Protein AF-A0A2P9CJU8-F1 (afdb_monomer)

pLDDT: mean 72.65, std 23.44, range [22.41, 98.75]

Secondary structure (DSSP, 8-state):
--SGGGTSSTTTS-GGGS-TTHHHHHHHIIIIIS-STT--EEEEEESBEEEESBSS-SSEEEE----HHHHHHHHHHHHTT-EEEEEEETTS--TTTHHHHHH--GGGEEEETTEEEE--SSHHHHHHHHHHHHHHHHHGGGEEEEEE-BHHHHHHHHHHHHHHHHHHHHHHHHHHHTHHHHHHHHHHHT-SHHHHHHHHHHHHHHHHHHHHHHHHHHTT--HHHHGGGHHHHHHHHHHHHHHHHS-GGGGTT-HHHHHHHHHHHHHHHHHHHHHH-SS-----HHHHHHHHHHHHHHHHHHHHHHHHHHHHHHHHHHHHHHHHHHHHHHHHHHHHHHHHHHHHHHHHHHHHHHHHHHHHHHHHHHHHHHHHHHHHHHHHHHHHHHHHHHHHHHTTT--S----------------------------------------------------THHHHHHHTTT-TTS-SSTTS----S--EEEE-SB--SEE--GGGSBSSPPPTTS-S-----EEPP-HHHHHHHH-TT-EEEEEEEESSHHHHHHHHHHHGGG-SEEEEEETTTTTTEEEEEEETTEEEEEE--SSS-HHHHHHHHHHHHTT--

Mean predicted aligned error: 17.76 Å

Solvent-accessible surface area (backbone atoms only — not comparable to full-atom values): 35263 Å² total; per-residue (Å²): 117,96,47,73,86,39,59,80,46,50,61,70,60,33,79,90,57,55,58,89,58,48,68,59,50,55,48,43,41,59,76,72,69,55,78,51,86,84,61,52,43,32,41,36,26,18,5,30,16,30,35,54,60,20,74,47,71,81,50,63,52,71,34,84,40,61,13,60,66,36,23,52,42,49,44,50,44,40,74,73,72,33,38,34,40,40,43,27,24,67,90,33,46,45,64,58,48,48,60,50,73,76,56,73,42,74,92,26,53,42,80,55,94,96,37,83,44,79,58,66,91,46,70,69,61,47,50,54,51,50,52,24,58,49,51,46,66,74,38,44,96,32,54,47,83,42,75,31,56,36,44,50,37,44,50,52,52,55,52,53,53,45,46,54,54,28,50,50,55,49,60,66,42,28,81,78,66,60,40,68,65,52,59,64,49,43,69,75,66,78,50,67,80,56,45,63,55,49,50,50,54,54,44,50,53,54,49,44,50,54,48,41,55,50,42,59,70,45,52,89,56,53,63,80,59,48,58,78,43,46,73,57,47,51,56,49,37,52,52,45,46,52,56,74,53,47,70,57,70,86,41,72,85,38,70,64,57,53,48,48,53,55,49,47,53,52,52,38,53,53,38,49,51,63,71,72,43,85,84,75,70,82,82,52,62,66,55,42,50,51,50,43,51,50,38,53,50,50,51,54,49,47,53,54,50,50,49,53,50,48,50,48,45,53,50,46,50,51,49,46,53,47,47,48,51,52,46,50,49,48,51,48,50,47,53,49,47,47,49,51,47,51,50,50,50,50,49,49,52,49,49,49,52,50,50,51,50,50,49,49,50,48,50,48,47,46,53,50,48,50,49,50,50,48,48,48,48,50,49,46,50,52,49,47,49,50,49,48,51,55,43,54,64,48,60,66,75,65,76,69,85,87,84,88,87,90,88,88,92,92,85,89,89,91,90,91,88,91,90,83,90,82,90,83,90,82,90,87,80,90,87,90,82,89,84,87,90,85,84,88,83,86,85,82,88,80,87,86,82,75,83,65,59,68,59,62,60,54,56,54,65,74,75,54,94,83,80,83,88,70,87,86,70,81,75,62,63,98,44,40,37,39,37,43,52,41,39,67,44,67,50,36,57,41,70,91,76,35,40,74,51,79,83,63,82,88,59,74,83,81,81,83,82,70,46,77,40,80,63,58,59,51,55,44,47,72,74,28,45,65,46,45,39,34,41,59,45,77,31,79,50,68,67,62,41,51,53,55,45,44,64,48,30,80,52,37,66,31,31,42,34,28,39,66,90,44,54,73,48,39,38,38,40,32,70,47,69,90,45,67,46,78,49,66,46,57,98,88,60,60,39,58,56,63,50,48,49,54,50,30,61,70,58,59,70,118

Sequence (606 aa):
MKEEYFEEDPKFFNKKLRPKNLDEILKFLKEKFILNDEDKIVLITSGGTKVPLEKIEIRNIDNFSTGKRGTLICEYFLKINKKVIFLHRKGSYIPFEYHLKDLAKMENLKVEENNIRFNLKKENETNILIDNLQNYKMYYNNLFLISYDTIFEYGFYLIEISNLLNQHMINKYQNAFLLKNIFHKLKQEQNINNLLLYEIFYSTNNILNDMLLFFSSIQNKKCSEIITHQNQSYKLYYKLLLFLNLRFDVYSNNQFFINLQLFFKYIFSLLNNIIQMKEKYNIQQEDIQNIVYYIQLFIKKFNSEVLHDNIKEEEMIQNNMNSNKINEEMVQNNMNSNKINEEMVQNNMNSNKINEQMNQNNMNSHNINEQMVQNNMNSNNINEEMVQNNMNSNKINEQMNQNNIKNIHNINHCDDNKINNTDNHLSNTETYMLHNNNLTRNDYHLNNFSFNINKYINEEKGKNKKTNQHISEQFLFPTHLVIMCAAASDFYIPYDEMHENKIDSNYSPLCIQLCLTPKFYKIINSHFPLLKYCIFKLEDEEKILIDKSNERIKYTDLLIANLLTQRYDYVYIFKKQFEYILLKKSNTEQIENDICYEICKHFSIL

Structure (mmCIF, N/CA/C/O backbone):
data_AF-A0A2P9CJU8-F1
#
_entry.id   AF-A0A2P9CJU8-F1
#
loop_
_atom_site.group_PDB
_atom_site.id
_atom_site.type_symbol
_atom_site.label_atom_id
_atom_site.label_alt_id
_atom_site.label_comp_id
_atom_site.label_asym_id
_atom_site.label_entity_id
_atom_site.label_seq_id
_atom_site.pdbx_PDB_ins_code
_atom_site.Cartn_x
_atom_site.Cartn_y
_atom_site.Cartn_z
_atom_site.occupancy
_atom_site.B_iso_or_equiv
_atom_site.auth_seq_id
_atom_site.auth_comp_id
_atom_site.auth_asym_id
_atom_site.auth_atom_id
_atom_site.pdbx_PDB_model_num
ATOM 1 N N . MET A 1 1 ? -5.895 18.572 -10.839 1.00 50.97 1 MET A N 1
ATOM 2 C CA . MET A 1 1 ? -6.798 17.849 -11.769 1.00 50.97 1 MET A CA 1
ATOM 3 C C . MET A 1 1 ? -8.213 18.342 -11.488 1.00 50.97 1 MET A C 1
ATOM 5 O O . MET A 1 1 ? -8.536 19.384 -12.034 1.00 50.97 1 MET A O 1
ATOM 9 N N . LYS A 1 2 ? -8.999 17.710 -10.606 1.00 52.84 2 LYS A N 1
ATOM 10 C CA . LYS A 1 2 ? -10.006 18.393 -9.758 1.00 52.84 2 LYS A CA 1
ATOM 11 C C . LYS A 1 2 ? -10.028 17.806 -8.333 1.00 52.84 2 LYS A C 1
ATOM 13 O O . LYS A 1 2 ? -11.025 17.907 -7.629 1.00 52.84 2 LYS A O 1
ATOM 18 N N . GLU A 1 3 ? -8.938 17.149 -7.944 1.00 65.50 3 GLU A N 1
ATOM 19 C CA . GLU A 1 3 ? -8.789 16.488 -6.648 1.00 65.50 3 GLU A CA 1
ATOM 20 C C . GLU A 1 3 ? -7.492 16.991 -6.012 1.00 65.50 3 GLU A C 1
ATOM 22 O O . GLU A 1 3 ? -6.438 16.980 -6.655 1.00 65.50 3 GLU A O 1
ATOM 27 N N . GLU A 1 4 ? -7.631 17.492 -4.785 1.00 67.50 4 GLU A N 1
ATOM 28 C CA . GLU A 1 4 ? -6.690 18.341 -4.036 1.00 67.50 4 GLU A CA 1
ATOM 29 C C . GLU A 1 4 ? -5.289 17.705 -3.938 1.00 67.50 4 GLU A C 1
ATOM 31 O O . GLU A 1 4 ? -4.275 18.338 -4.221 1.00 67.50 4 GLU A O 1
ATOM 36 N N . TYR A 1 5 ? -5.241 16.393 -3.694 1.00 77.50 5 TYR A N 1
ATOM 37 C CA . TYR A 1 5 ? -4.014 15.599 -3.570 1.00 77.50 5 TYR A CA 1
ATOM 38 C C . TYR A 1 5 ? -3.185 15.451 -4.863 1.00 77.50 5 TYR A C 1
ATOM 40 O O . TYR A 1 5 ? -2.040 15.006 -4.811 1.00 77.50 5 TYR A O 1
ATOM 48 N N . PHE A 1 6 ? -3.729 15.797 -6.037 1.00 85.62 6 PHE A N 1
ATOM 49 C CA . PHE A 1 6 ? -2.955 15.889 -7.287 1.00 85.62 6 PHE A CA 1
ATOM 50 C C . PHE A 1 6 ? -2.425 17.306 -7.556 1.00 85.62 6 PHE A C 1
ATOM 52 O O . PHE A 1 6 ? -1.700 17.512 -8.530 1.00 85.62 6 PHE A O 1
ATOM 59 N N . GLU A 1 7 ? -2.807 18.285 -6.737 1.00 79.25 7 GLU A N 1
ATOM 60 C CA . GLU A 1 7 ? -2.431 19.696 -6.885 1.00 79.25 7 GLU A CA 1
ATOM 61 C C . GLU A 1 7 ? -1.265 20.078 -5.956 1.00 79.25 7 GLU A C 1
ATOM 63 O O . GLU A 1 7 ? -0.622 21.098 -6.186 1.00 79.25 7 GLU A O 1
ATOM 68 N N . GLU A 1 8 ? -0.897 19.191 -5.019 1.00 80.19 8 GLU A N 1
ATOM 69 C CA . GLU A 1 8 ? 0.384 19.206 -4.291 1.00 80.19 8 GLU A CA 1
ATOM 70 C C . GLU A 1 8 ? 1.594 19.012 -5.230 1.00 80.19 8 GLU A C 1
ATOM 72 O O . GLU A 1 8 ? 2.598 19.710 -5.111 1.00 80.19 8 GLU A O 1
ATOM 77 N N . ASP A 1 9 ? 1.487 18.093 -6.200 1.00 89.81 9 ASP A N 1
ATOM 78 C CA . ASP A 1 9 ? 2.576 17.690 -7.108 1.00 89.81 9 ASP A CA 1
ATOM 79 C C . ASP A 1 9 ? 2.150 17.738 -8.602 1.00 89.81 9 ASP A C 1
ATOM 81 O O . ASP A 1 9 ? 2.193 16.732 -9.326 1.00 89.81 9 ASP A O 1
ATOM 85 N N . PRO A 1 10 ? 1.740 18.912 -9.129 1.00 90.88 10 PRO A N 1
ATOM 86 C CA . PRO A 1 10 ? 1.082 19.023 -10.436 1.00 90.88 10 PRO A CA 1
ATOM 87 C C . PRO A 1 10 ? 2.015 18.731 -11.624 1.00 90.88 10 PRO A C 1
ATOM 89 O O . PRO A 1 10 ? 1.547 18.343 -12.697 1.00 90.88 10 PRO A O 1
ATOM 92 N N . LYS A 1 11 ? 3.338 18.873 -11.441 1.00 94.19 11 LYS A N 1
ATOM 93 C CA . LYS A 1 11 ? 4.355 18.457 -12.426 1.00 94.19 11 LYS A CA 1
ATOM 94 C C . LYS A 1 11 ? 4.442 16.935 -12.581 1.00 94.19 11 LYS A C 1
ATOM 96 O O . LYS A 1 11 ? 4.724 16.458 -13.681 1.00 94.19 11 LYS A O 1
ATOM 101 N N . PHE A 1 12 ? 4.206 16.187 -11.501 1.00 96.62 12 PHE A N 1
ATOM 102 C CA . PHE A 1 12 ? 4.232 14.727 -11.510 1.00 96.62 12 PHE A CA 1
ATOM 103 C C . PHE A 1 12 ? 2.905 14.162 -12.018 1.00 96.62 12 PHE A C 1
ATOM 105 O O . PHE A 1 12 ? 2.883 13.377 -12.966 1.00 96.62 12 PHE A O 1
ATOM 112 N N . PHE A 1 13 ? 1.785 14.618 -11.450 1.00 95.88 13 PHE A N 1
ATOM 113 C CA . PHE A 1 13 ? 0.435 14.185 -11.827 1.00 95.88 13 PHE A CA 1
ATOM 114 C C . PHE A 1 13 ? -0.082 14.893 -13.092 1.00 95.88 13 PHE A C 1
ATOM 116 O O . PHE A 1 13 ? -1.239 15.315 -13.184 1.00 95.88 13 PHE A O 1
ATOM 123 N N . ASN A 1 14 ? 0.776 15.002 -14.110 1.00 95.06 14 ASN A N 1
ATOM 124 C CA . ASN A 1 14 ? 0.423 15.586 -15.396 1.00 95.06 14 ASN A CA 1
ATOM 125 C C . ASN A 1 14 ? -0.666 14.744 -16.081 1.00 95.06 14 ASN A C 1
ATOM 127 O O . ASN A 1 14 ? -0.533 13.529 -16.232 1.00 95.06 14 ASN A O 1
ATOM 131 N N . LYS A 1 15 ? -1.738 15.389 -16.556 1.00 93.06 15 LYS A N 1
ATOM 132 C CA . LYS A 1 15 ? -2.895 14.698 -17.155 1.00 93.06 15 LYS A CA 1
ATOM 133 C C . LYS A 1 15 ? -2.535 13.865 -18.399 1.00 93.06 15 LYS A C 1
ATOM 135 O O . LYS A 1 15 ? -3.253 12.920 -18.711 1.00 93.06 15 LYS A O 1
ATOM 140 N N . LYS A 1 16 ? -1.428 14.177 -19.087 1.00 94.56 16 LYS A N 1
ATOM 141 C CA . LYS A 1 16 ? -0.910 13.406 -20.236 1.00 94.56 16 LYS A CA 1
ATOM 142 C C . LYS A 1 16 ? -0.326 12.039 -19.831 1.00 94.56 16 LYS A C 1
ATOM 144 O O . LYS A 1 16 ? -0.249 11.155 -20.675 1.00 94.56 16 LYS A O 1
ATOM 149 N N . LEU A 1 17 ? 0.046 11.867 -18.557 1.00 95.38 17 LEU A N 1
ATOM 150 C CA . LEU A 1 17 ? 0.649 10.653 -17.983 1.00 95.38 17 LEU A CA 1
ATOM 151 C C . LEU A 1 17 ? -0.344 9.776 -17.190 1.00 95.38 17 LEU A C 1
ATOM 153 O O . LEU A 1 17 ? 0.053 8.747 -16.647 1.00 95.38 17 LEU A O 1
ATOM 157 N N . ARG A 1 18 ? -1.631 10.151 -17.109 1.00 95.81 18 ARG A N 1
ATOM 158 C CA . ARG A 1 18 ? -2.653 9.342 -16.416 1.00 95.81 18 ARG A CA 1
ATOM 159 C C . ARG A 1 18 ? -2.969 8.065 -17.222 1.00 95.81 18 ARG A C 1
ATOM 161 O O . ARG A 1 18 ? -3.230 8.182 -18.423 1.00 95.81 18 ARG A O 1
ATOM 168 N N . PRO A 1 19 ? -3.003 6.862 -16.608 1.00 97.19 19 PRO A N 1
ATOM 169 C CA . PRO A 1 19 ? -3.327 5.626 -17.320 1.00 97.19 19 PRO A CA 1
ATOM 170 C C . PRO A 1 19 ? -4.728 5.684 -17.941 1.00 97.19 19 PRO A C 1
ATOM 172 O O . PRO A 1 19 ? -5.702 6.035 -17.275 1.00 97.19 19 PRO A O 1
ATOM 175 N N . LYS A 1 20 ? -4.845 5.317 -19.222 1.00 96.38 20 LYS A N 1
ATOM 176 C CA . LYS A 1 20 ? -6.102 5.430 -19.994 1.00 96.38 20 LYS A CA 1
ATOM 177 C C . LYS A 1 20 ? -7.200 4.467 -19.521 1.00 96.38 20 LYS A C 1
ATOM 179 O O . LYS A 1 20 ? -8.377 4.736 -19.709 1.00 96.38 20 LYS A O 1
ATOM 184 N N . ASN A 1 21 ? -6.794 3.359 -18.914 1.00 97.44 21 ASN A N 1
ATOM 185 C CA . ASN A 1 21 ? -7.621 2.284 -18.366 1.00 97.44 21 ASN A CA 1
ATOM 186 C C . ASN A 1 21 ? -7.903 2.445 -16.857 1.00 97.44 21 ASN A C 1
ATOM 188 O O . ASN A 1 21 ? -8.526 1.570 -16.258 1.00 97.44 21 ASN A O 1
ATOM 192 N N . LEU A 1 22 ? -7.450 3.535 -16.221 1.00 97.69 22 LEU A N 1
ATOM 193 C CA . LEU A 1 22 ? -7.640 3.753 -14.783 1.00 97.69 22 LEU A CA 1
ATOM 194 C C . LEU A 1 22 ? -9.127 3.824 -14.404 1.00 97.69 22 LEU A C 1
ATOM 196 O O . LEU A 1 22 ? -9.553 3.136 -13.482 1.00 97.69 22 LEU A O 1
ATOM 200 N N . ASP A 1 23 ? -9.934 4.578 -15.153 1.00 97.38 23 ASP A N 1
ATOM 201 C CA . ASP A 1 23 ? -11.369 4.731 -14.866 1.00 97.38 23 ASP A CA 1
ATOM 202 C C . ASP A 1 23 ? -12.143 3.410 -15.030 1.00 97.38 23 ASP A C 1
ATOM 204 O O . ASP A 1 23 ? -13.070 3.124 -14.271 1.00 97.38 23 ASP A O 1
ATOM 208 N N . GLU A 1 24 ? -11.729 2.568 -15.982 1.00 98.12 24 GLU A N 1
ATOM 209 C CA . GLU A 1 24 ? -12.275 1.222 -16.191 1.00 98.12 24 GLU A CA 1
ATOM 210 C C . GLU A 1 24 ? -11.930 0.287 -15.021 1.00 98.12 24 GLU A C 1
ATOM 212 O O . GLU A 1 24 ? -12.808 -0.407 -14.506 1.00 98.12 24 GLU A O 1
ATOM 217 N N . ILE A 1 25 ? -10.682 0.326 -14.543 1.00 98.38 25 ILE A N 1
ATOM 218 C CA . ILE A 1 25 ? -10.221 -0.427 -13.368 1.00 98.38 25 ILE A CA 1
ATOM 219 C C . ILE A 1 25 ? -10.970 0.000 -12.102 1.00 98.38 25 ILE A C 1
ATOM 221 O O . ILE A 1 25 ? -11.477 -0.856 -11.379 1.00 98.38 25 ILE A O 1
ATOM 225 N N . LEU A 1 26 ? -11.084 1.305 -11.837 1.00 98.00 26 LEU A N 1
ATOM 226 C CA . LEU A 1 26 ? -11.794 1.825 -10.663 1.00 98.00 26 LEU A CA 1
ATOM 227 C C . LEU A 1 26 ? -13.281 1.446 -10.701 1.00 98.00 26 LEU A C 1
ATOM 229 O O . LEU A 1 26 ? -13.845 1.041 -9.682 1.00 98.00 26 LEU A O 1
ATOM 233 N N . LYS A 1 27 ? -13.903 1.503 -11.887 1.00 97.56 27 LYS A N 1
ATOM 234 C CA . LYS A 1 27 ? -15.274 1.033 -12.101 1.00 97.56 27 LYS A CA 1
ATOM 235 C C . LYS A 1 27 ? -15.405 -0.470 -11.842 1.00 97.56 27 LYS A C 1
ATOM 237 O O . LYS A 1 27 ? -16.288 -0.866 -11.085 1.00 97.56 27 LYS A O 1
ATOM 242 N N . PHE A 1 28 ? -14.534 -1.304 -12.414 1.00 97.94 28 PHE A N 1
ATOM 243 C CA . PHE A 1 28 ? -14.576 -2.755 -12.205 1.00 97.94 28 PHE A CA 1
ATOM 244 C C . PHE A 1 28 ? -14.404 -3.115 -10.726 1.00 97.94 28 PHE A C 1
ATOM 246 O O . PHE A 1 28 ? -15.200 -3.880 -10.183 1.00 97.94 28 PHE A O 1
ATOM 253 N N . LEU A 1 29 ? -13.410 -2.527 -10.052 1.00 97.75 29 LEU A N 1
ATOM 254 C CA . LEU A 1 29 ? -13.176 -2.740 -8.625 1.00 97.75 29 LEU A CA 1
ATOM 255 C C . LEU A 1 29 ? -14.445 -2.446 -7.813 1.00 97.75 29 LEU A C 1
ATOM 257 O O . LEU A 1 29 ? -14.866 -3.290 -7.024 1.00 97.75 29 LEU A O 1
ATOM 261 N N . LYS A 1 30 ? -15.097 -1.308 -8.074 1.00 94.69 30 LYS A N 1
ATOM 262 C CA . LYS A 1 30 ? -16.327 -0.877 -7.395 1.00 94.69 30 LYS A CA 1
ATOM 263 C C . LYS A 1 30 ? -17.577 -1.702 -7.740 1.00 94.69 30 LYS A C 1
ATOM 265 O O . LYS A 1 30 ? -18.465 -1.826 -6.907 1.00 94.69 30 LYS A O 1
ATOM 270 N N . GLU A 1 31 ? -17.692 -2.227 -8.960 1.00 94.88 31 GLU A N 1
ATOM 271 C CA . GLU A 1 31 ? -18.904 -2.921 -9.436 1.00 94.88 31 GLU A CA 1
ATOM 272 C C . GLU A 1 31 ? -18.817 -4.457 -9.397 1.00 94.88 31 GLU A C 1
ATOM 274 O O . GLU A 1 31 ? -19.832 -5.128 -9.633 1.00 94.88 31 GLU A O 1
ATOM 279 N N . LYS A 1 32 ? -17.617 -5.024 -9.193 1.00 94.69 32 LYS A N 1
ATOM 280 C CA . LYS A 1 32 ? -17.343 -6.470 -9.328 1.00 94.69 32 LYS A CA 1
ATOM 281 C C . LYS A 1 32 ? -16.429 -7.074 -8.259 1.00 94.69 32 LYS A C 1
ATOM 283 O O . LYS A 1 32 ? -16.544 -8.273 -8.028 1.00 94.69 32 LYS A O 1
ATOM 288 N N . PHE A 1 33 ? -15.548 -6.304 -7.613 1.00 95.38 33 PHE A N 1
ATOM 289 C CA . PHE A 1 33 ? -14.566 -6.853 -6.660 1.00 95.38 33 PHE A CA 1
ATOM 290 C C . PHE A 1 33 ? -14.869 -6.484 -5.201 1.00 95.38 33 PHE A C 1
ATOM 292 O O . PHE A 1 33 ? -14.857 -7.350 -4.323 1.00 95.38 33 PHE A O 1
ATOM 299 N N . ILE A 1 34 ? -15.183 -5.211 -4.961 1.00 93.06 34 ILE A N 1
ATOM 300 C CA . ILE A 1 34 ? -15.582 -4.636 -3.675 1.00 93.06 34 ILE A CA 1
ATOM 301 C C . ILE A 1 34 ? -17.115 -4.578 -3.680 1.00 93.06 34 ILE A C 1
ATOM 303 O O . ILE A 1 34 ? -17.706 -3.629 -4.185 1.00 93.06 34 ILE A O 1
ATOM 307 N N . LEU A 1 35 ? -17.751 -5.661 -3.234 1.00 85.94 35 LEU A N 1
ATOM 308 C CA . LEU A 1 35 ? -19.192 -5.903 -3.384 1.00 85.94 35 LEU A CA 1
ATOM 309 C C . LEU A 1 35 ? -19.964 -5.784 -2.069 1.00 85.94 35 LEU A C 1
ATOM 311 O O . LEU A 1 35 ? -21.151 -5.469 -2.089 1.00 85.94 35 LEU A O 1
ATOM 315 N N . ASN A 1 36 ? -19.305 -6.066 -0.946 1.00 82.38 36 ASN A N 1
ATOM 316 C CA . ASN A 1 36 ? -19.913 -6.076 0.378 1.00 82.38 36 ASN A CA 1
ATOM 317 C C . ASN A 1 36 ? -19.210 -5.062 1.276 1.00 82.38 36 ASN A C 1
ATOM 319 O O . ASN A 1 36 ? -17.982 -5.027 1.297 1.00 82.38 36 ASN A O 1
ATOM 323 N N . ASP A 1 37 ? -19.964 -4.378 2.136 1.00 72.12 37 ASP A N 1
ATOM 324 C CA . ASP A 1 37 ? -19.399 -3.543 3.204 1.00 72.12 37 ASP A CA 1
ATOM 325 C C . ASP A 1 37 ? -18.357 -4.315 4.050 1.00 72.12 37 ASP A C 1
ATOM 327 O O . ASP A 1 37 ? -17.351 -3.760 4.487 1.00 72.12 37 ASP A O 1
ATOM 331 N N . GLU A 1 38 ? -18.546 -5.619 4.279 1.00 74.38 38 GLU A N 1
ATOM 332 C CA . GLU A 1 38 ? -17.604 -6.463 5.037 1.00 74.38 38 GLU A CA 1
ATOM 333 C C . GLU A 1 38 ? -16.401 -7.005 4.235 1.00 74.38 38 GLU A C 1
ATOM 335 O O . GLU A 1 38 ? -15.578 -7.737 4.792 1.00 74.38 38 GLU A O 1
ATOM 340 N N . ASP A 1 39 ? -16.236 -6.630 2.961 1.00 80.12 39 ASP A N 1
ATOM 341 C CA . ASP A 1 39 ? -15.051 -6.993 2.176 1.00 80.12 39 ASP A CA 1
ATOM 342 C C . ASP A 1 39 ? -13.788 -6.312 2.735 1.00 80.12 39 ASP A C 1
ATOM 344 O O . ASP A 1 39 ? -13.621 -5.097 2.656 1.00 80.12 39 ASP A O 1
ATOM 348 N N . LYS A 1 40 ? -12.834 -7.099 3.248 1.00 85.94 40 LYS A N 1
ATOM 349 C CA . LYS A 1 40 ? -11.532 -6.601 3.729 1.00 85.94 40 LYS A CA 1
ATOM 350 C C . LYS A 1 40 ? -10.465 -6.744 2.642 1.00 85.94 40 LYS A C 1
ATOM 352 O O . LYS A 1 40 ? -9.745 -7.741 2.596 1.00 85.94 40 LYS A O 1
ATOM 357 N N . ILE A 1 41 ? -10.402 -5.761 1.745 1.00 95.69 41 ILE A N 1
ATOM 358 C CA . ILE A 1 41 ? -9.394 -5.700 0.674 1.00 95.69 41 ILE A CA 1
ATOM 359 C C . ILE A 1 41 ? -7.998 -5.372 1.226 1.00 95.69 41 ILE A C 1
ATOM 361 O O . ILE A 1 41 ? -7.849 -4.462 2.044 1.00 95.69 41 ILE A O 1
ATOM 365 N N . VAL A 1 42 ? -6.976 -6.056 0.709 1.00 97.81 42 VAL A N 1
ATOM 366 C CA . VAL A 1 42 ? -5.560 -5.684 0.836 1.00 97.81 42 VAL A CA 1
ATOM 367 C C . VAL A 1 42 ? -5.053 -5.200 -0.528 1.00 97.81 42 VAL A C 1
ATOM 369 O O . VAL A 1 42 ? -5.141 -5.931 -1.509 1.00 97.81 42 VAL A O 1
ATOM 372 N N . LEU A 1 43 ? -4.523 -3.982 -0.621 1.00 98.69 43 LEU A N 1
ATOM 373 C CA . LEU A 1 43 ? -3.803 -3.493 -1.802 1.00 98.69 43 LEU A CA 1
ATOM 374 C C . LEU A 1 43 ? -2.312 -3.765 -1.598 1.00 98.69 43 LEU A C 1
ATOM 376 O O . LEU A 1 43 ? -1.739 -3.283 -0.630 1.00 98.69 43 LEU A O 1
ATOM 380 N N . ILE A 1 44 ? -1.669 -4.511 -2.492 1.00 98.69 44 ILE A N 1
ATOM 381 C CA . ILE A 1 44 ? -0.236 -4.825 -2.412 1.00 98.69 44 ILE A CA 1
ATOM 382 C C . ILE A 1 44 ? 0.454 -4.294 -3.662 1.00 98.69 44 ILE A C 1
ATOM 384 O O . ILE A 1 44 ? 0.026 -4.606 -4.773 1.00 98.69 44 ILE A O 1
ATOM 388 N N . THR A 1 45 ? 1.531 -3.523 -3.490 1.00 98.69 45 THR A N 1
ATOM 389 C CA . THR A 1 45 ? 2.356 -3.051 -4.611 1.00 98.69 45 THR A CA 1
ATOM 390 C C . THR A 1 45 ? 3.633 -3.873 -4.774 1.00 98.69 45 THR A C 1
ATOM 392 O O . THR A 1 45 ? 4.245 -4.243 -3.775 1.00 98.69 45 THR A O 1
ATOM 395 N N . SER A 1 46 ? 4.052 -4.195 -6.006 1.00 98.19 46 SER A N 1
ATOM 396 C CA . SER A 1 46 ? 5.170 -5.128 -6.231 1.00 98.19 46 SER A CA 1
ATOM 397 C C . SER A 1 46 ? 5.982 -4.900 -7.514 1.00 98.19 46 SER A C 1
ATOM 399 O O . SER A 1 46 ? 5.435 -4.698 -8.593 1.00 98.19 46 SER A O 1
ATOM 401 N N . GLY A 1 47 ? 7.306 -5.050 -7.424 1.00 97.75 47 GLY A N 1
ATOM 402 C CA . GLY A 1 47 ? 8.234 -4.874 -8.549 1.00 97.75 47 GLY A CA 1
ATOM 403 C C . GLY A 1 47 ? 8.884 -3.490 -8.584 1.00 97.75 47 GLY A C 1
ATOM 404 O O . GLY A 1 47 ? 8.747 -2.711 -7.644 1.00 97.75 47 GLY A O 1
ATOM 405 N N . GLY A 1 48 ? 9.668 -3.216 -9.627 1.00 97.25 48 GLY A N 1
ATOM 406 C CA . GLY A 1 48 ? 10.315 -1.911 -9.829 1.00 97.25 48 GLY A CA 1
ATOM 407 C C . GLY A 1 48 ? 9.376 -0.836 -10.374 1.00 97.25 48 GLY A C 1
ATOM 408 O O . GLY A 1 48 ? 8.190 -1.095 -10.541 1.00 97.25 48 GLY A O 1
ATOM 409 N N . THR A 1 49 ? 9.921 0.319 -10.753 1.00 98.06 49 THR A N 1
ATOM 410 C CA . THR A 1 49 ? 9.308 1.301 -11.677 1.00 98.06 49 THR A CA 1
ATOM 411 C C . THR A 1 49 ? 10.362 1.803 -12.658 1.00 98.06 49 THR A C 1
ATOM 413 O O . THR A 1 49 ? 11.538 1.878 -12.297 1.00 98.06 49 THR A O 1
ATOM 416 N N . LYS A 1 50 ? 9.951 2.200 -13.867 1.00 97.25 50 LYS A N 1
ATOM 417 C CA . LYS A 1 50 ? 10.811 2.951 -14.793 1.00 97.25 50 LYS A CA 1
ATOM 418 C C . LYS A 1 50 ? 10.455 4.441 -14.852 1.00 97.25 50 LYS A C 1
ATOM 420 O O . LYS A 1 50 ? 9.317 4.835 -14.591 1.00 97.25 50 LYS A O 1
ATOM 425 N N . VAL A 1 51 ? 11.421 5.251 -15.261 1.00 97.38 51 VAL A N 1
ATOM 426 C CA . VAL A 1 51 ? 11.279 6.677 -15.574 1.00 97.38 51 VAL A CA 1
ATOM 427 C C . VAL A 1 51 ? 11.689 6.872 -17.034 1.00 97.38 51 VAL A C 1
ATOM 429 O O . VAL A 1 51 ? 12.880 6.731 -17.320 1.00 97.38 51 VAL A O 1
ATOM 432 N N . PRO A 1 52 ? 10.769 7.179 -17.964 1.00 96.12 52 PRO A N 1
ATOM 433 C CA . PRO A 1 52 ? 11.149 7.533 -19.327 1.00 96.12 52 PRO A CA 1
ATOM 434 C C . PRO A 1 52 ? 11.931 8.852 -19.359 1.00 96.12 52 PRO A C 1
ATOM 436 O O . PRO A 1 52 ? 11.613 9.798 -18.638 1.00 96.12 52 PRO A O 1
ATOM 439 N N . LEU A 1 53 ? 12.966 8.902 -20.201 1.00 94.25 53 LEU A N 1
ATOM 440 C CA . LEU A 1 53 ? 13.775 10.106 -20.450 1.00 94.25 53 LEU A CA 1
ATOM 441 C C . LEU A 1 53 ? 13.206 10.980 -21.584 1.00 94.25 53 LEU A C 1
ATOM 443 O O . LEU A 1 53 ? 13.569 12.144 -21.750 1.00 94.25 53 LEU A O 1
ATOM 447 N N . GLU A 1 54 ? 12.346 10.376 -22.396 1.00 93.62 54 GLU A N 1
ATOM 448 C CA . GLU A 1 54 ? 11.903 10.815 -23.714 1.00 93.62 54 GLU A CA 1
ATOM 449 C C . GLU A 1 54 ? 10.390 10.537 -23.804 1.00 93.62 54 GLU A C 1
ATOM 451 O O . GLU A 1 54 ? 9.928 9.498 -23.326 1.00 93.62 54 GLU A O 1
ATOM 456 N N . LYS A 1 55 ? 9.605 11.418 -24.440 1.00 93.06 55 LYS A N 1
ATOM 457 C CA . LYS A 1 55 ? 8.146 11.230 -24.626 1.00 93.06 55 LYS A CA 1
ATOM 458 C C . LYS A 1 55 ? 7.815 10.021 -25.508 1.00 93.06 55 LYS A C 1
ATOM 460 O O . LYS A 1 55 ? 6.742 9.433 -25.388 1.00 93.06 55 LYS A O 1
ATOM 465 N N . ILE A 1 56 ? 8.758 9.618 -26.359 1.00 89.06 56 ILE A N 1
ATOM 466 C CA . ILE A 1 56 ? 8.806 8.294 -26.982 1.00 89.06 56 ILE A CA 1
ATOM 467 C C . ILE A 1 56 ? 9.716 7.431 -26.094 1.00 89.06 56 ILE A C 1
ATOM 469 O O . ILE A 1 56 ? 10.925 7.630 -26.130 1.00 89.06 56 ILE A O 1
ATOM 473 N N . GLU A 1 57 ? 9.158 6.501 -25.305 1.00 84.06 57 GLU A N 1
ATOM 474 C CA . GLU A 1 57 ? 9.831 5.788 -24.189 1.00 84.06 57 GLU A CA 1
ATOM 475 C C . GLU A 1 57 ? 10.972 4.807 -24.581 1.00 84.06 57 GLU A C 1
ATOM 477 O O . GLU A 1 57 ? 10.978 3.637 -24.186 1.00 84.06 57 GLU A O 1
ATOM 482 N N . ILE A 1 58 ? 11.960 5.251 -25.358 1.00 88.94 58 ILE A N 1
ATOM 483 C CA . ILE A 1 58 ? 13.063 4.425 -25.872 1.00 88.94 58 ILE A CA 1
ATOM 484 C C . ILE A 1 58 ? 14.098 4.164 -24.772 1.00 88.94 58 ILE A C 1
ATOM 486 O O . ILE A 1 58 ? 14.531 3.024 -24.589 1.00 88.94 58 ILE A O 1
ATOM 490 N N . ARG A 1 59 ? 14.490 5.197 -24.021 1.00 92.19 59 ARG A N 1
ATOM 491 C CA . ARG A 1 59 ? 15.405 5.102 -22.880 1.00 92.19 59 ARG A CA 1
ATOM 492 C C . ARG A 1 59 ? 14.695 5.435 -21.577 1.00 92.19 59 ARG A C 1
ATOM 494 O O . ARG A 1 59 ? 13.885 6.356 -21.491 1.00 92.19 59 ARG A O 1
ATOM 501 N N . ASN A 1 60 ? 15.037 4.673 -20.544 1.00 94.62 60 ASN A N 1
ATOM 502 C CA . ASN A 1 60 ? 14.420 4.765 -19.232 1.00 94.62 60 ASN A CA 1
ATOM 503 C C . ASN A 1 60 ? 15.482 4.574 -18.136 1.00 94.62 60 ASN A C 1
ATOM 505 O O . ASN A 1 60 ? 16.411 3.786 -18.318 1.00 94.62 60 ASN A O 1
ATOM 509 N N . ILE A 1 61 ? 15.320 5.239 -16.991 1.00 95.25 61 ILE A N 1
ATOM 510 C CA . ILE A 1 61 ? 15.989 4.867 -15.732 1.00 95.25 61 ILE A CA 1
ATOM 511 C C . ILE A 1 61 ? 15.116 3.804 -15.056 1.00 95.25 61 ILE A C 1
ATOM 513 O O . ILE A 1 61 ? 13.899 3.969 -15.009 1.00 95.25 61 ILE A O 1
ATOM 517 N N . ASP A 1 62 ? 15.700 2.720 -14.542 1.00 95.50 62 ASP A N 1
ATOM 518 C CA . ASP A 1 62 ? 14.948 1.589 -13.981 1.00 95.50 62 ASP A CA 1
ATOM 519 C C . ASP A 1 62 ? 15.320 1.323 -12.514 1.00 95.50 62 ASP A C 1
ATOM 521 O O . ASP A 1 62 ? 16.458 0.969 -12.197 1.00 95.50 62 ASP A O 1
ATOM 525 N N . ASN A 1 63 ? 14.351 1.465 -11.606 1.00 94.62 63 ASN A N 1
ATOM 526 C CA . ASN A 1 63 ? 14.496 1.056 -10.211 1.00 94.62 63 ASN A CA 1
ATOM 527 C C . ASN A 1 63 ? 14.199 -0.443 -10.092 1.00 94.62 63 ASN A C 1
ATOM 529 O O . ASN A 1 63 ? 13.099 -0.853 -9.720 1.00 94.62 63 ASN A O 1
ATOM 533 N N . PHE A 1 64 ? 15.192 -1.262 -10.435 1.00 91.69 64 PHE A N 1
ATOM 534 C CA . PHE A 1 64 ? 15.036 -2.707 -10.572 1.00 91.69 64 PHE A CA 1
ATOM 535 C C . PHE A 1 64 ? 14.501 -3.403 -9.306 1.00 91.69 64 PHE A C 1
ATOM 537 O O . PHE A 1 64 ? 15.092 -3.346 -8.227 1.00 91.69 64 PHE A O 1
ATOM 544 N N . SER A 1 65 ? 13.422 -4.172 -9.468 1.00 93.31 65 SER A N 1
ATOM 545 C CA . SER A 1 65 ? 12.971 -5.173 -8.496 1.00 93.31 65 SER A CA 1
ATOM 546 C C . SER A 1 65 ? 12.173 -6.271 -9.197 1.00 93.31 65 SER A C 1
ATOM 548 O O . SER A 1 65 ? 11.275 -5.996 -9.993 1.00 93.31 65 SER A O 1
ATOM 550 N N . THR A 1 66 ? 12.469 -7.531 -8.867 1.00 93.38 66 THR A N 1
ATOM 551 C CA . THR A 1 66 ? 11.791 -8.713 -9.430 1.00 93.38 66 THR A CA 1
ATOM 552 C C . THR A 1 66 ? 10.357 -8.899 -8.927 1.00 93.38 66 THR A C 1
ATOM 554 O O . THR A 1 66 ? 9.622 -9.725 -9.463 1.00 93.38 66 THR A O 1
ATOM 557 N N . GLY A 1 67 ? 9.956 -8.177 -7.875 1.00 95.44 67 GLY A N 1
ATOM 558 C CA . GLY A 1 67 ? 8.645 -8.316 -7.237 1.00 95.44 67 GLY A CA 1
ATOM 559 C C . GLY A 1 67 ? 8.479 -9.549 -6.338 1.00 95.44 67 GLY A C 1
ATOM 560 O O . GLY A 1 67 ? 7.429 -9.691 -5.721 1.00 95.44 67 GLY A O 1
ATOM 561 N N . LYS A 1 68 ? 9.502 -10.411 -6.180 1.00 93.69 68 LYS A N 1
ATOM 562 C CA . LYS A 1 68 ? 9.356 -11.698 -5.460 1.00 93.69 68 LYS A CA 1
ATOM 563 C C . LYS A 1 68 ? 8.746 -11.549 -4.058 1.00 93.69 68 LYS A C 1
ATOM 565 O O . LYS A 1 68 ? 7.862 -12.317 -3.703 1.00 93.69 68 LYS A O 1
ATOM 570 N N . ARG A 1 69 ? 9.166 -10.543 -3.282 1.00 94.25 69 ARG A N 1
ATOM 571 C CA . ARG A 1 69 ? 8.624 -10.288 -1.934 1.00 94.25 69 ARG A CA 1
ATOM 572 C C . ARG A 1 69 ? 7.134 -9.944 -1.955 1.00 94.25 69 ARG A C 1
ATOM 574 O O . ARG A 1 69 ? 6.364 -10.598 -1.265 1.00 94.25 69 ARG A O 1
ATOM 581 N N . GLY A 1 70 ? 6.723 -8.961 -2.760 1.00 96.88 70 GLY A N 1
ATOM 582 C CA . GLY A 1 70 ? 5.311 -8.580 -2.866 1.00 96.88 70 GLY A CA 1
ATOM 583 C C . GLY A 1 70 ? 4.444 -9.743 -3.355 1.00 96.88 70 GLY A C 1
ATOM 584 O O . GLY A 1 70 ? 3.355 -9.953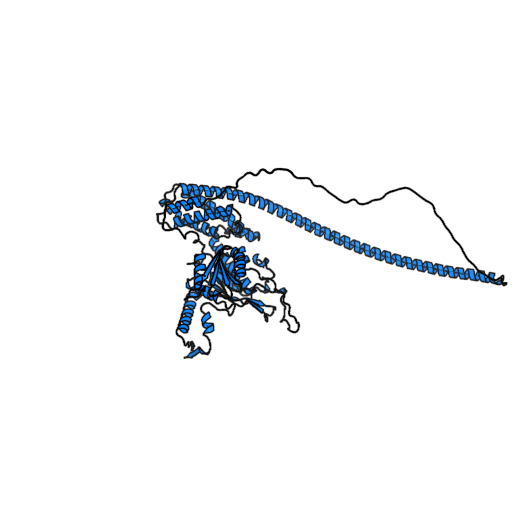 -2.832 1.00 96.88 70 GLY A O 1
ATOM 585 N N . THR A 1 71 ? 4.960 -10.549 -4.291 1.00 97.00 71 THR A N 1
ATOM 586 C CA . THR A 1 71 ? 4.318 -11.785 -4.766 1.00 97.00 71 THR A CA 1
ATOM 587 C C . THR A 1 71 ? 4.047 -12.767 -3.623 1.00 97.00 71 THR A C 1
ATOM 589 O O . THR A 1 71 ? 2.907 -13.175 -3.432 1.00 97.00 71 THR A O 1
ATOM 592 N N . LEU A 1 72 ? 5.064 -13.100 -2.824 1.00 96.06 72 LEU A N 1
ATOM 593 C CA . LEU A 1 72 ? 4.946 -14.041 -1.704 1.00 96.06 72 LEU A CA 1
ATOM 594 C C . LEU A 1 72 ? 4.018 -13.530 -0.592 1.00 96.06 72 LEU A C 1
ATOM 596 O O . LEU A 1 72 ? 3.219 -14.295 -0.056 1.00 96.06 72 LEU A O 1
ATOM 600 N N . ILE A 1 73 ? 4.076 -12.228 -0.290 1.00 97.50 73 ILE A N 1
ATOM 601 C CA . ILE A 1 73 ? 3.155 -11.581 0.654 1.00 97.50 73 ILE A CA 1
ATOM 602 C C . ILE A 1 73 ? 1.712 -11.694 0.133 1.00 97.50 73 ILE A C 1
ATOM 604 O O . ILE A 1 73 ? 0.815 -12.084 0.877 1.00 97.50 73 ILE A O 1
ATOM 608 N N . CYS A 1 74 ? 1.478 -11.442 -1.159 1.00 98.19 74 CYS A N 1
ATOM 609 C CA . CYS A 1 74 ? 0.165 -11.627 -1.779 1.00 98.19 74 CYS A CA 1
ATOM 610 C C . CYS A 1 74 ? -0.337 -13.072 -1.668 1.00 98.19 74 CYS A C 1
ATOM 612 O O . CYS A 1 74 ? -1.478 -13.280 -1.258 1.00 98.19 74 CYS A O 1
ATOM 614 N N . GLU A 1 75 ? 0.509 -14.068 -1.937 1.00 97.31 75 GLU A N 1
ATOM 615 C CA . GLU A 1 75 ? 0.132 -15.473 -1.761 1.00 97.31 75 GLU A CA 1
ATOM 616 C C . GLU A 1 75 ? -0.247 -15.818 -0.319 1.00 97.31 75 GLU A C 1
ATOM 618 O O . GLU A 1 75 ? -1.197 -16.571 -0.122 1.00 97.31 75 GLU A O 1
ATOM 623 N N . TYR A 1 76 ? 0.453 -15.276 0.683 1.00 96.69 76 TYR A N 1
ATOM 624 C CA . TYR A 1 76 ? 0.088 -15.459 2.091 1.00 96.69 76 TYR A CA 1
ATOM 625 C C . TYR A 1 76 ? -1.313 -14.898 2.368 1.00 96.69 76 TYR A C 1
ATOM 627 O O . TYR A 1 76 ? -2.164 -15.602 2.911 1.00 96.69 76 TYR A O 1
ATOM 635 N N . PHE A 1 77 ? -1.590 -13.658 1.946 1.00 96.81 77 PHE A N 1
ATOM 636 C CA . PHE A 1 77 ? -2.897 -13.018 2.145 1.00 96.81 77 PHE A CA 1
ATOM 637 C C . PHE A 1 77 ? -4.044 -13.739 1.420 1.00 96.81 77 PHE A C 1
ATOM 639 O O . PHE A 1 77 ? -5.145 -13.830 1.968 1.00 96.81 77 PHE A O 1
ATOM 646 N N . LEU A 1 78 ? -3.789 -14.311 0.240 1.00 96.94 78 LEU A N 1
ATOM 647 C CA . LEU A 1 78 ? -4.747 -15.177 -0.453 1.00 96.94 78 LEU A CA 1
ATOM 648 C C . LEU A 1 78 ? -4.959 -16.500 0.306 1.00 96.94 78 LEU A C 1
ATOM 650 O O . LEU A 1 78 ? -6.105 -16.892 0.518 1.00 96.94 78 LEU A O 1
ATOM 654 N N . LYS A 1 79 ? -3.887 -17.139 0.802 1.00 95.38 79 LYS A N 1
ATOM 655 C CA . LYS A 1 79 ? -3.943 -18.387 1.593 1.00 95.38 79 LYS A CA 1
ATOM 656 C C . LYS A 1 79 ? -4.729 -18.235 2.903 1.00 95.38 79 LYS A C 1
ATOM 658 O O . LYS A 1 79 ? -5.464 -19.149 3.268 1.00 95.38 79 LYS A O 1
ATOM 663 N N . ILE A 1 80 ? -4.685 -17.067 3.556 1.00 94.12 80 ILE A N 1
ATOM 664 C CA . ILE A 1 80 ? -5.572 -16.725 4.693 1.00 94.12 80 ILE A CA 1
ATOM 665 C C . ILE A 1 80 ? -6.926 -16.107 4.266 1.00 94.12 80 ILE A C 1
ATOM 667 O O . ILE A 1 80 ? -7.578 -15.404 5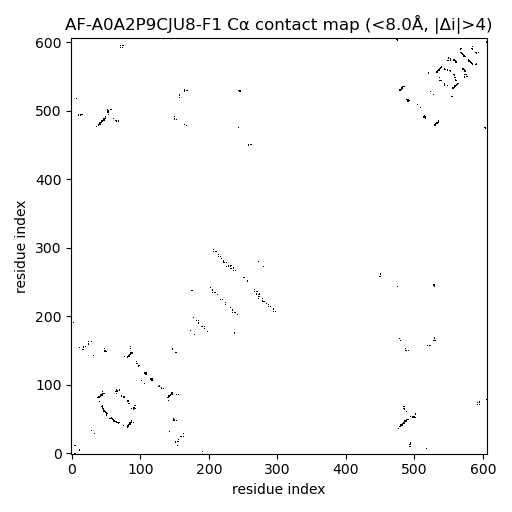.044 1.00 94.12 80 ILE A O 1
ATOM 671 N N . ASN A 1 81 ? -7.361 -16.388 3.032 1.00 93.19 81 ASN A N 1
ATOM 672 C CA . ASN A 1 81 ? -8.660 -16.057 2.438 1.00 93.19 81 ASN A CA 1
ATOM 673 C C . ASN A 1 81 ? -9.052 -14.566 2.516 1.00 93.19 81 ASN A C 1
ATOM 675 O O . ASN A 1 81 ? -10.177 -14.227 2.890 1.00 93.19 81 ASN A O 1
ATOM 679 N N . LYS A 1 82 ? -8.127 -13.655 2.182 1.00 94.19 82 LYS A N 1
ATOM 680 C CA . LYS A 1 82 ? -8.435 -12.226 1.980 1.00 94.19 82 LYS A CA 1
ATOM 681 C C . LYS A 1 82 ? -8.533 -11.903 0.490 1.00 94.19 82 LYS A C 1
ATOM 683 O O . LYS A 1 82 ? -7.887 -12.548 -0.333 1.00 94.19 82 LYS A O 1
ATOM 688 N N . LYS A 1 83 ? -9.305 -10.867 0.152 1.00 96.19 83 LYS A N 1
ATOM 689 C CA . LYS A 1 83 ? -9.313 -10.266 -1.189 1.00 96.19 83 LYS A CA 1
ATOM 690 C C . LYS A 1 83 ? -8.086 -9.368 -1.351 1.00 96.19 83 LYS A C 1
ATOM 692 O O . LYS A 1 83 ? -7.830 -8.528 -0.489 1.00 96.19 83 LYS A O 1
ATOM 697 N N . VAL A 1 84 ? -7.356 -9.512 -2.452 1.00 98.25 84 VAL A N 1
ATOM 698 C CA . VAL A 1 84 ? -6.118 -8.782 -2.732 1.00 98.25 84 VAL A CA 1
ATOM 699 C C . VAL A 1 84 ? -6.182 -8.091 -4.094 1.00 98.25 84 VAL A C 1
ATOM 701 O O . VAL A 1 84 ? -6.402 -8.734 -5.119 1.00 98.25 84 VAL A O 1
ATOM 704 N N . ILE A 1 85 ? -5.932 -6.781 -4.110 1.00 98.75 85 ILE A N 1
ATOM 705 C CA . ILE A 1 85 ? -5.578 -6.037 -5.323 1.00 98.75 85 ILE A CA 1
ATOM 706 C C . ILE A 1 85 ? -4.052 -6.051 -5.418 1.00 98.75 85 ILE A C 1
ATOM 708 O O . ILE A 1 85 ? -3.372 -5.555 -4.521 1.00 98.75 85 ILE A O 1
ATOM 712 N N . PHE A 1 86 ? -3.505 -6.618 -6.488 1.00 98.75 86 PHE A N 1
ATOM 713 C CA . PHE A 1 86 ? -2.066 -6.754 -6.693 1.00 98.75 86 PHE A CA 1
ATOM 714 C C . PHE A 1 86 ? -1.607 -5.816 -7.813 1.00 98.75 86 PHE A C 1
ATOM 716 O O . PHE A 1 86 ? -1.724 -6.128 -9.000 1.00 98.75 86 PHE A O 1
ATOM 723 N N . LEU A 1 87 ? -1.107 -4.644 -7.418 1.00 98.75 87 LEU A N 1
ATOM 724 C CA . LEU A 1 87 ? -0.577 -3.618 -8.311 1.00 98.75 87 LEU A CA 1
ATOM 725 C C . LEU A 1 87 ? 0.905 -3.909 -8.575 1.00 98.75 87 LEU A C 1
ATOM 727 O O . LEU A 1 87 ? 1.749 -3.681 -7.709 1.00 98.75 87 LEU A O 1
ATOM 731 N N . HIS A 1 88 ? 1.242 -4.432 -9.750 1.00 98.44 88 HIS A N 1
ATOM 732 C CA . HIS A 1 88 ? 2.572 -4.981 -10.010 1.00 98.44 88 HIS A CA 1
ATOM 733 C C . HIS A 1 88 ? 3.211 -4.478 -11.301 1.00 98.44 88 HIS A C 1
ATOM 735 O O . HIS A 1 88 ? 2.529 -4.115 -12.260 1.00 98.44 88 HIS A O 1
ATOM 741 N N . ARG A 1 89 ? 4.544 -4.500 -11.360 1.00 97.81 89 ARG A N 1
ATOM 742 C CA . ARG A 1 89 ? 5.239 -4.167 -12.602 1.00 97.81 89 ARG A CA 1
ATOM 743 C C . ARG A 1 89 ? 5.049 -5.257 -13.659 1.00 97.81 89 ARG A C 1
ATOM 745 O O . ARG A 1 89 ? 5.210 -6.449 -13.395 1.00 97.81 89 ARG A O 1
ATOM 752 N N . LYS A 1 90 ? 4.760 -4.855 -14.894 1.00 96.00 90 LYS A N 1
ATOM 753 C CA . LYS A 1 90 ? 4.702 -5.740 -16.061 1.00 96.00 90 LYS A CA 1
ATOM 754 C C . LYS A 1 90 ? 6.004 -6.544 -16.186 1.00 96.00 90 LYS A C 1
ATOM 756 O O . LYS A 1 90 ? 7.093 -5.982 -16.220 1.00 96.00 90 LYS A O 1
ATOM 761 N N . GLY A 1 91 ? 5.895 -7.872 -16.231 1.00 93.38 91 GLY A N 1
ATOM 762 C CA . GLY A 1 91 ? 7.049 -8.777 -16.299 1.00 93.38 91 GLY A CA 1
ATOM 763 C C . GLY A 1 91 ? 7.746 -9.083 -14.962 1.00 93.38 91 GLY A C 1
ATOM 764 O O . GLY A 1 91 ? 8.681 -9.893 -14.962 1.00 93.38 91 GLY A O 1
ATOM 765 N N . SER A 1 92 ? 7.292 -8.521 -13.831 1.00 95.62 92 SER A N 1
ATOM 766 C CA . SER A 1 92 ? 7.670 -8.999 -12.491 1.00 95.62 92 SER A CA 1
ATOM 767 C C . SER A 1 92 ? 7.194 -10.438 -12.256 1.00 95.62 92 SER A C 1
ATOM 769 O O . SER A 1 92 ? 6.546 -11.052 -13.104 1.00 95.62 92 SER A O 1
ATOM 771 N N . TYR A 1 93 ? 7.489 -10.987 -11.081 1.00 95.62 93 TYR A N 1
ATOM 772 C CA . TYR A 1 93 ? 6.754 -12.150 -10.594 1.00 95.62 93 TYR A CA 1
ATOM 773 C C . TYR A 1 93 ? 5.289 -11.799 -10.277 1.00 95.62 93 TYR A C 1
ATOM 775 O O . TYR A 1 93 ? 4.974 -10.663 -9.910 1.00 95.62 93 TYR A O 1
ATOM 783 N N . ILE A 1 94 ? 4.415 -12.796 -10.426 1.00 95.12 94 ILE A N 1
ATOM 784 C CA . ILE A 1 94 ? 2.955 -12.765 -10.240 1.00 95.12 94 ILE A CA 1
ATOM 785 C C . ILE A 1 94 ? 2.591 -13.933 -9.292 1.00 95.12 94 ILE A C 1
ATOM 787 O O . ILE A 1 94 ? 3.293 -14.951 -9.334 1.00 95.12 94 ILE A O 1
ATOM 791 N N . PRO A 1 95 ? 1.583 -13.803 -8.400 1.00 96.25 95 PRO A N 1
ATOM 792 C CA . PRO A 1 95 ? 1.225 -14.837 -7.422 1.00 96.25 95 PRO A CA 1
ATOM 793 C C . PRO A 1 95 ? 0.981 -16.196 -8.074 1.00 96.25 95 PRO A C 1
ATOM 795 O O . PRO A 1 95 ? 0.274 -16.285 -9.075 1.00 96.25 95 PRO A O 1
ATOM 798 N N . PHE A 1 96 ? 1.589 -17.243 -7.512 1.00 94.94 96 PHE A N 1
ATOM 799 C CA . PHE A 1 96 ? 1.586 -18.634 -7.984 1.00 94.94 96 PHE A CA 1
ATOM 800 C C . PHE A 1 96 ? 2.264 -18.880 -9.352 1.00 94.94 96 PHE A C 1
ATOM 802 O O . PHE A 1 96 ? 2.877 -19.926 -9.563 1.00 94.94 96 PHE A O 1
ATOM 809 N N . GLU A 1 97 ? 2.262 -17.912 -10.268 1.00 92.56 97 GLU A N 1
ATOM 810 C CA . GLU A 1 97 ? 2.926 -18.004 -11.577 1.00 92.56 97 GLU A CA 1
ATOM 811 C C . GLU A 1 97 ? 4.462 -17.884 -11.503 1.00 92.56 97 GLU A C 1
ATOM 813 O O . GLU A 1 97 ? 5.159 -18.187 -12.474 1.00 92.56 97 GLU A O 1
ATOM 818 N N . TYR A 1 98 ? 5.036 -17.458 -10.371 1.00 85.81 98 TYR A N 1
ATOM 819 C CA . TYR A 1 98 ? 6.465 -17.126 -10.315 1.00 85.81 98 TYR A CA 1
ATOM 820 C C . TYR A 1 98 ? 7.404 -18.309 -10.606 1.00 85.81 98 TYR A C 1
ATOM 822 O O . TYR A 1 98 ? 8.419 -18.114 -11.270 1.00 85.81 98 TYR A O 1
ATOM 830 N N . HIS A 1 99 ? 7.047 -19.532 -10.195 1.00 87.38 99 HIS A N 1
ATOM 831 C CA . HIS A 1 99 ? 7.797 -20.745 -10.554 1.00 87.38 99 HIS A CA 1
ATOM 832 C C . HIS A 1 99 ? 7.592 -21.159 -12.017 1.00 87.38 99 HIS A C 1
ATOM 834 O O . HIS A 1 99 ? 8.507 -21.699 -12.636 1.00 87.38 99 HIS A O 1
ATOM 840 N N . LEU A 1 100 ? 6.411 -20.902 -12.595 1.00 86.31 100 LEU A N 1
ATOM 841 C CA . LEU A 1 100 ? 6.112 -21.244 -13.988 1.00 86.31 100 LEU A CA 1
ATOM 842 C C . LEU A 1 100 ? 7.082 -20.530 -14.940 1.00 86.31 100 LEU A C 1
ATOM 844 O O . LEU A 1 100 ? 7.555 -21.141 -15.893 1.00 86.31 100 LEU A O 1
ATOM 848 N N . LYS A 1 101 ? 7.452 -19.281 -14.632 1.00 80.69 101 LYS A N 1
ATOM 849 C CA . LYS A 1 101 ? 8.437 -18.491 -15.390 1.00 80.69 101 LYS A CA 1
ATOM 850 C C . LYS A 1 101 ? 9.823 -19.152 -15.473 1.00 80.69 101 LYS A C 1
ATOM 852 O O . LYS A 1 101 ? 10.463 -19.070 -16.518 1.00 80.69 101 LYS A O 1
ATOM 857 N N . ASP A 1 102 ? 10.260 -19.827 -14.410 1.00 83.50 102 ASP A N 1
ATOM 858 C CA . ASP A 1 102 ? 11.559 -20.517 -14.353 1.00 83.50 102 ASP A CA 1
ATOM 859 C C . ASP A 1 102 ? 11.496 -21.946 -14.932 1.00 83.50 102 ASP A C 1
ATOM 861 O O . ASP A 1 102 ? 12.494 -22.462 -15.447 1.00 83.50 102 ASP A O 1
ATOM 865 N N . LEU A 1 103 ? 10.324 -22.592 -14.859 1.00 87.38 103 LEU A N 1
ATOM 866 C CA . LEU A 1 103 ? 10.106 -23.984 -15.268 1.00 87.38 103 LEU A CA 1
ATOM 867 C C . LEU A 1 103 ? 9.640 -24.146 -16.728 1.00 87.38 103 LEU A C 1
ATOM 869 O O . LEU A 1 103 ? 9.928 -25.182 -17.328 1.00 87.38 103 LEU A O 1
ATOM 873 N N . ALA A 1 104 ? 8.976 -23.151 -17.329 1.00 87.25 104 ALA A N 1
ATOM 874 C CA . ALA A 1 104 ? 8.417 -23.182 -18.693 1.00 87.25 104 ALA A CA 1
ATOM 875 C C . ALA A 1 104 ? 9.459 -23.004 -19.818 1.00 87.25 104 ALA A C 1
ATOM 877 O O . ALA A 1 104 ? 9.244 -22.300 -20.804 1.00 87.25 104 ALA A O 1
ATOM 878 N N . LYS A 1 105 ? 10.610 -23.661 -19.677 1.00 88.88 105 LYS A N 1
ATOM 879 C CA . LYS A 1 105 ? 11.650 -23.738 -20.706 1.00 88.88 105 LYS A CA 1
ATOM 880 C C . LYS A 1 105 ? 11.303 -24.815 -21.730 1.00 88.88 105 LYS A C 1
ATOM 882 O O . LYS A 1 105 ? 10.757 -25.852 -21.365 1.00 88.88 105 LYS A O 1
ATOM 887 N N . MET A 1 106 ? 11.719 -24.634 -22.984 1.00 90.62 106 MET A N 1
ATOM 888 C CA . MET A 1 106 ? 11.458 -25.601 -24.065 1.00 90.62 106 MET A CA 1
ATOM 889 C C . MET A 1 106 ? 11.984 -27.019 -23.764 1.00 90.62 106 MET A C 1
ATOM 891 O O . MET A 1 106 ? 11.363 -27.992 -24.170 1.00 90.62 106 MET A O 1
ATOM 895 N N . GLU A 1 107 ? 13.069 -27.155 -22.991 1.00 89.94 107 GLU A N 1
ATOM 896 C CA . GLU A 1 107 ? 13.606 -28.450 -22.523 1.00 89.94 107 GLU A CA 1
ATOM 897 C C . GLU A 1 107 ? 12.653 -29.247 -21.606 1.00 89.94 107 GLU A C 1
ATOM 899 O O . GLU A 1 107 ? 12.786 -30.465 -21.485 1.00 89.94 107 GLU A O 1
ATOM 904 N N . ASN A 1 108 ? 11.689 -28.566 -20.977 1.00 89.88 108 ASN A N 1
ATOM 905 C CA . ASN A 1 108 ? 10.690 -29.140 -20.076 1.00 89.88 108 ASN A CA 1
ATOM 906 C C . ASN A 1 108 ? 9.318 -29.320 -20.750 1.00 89.88 108 ASN A C 1
ATOM 908 O O . ASN A 1 108 ? 8.379 -29.757 -20.086 1.00 89.88 108 ASN A O 1
ATOM 912 N N . LEU A 1 109 ? 9.168 -28.983 -22.035 1.00 91.31 109 LEU A N 1
ATOM 913 C CA . LEU A 1 109 ? 7.900 -29.063 -22.761 1.00 91.31 109 LEU A CA 1
ATOM 914 C C . LEU A 1 109 ? 7.928 -30.203 -23.784 1.00 91.31 109 LEU A C 1
ATOM 916 O O . LEU A 1 109 ? 8.895 -30.377 -24.522 1.00 91.31 109 LEU A O 1
ATOM 920 N N . LYS A 1 110 ? 6.836 -30.966 -23.852 1.00 91.19 110 LYS A N 1
ATOM 921 C CA . LYS A 1 110 ? 6.602 -32.001 -24.868 1.00 91.19 110 LYS A CA 1
ATOM 922 C C . LYS A 1 110 ? 5.245 -31.809 -25.529 1.00 91.19 110 LYS A C 1
ATOM 924 O O . LYS A 1 110 ? 4.315 -31.320 -24.892 1.00 91.19 110 LYS A O 1
ATOM 929 N N . VAL A 1 111 ? 5.126 -32.260 -26.775 1.00 92.19 111 VAL A N 1
ATOM 930 C CA . VAL A 1 111 ? 3.833 -32.445 -27.443 1.00 92.19 111 VAL A CA 1
ATOM 931 C C . VAL A 1 111 ? 3.436 -33.912 -27.315 1.00 92.19 111 VAL A C 1
ATOM 933 O O . VAL A 1 111 ? 4.158 -34.788 -27.783 1.00 92.19 111 VAL A O 1
ATOM 936 N N . GLU A 1 112 ? 2.293 -34.176 -26.691 1.00 92.06 112 GLU A N 1
ATOM 937 C CA . GLU A 1 112 ? 1.701 -35.508 -26.551 1.00 92.06 112 GLU A CA 1
ATOM 938 C C . GLU A 1 112 ? 0.209 -35.397 -26.889 1.00 92.06 112 GLU A C 1
ATOM 940 O O . GLU A 1 112 ? -0.504 -34.594 -26.291 1.00 92.06 112 GLU A O 1
ATOM 945 N N . GLU A 1 113 ? -0.267 -36.168 -27.875 1.00 87.88 113 GLU A N 1
ATOM 946 C CA . GLU A 1 113 ? -1.692 -36.229 -28.261 1.00 87.88 113 GLU A CA 1
ATOM 947 C C . GLU A 1 113 ? -2.293 -34.838 -28.578 1.00 87.88 113 GLU A C 1
ATOM 949 O O . GLU A 1 113 ? -3.351 -34.467 -28.075 1.00 87.88 113 GLU A O 1
ATOM 954 N N . ASN A 1 114 ? -1.578 -34.034 -29.379 1.00 92.00 114 ASN A N 1
ATOM 955 C CA . ASN A 1 114 ? -1.869 -32.623 -29.706 1.00 92.00 114 ASN A CA 1
ATOM 956 C C . ASN A 1 114 ? -1.930 -31.647 -28.508 1.00 92.00 114 ASN A C 1
ATOM 958 O O . ASN A 1 114 ? -2.229 -30.469 -28.696 1.00 92.00 114 ASN A O 1
ATOM 962 N N . ASN A 1 115 ? -1.601 -32.094 -27.295 1.00 90.62 115 ASN A N 1
ATOM 963 C CA . ASN A 1 115 ? -1.514 -31.264 -26.097 1.00 90.62 115 ASN A CA 1
ATOM 964 C C . ASN A 1 115 ? -0.049 -30.953 -25.758 1.00 90.62 115 ASN A C 1
ATOM 966 O O . ASN A 1 115 ? 0.846 -31.755 -26.023 1.00 90.62 115 ASN A O 1
ATOM 970 N N . ILE A 1 116 ? 0.200 -29.808 -25.118 1.00 89.12 116 ILE A N 1
ATOM 971 C CA . ILE A 1 116 ? 1.512 -29.490 -24.537 1.00 89.12 116 ILE A CA 1
ATOM 972 C C . ILE A 1 116 ? 1.528 -29.997 -23.091 1.00 89.12 116 ILE A C 1
ATOM 974 O O . ILE A 1 116 ? 0.697 -29.583 -22.282 1.00 89.12 116 ILE A O 1
ATOM 978 N N . ARG A 1 117 ? 2.478 -30.875 -22.751 1.00 88.12 117 ARG A N 1
ATOM 979 C CA . ARG A 1 117 ? 2.688 -31.390 -21.388 1.00 88.12 117 ARG A CA 1
ATOM 980 C C . ARG A 1 117 ? 4.020 -30.900 -20.817 1.00 88.12 117 ARG A C 1
ATOM 982 O O . ARG A 1 117 ? 5.035 -30.863 -21.513 1.00 88.12 117 ARG A O 1
ATOM 989 N N . PHE A 1 118 ? 4.010 -30.558 -19.529 1.00 88.62 118 PHE A N 1
ATOM 990 C CA . PHE A 1 118 ? 5.215 -30.261 -18.752 1.00 88.62 118 PHE A CA 1
ATOM 991 C C . PHE A 1 118 ? 5.873 -31.571 -18.301 1.00 88.62 118 PHE A C 1
ATOM 993 O O . PHE A 1 118 ? 5.324 -32.306 -17.485 1.00 88.62 118 PHE A O 1
ATOM 1000 N N . ASN A 1 119 ? 7.065 -31.851 -18.818 1.00 86.81 119 ASN A N 1
ATOM 1001 C CA . ASN A 1 119 ? 7.892 -33.006 -18.484 1.00 86.81 119 ASN A CA 1
ATOM 1002 C C . ASN A 1 119 ? 8.987 -32.583 -17.485 1.00 86.81 119 ASN A C 1
ATOM 1004 O O . ASN A 1 119 ? 10.173 -32.511 -17.820 1.00 86.81 119 ASN A O 1
ATOM 1008 N N . LEU A 1 120 ? 8.583 -32.268 -16.255 1.00 86.25 120 LEU A N 1
ATOM 1009 C CA . LEU A 1 120 ? 9.505 -31.914 -15.174 1.00 86.25 120 LEU A CA 1
ATOM 1010 C C . LEU A 1 120 ? 10.189 -33.173 -14.620 1.00 86.25 120 LEU A C 1
ATOM 1012 O O . LEU A 1 120 ? 9.552 -34.206 -14.425 1.00 86.25 120 LEU A O 1
ATOM 1016 N N . LYS A 1 121 ? 11.508 -33.102 -14.398 1.00 78.00 121 LYS A N 1
ATOM 1017 C CA . LYS A 1 121 ? 12.331 -34.269 -14.014 1.00 78.00 121 LYS A CA 1
ATOM 1018 C C . LYS A 1 121 ? 12.435 -34.496 -12.504 1.00 78.00 121 LYS A C 1
ATOM 1020 O O . LYS A 1 121 ? 12.882 -35.566 -12.102 1.00 78.00 121 LYS A O 1
ATOM 1025 N N . LYS A 1 122 ? 12.085 -33.507 -11.675 1.00 82.62 122 LYS A N 1
ATOM 1026 C CA . LYS A 1 122 ? 12.126 -33.614 -10.210 1.00 82.62 122 LYS A CA 1
ATOM 1027 C C . LYS A 1 122 ? 10.714 -33.560 -9.645 1.00 82.62 122 LYS A C 1
ATOM 1029 O O . LYS A 1 122 ? 9.974 -32.625 -9.933 1.00 82.62 122 LYS A O 1
ATOM 1034 N N . GLU A 1 123 ? 10.388 -34.510 -8.778 1.00 83.75 123 GLU A N 1
ATOM 1035 C CA . GLU A 1 123 ? 9.093 -34.594 -8.094 1.00 83.75 123 GLU A CA 1
ATOM 1036 C C . GLU A 1 123 ? 8.726 -33.282 -7.378 1.00 83.75 123 GLU A C 1
ATOM 1038 O O . GLU A 1 123 ? 7.631 -32.761 -7.566 1.00 83.75 123 GLU A O 1
ATOM 1043 N N . ASN A 1 124 ? 9.683 -32.661 -6.680 1.00 86.19 124 ASN A N 1
ATOM 1044 C CA . ASN A 1 124 ? 9.483 -31.369 -6.016 1.00 86.19 124 ASN A CA 1
ATOM 1045 C C . ASN A 1 124 ? 9.094 -30.235 -6.986 1.00 86.19 124 ASN A C 1
ATOM 1047 O O . ASN A 1 124 ? 8.309 -29.371 -6.614 1.00 86.19 124 ASN A O 1
ATOM 1051 N N . GLU A 1 125 ? 9.618 -30.217 -8.217 1.00 86.81 125 GLU A N 1
ATOM 1052 C CA . GLU A 1 125 ? 9.281 -29.188 -9.219 1.00 86.81 125 GLU A CA 1
ATOM 1053 C C . GLU A 1 125 ? 7.851 -29.387 -9.738 1.00 86.81 125 GLU A C 1
ATOM 1055 O O . GLU A 1 125 ? 7.104 -28.419 -9.892 1.00 86.81 125 GLU A O 1
ATOM 1060 N N . THR A 1 126 ? 7.451 -30.646 -9.936 1.00 88.12 126 THR A N 1
ATOM 1061 C CA . THR A 1 126 ? 6.081 -31.037 -10.289 1.00 88.12 126 THR A CA 1
ATOM 1062 C C . THR A 1 126 ? 5.092 -30.675 -9.183 1.00 88.12 126 THR A C 1
ATOM 1064 O O . THR A 1 126 ? 4.093 -30.014 -9.462 1.00 88.12 126 THR A O 1
ATOM 1067 N N . ASN A 1 127 ? 5.383 -31.042 -7.933 1.00 90.94 127 ASN A N 1
ATOM 1068 C CA . ASN A 1 127 ? 4.505 -30.792 -6.788 1.00 90.94 127 ASN A CA 1
ATOM 1069 C C . ASN A 1 127 ? 4.315 -29.287 -6.561 1.00 90.94 127 ASN A C 1
ATOM 1071 O O . ASN A 1 127 ? 3.181 -28.822 -6.509 1.00 90.94 127 ASN A O 1
ATOM 1075 N N . ILE A 1 128 ? 5.401 -28.502 -6.579 1.00 90.31 128 ILE A N 1
ATOM 1076 C CA . ILE A 1 128 ? 5.331 -27.036 -6.492 1.00 90.31 128 ILE A CA 1
ATOM 1077 C C . ILE A 1 128 ? 4.455 -26.453 -7.612 1.00 90.31 128 ILE A C 1
ATOM 1079 O O . ILE A 1 128 ? 3.650 -25.558 -7.356 1.00 90.31 128 ILE A O 1
ATOM 1083 N N . LEU A 1 129 ? 4.570 -26.925 -8.859 1.00 90.69 129 LEU A N 1
ATOM 1084 C CA . LEU A 1 129 ? 3.736 -26.410 -9.950 1.00 90.69 129 LEU A CA 1
ATOM 1085 C C . LEU A 1 129 ? 2.255 -26.809 -9.797 1.00 90.69 129 LEU A C 1
ATOM 1087 O O . LEU A 1 129 ? 1.378 -25.990 -10.073 1.00 90.69 129 LEU A O 1
ATOM 1091 N N . ILE A 1 130 ? 1.971 -28.023 -9.316 1.00 91.62 130 ILE A N 1
ATOM 1092 C CA . ILE A 1 130 ? 0.610 -28.481 -8.996 1.00 91.62 130 ILE A CA 1
ATOM 1093 C C . ILE A 1 130 ? 0.002 -27.619 -7.885 1.00 91.62 130 ILE A C 1
ATOM 1095 O O . ILE A 1 130 ? -1.095 -27.090 -8.075 1.00 91.62 130 ILE A O 1
ATOM 1099 N N . ASP 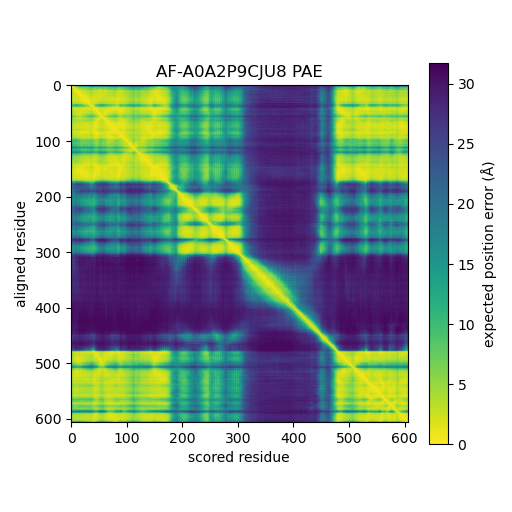A 1 131 ? 0.718 -27.412 -6.779 1.00 93.25 131 ASP A N 1
ATOM 1100 C CA . ASP A 1 131 ? 0.271 -26.588 -5.653 1.00 93.25 131 ASP A CA 1
ATOM 1101 C C . ASP A 1 131 ? -0.055 -25.164 -6.116 1.00 93.25 131 ASP A C 1
ATOM 1103 O O . ASP A 1 131 ? -1.118 -24.631 -5.801 1.00 93.25 131 ASP A O 1
ATOM 1107 N N . ASN A 1 132 ? 0.815 -24.553 -6.924 1.00 93.75 132 ASN A N 1
ATOM 1108 C CA . ASN A 1 132 ? 0.581 -23.220 -7.481 1.00 93.75 132 ASN A CA 1
ATOM 1109 C C . ASN A 1 132 ? -0.674 -23.170 -8.369 1.00 93.75 132 ASN A C 1
ATOM 1111 O O . ASN A 1 132 ? -1.502 -22.273 -8.211 1.00 93.75 132 ASN A O 1
ATOM 1115 N N . LEU A 1 133 ? -0.869 -24.152 -9.256 1.00 93.25 133 LEU A N 1
ATOM 1116 C CA . LEU A 1 133 ? -2.058 -24.233 -10.114 1.00 93.25 133 LEU A CA 1
ATOM 1117 C C . LEU A 1 133 ? -3.354 -24.478 -9.323 1.00 93.25 133 LEU A C 1
ATOM 1119 O O . LEU A 1 133 ? -4.414 -24.001 -9.734 1.00 93.25 133 LEU A O 1
ATOM 1123 N N . GLN A 1 134 ? -3.290 -25.201 -8.201 1.00 95.56 134 GLN A N 1
ATOM 1124 C CA . GLN A 1 134 ? -4.425 -25.378 -7.290 1.00 95.56 134 GLN A CA 1
ATOM 1125 C C . GLN A 1 134 ? -4.739 -24.079 -6.536 1.00 95.56 134 GLN A C 1
ATOM 1127 O O . GLN A 1 134 ? -5.878 -23.615 -6.583 1.00 95.56 134 GLN A O 1
ATOM 1132 N N . ASN A 1 135 ? -3.736 -23.452 -5.912 1.00 96.25 135 ASN A N 1
ATOM 1133 C CA . ASN A 1 135 ? -3.893 -22.197 -5.172 1.00 96.25 135 ASN A CA 1
ATOM 1134 C C . ASN A 1 135 ? -4.413 -21.063 -6.078 1.00 96.25 135 ASN A C 1
ATOM 1136 O O . ASN A 1 135 ? -5.355 -20.368 -5.703 1.00 96.25 135 ASN A O 1
ATOM 1140 N N . TYR A 1 136 ? -3.875 -20.912 -7.295 1.00 95.19 136 TYR A N 1
ATOM 1141 C CA . TYR A 1 136 ? -4.347 -19.908 -8.257 1.00 95.19 136 TYR A CA 1
ATOM 1142 C C . TYR A 1 136 ? -5.837 -20.081 -8.576 1.00 95.19 136 TYR A C 1
ATOM 1144 O O . TYR A 1 136 ? -6.599 -19.120 -8.521 1.00 95.19 136 TYR A O 1
ATOM 1152 N N . LYS A 1 137 ? -6.282 -21.314 -8.859 1.00 95.75 137 LYS A N 1
ATOM 1153 C CA . LYS A 1 137 ? -7.698 -21.608 -9.138 1.00 95.75 137 LYS A CA 1
ATOM 1154 C C . LYS A 1 137 ? -8.587 -21.404 -7.911 1.00 95.75 137 LYS A C 1
ATOM 1156 O O . LYS A 1 137 ? -9.692 -20.890 -8.051 1.00 95.75 137 LYS A O 1
ATOM 1161 N N . MET A 1 138 ? -8.108 -21.780 -6.725 1.00 96.88 138 MET A N 1
ATOM 1162 C CA . MET A 1 138 ? -8.830 -21.628 -5.459 1.00 96.88 138 MET A CA 1
ATOM 1163 C C . MET A 1 138 ? -9.057 -20.156 -5.092 1.00 96.88 138 MET A C 1
ATOM 1165 O O . MET A 1 138 ? -10.138 -19.802 -4.626 1.00 96.88 138 MET A O 1
ATOM 1169 N N . TYR A 1 139 ? -8.064 -19.295 -5.332 1.00 96.50 139 TYR A N 1
ATOM 1170 C CA . TYR A 1 139 ? -8.092 -17.887 -4.929 1.00 96.50 139 TYR A CA 1
ATOM 1171 C C . TYR A 1 139 ? -8.319 -16.899 -6.084 1.00 96.50 139 TYR A C 1
ATOM 1173 O O . TYR A 1 139 ? -8.234 -15.694 -5.865 1.00 96.50 139 TYR A O 1
ATOM 1181 N N . TYR A 1 140 ? -8.662 -17.374 -7.287 1.00 94.12 140 TYR A N 1
ATOM 1182 C CA . TYR A 1 140 ? -8.874 -16.540 -8.479 1.00 94.12 140 TYR A CA 1
ATOM 1183 C C . TYR A 1 140 ? -9.846 -15.373 -8.229 1.00 94.12 140 TYR A C 1
ATOM 1185 O O . TYR A 1 140 ? -9.514 -14.218 -8.471 1.00 94.12 140 TYR A O 1
ATOM 1193 N N . ASN A 1 141 ? -11.013 -15.649 -7.636 1.00 95.00 141 ASN A N 1
ATOM 1194 C CA . ASN A 1 141 ? -12.020 -14.625 -7.317 1.00 95.00 141 ASN A CA 1
ATOM 1195 C C . ASN A 1 141 ? -11.590 -13.654 -6.195 1.00 95.00 141 ASN A C 1
ATOM 1197 O O . ASN A 1 141 ? -12.233 -12.624 -5.997 1.00 95.00 141 ASN A O 1
ATOM 1201 N N . ASN A 1 142 ? -10.521 -13.976 -5.460 1.00 96.38 142 ASN A N 1
ATOM 1202 C CA . ASN A 1 142 ? -9.938 -13.130 -4.423 1.00 96.38 142 ASN A CA 1
ATOM 1203 C C . ASN A 1 142 ? -8.752 -12.294 -4.935 1.00 96.38 142 ASN A C 1
ATOM 1205 O O . ASN A 1 142 ? -8.249 -11.481 -4.167 1.00 96.38 142 ASN A O 1
ATOM 1209 N N . LEU A 1 143 ? -8.291 -12.462 -6.179 1.00 97.81 143 LEU A N 1
ATOM 1210 C CA . LEU A 1 143 ? -7.109 -11.781 -6.715 1.00 97.81 143 LEU A CA 1
ATOM 1211 C C . LEU A 1 143 ? -7.473 -10.890 -7.909 1.00 97.81 143 LEU A C 1
ATOM 1213 O O . LEU A 1 143 ? -7.941 -11.376 -8.934 1.00 97.81 143 LEU A O 1
ATOM 1217 N N . PHE A 1 144 ? -7.190 -9.590 -7.809 1.00 98.31 144 PHE A N 1
ATOM 1218 C CA . PHE A 1 144 ? -7.291 -8.662 -8.937 1.00 98.31 144 PHE A CA 1
ATOM 1219 C C . PHE A 1 144 ? -5.910 -8.118 -9.319 1.00 98.31 144 PHE A C 1
ATOM 1221 O O . PHE A 1 144 ? -5.286 -7.391 -8.545 1.00 98.31 144 PHE A O 1
ATOM 1228 N N . LEU A 1 145 ? -5.422 -8.484 -10.507 1.00 98.31 145 LEU A N 1
ATOM 1229 C CA . LEU A 1 145 ? -4.115 -8.071 -11.029 1.00 98.31 145 LEU A CA 1
ATOM 1230 C C . LEU A 1 145 ? -4.217 -6.722 -11.755 1.00 98.31 145 LEU A C 1
ATOM 1232 O O . LEU A 1 145 ? -5.046 -6.558 -12.648 1.00 98.31 145 LEU A O 1
ATOM 1236 N N . ILE A 1 146 ? -3.332 -5.777 -11.427 1.00 98.56 146 ILE A N 1
ATOM 1237 C CA . ILE A 1 146 ? -3.183 -4.506 -12.150 1.00 98.56 146 ILE A CA 1
ATOM 1238 C C . ILE A 1 146 ? -1.714 -4.336 -12.522 1.00 98.56 146 ILE A C 1
ATOM 1240 O O . ILE A 1 146 ? -0.859 -4.290 -11.639 1.00 98.56 146 ILE A O 1
ATOM 1244 N N . SER A 1 147 ? -1.421 -4.214 -13.818 1.00 98.25 147 SER A N 1
ATOM 1245 C CA . SER A 1 147 ? -0.049 -4.011 -14.295 1.00 98.25 147 SER A CA 1
ATOM 1246 C C . SER A 1 147 ? 0.275 -2.535 -14.544 1.00 98.25 147 SER A C 1
ATOM 1248 O O . SER A 1 147 ? -0.531 -1.805 -15.120 1.00 98.25 147 SER A O 1
ATOM 1250 N N . TYR A 1 148 ? 1.473 -2.118 -14.139 1.00 98.38 148 TYR A N 1
ATOM 1251 C CA . TYR A 1 148 ? 2.083 -0.824 -14.463 1.00 98.38 148 TYR A CA 1
ATOM 1252 C C . TYR A 1 148 ? 3.513 -1.032 -15.001 1.00 98.38 148 TYR A C 1
ATOM 1254 O O . TYR A 1 148 ? 4.058 -2.134 -14.902 1.00 98.38 148 TYR A O 1
ATOM 1262 N N . ASP A 1 149 ? 4.154 -0.003 -15.553 1.00 96.19 149 ASP A N 1
ATOM 1263 C CA . ASP A 1 149 ? 5.584 -0.035 -15.905 1.00 96.19 149 ASP A CA 1
ATOM 1264 C C . ASP A 1 149 ? 6.315 1.230 -15.412 1.00 96.19 149 ASP A C 1
ATOM 1266 O O . ASP A 1 149 ? 7.375 1.141 -14.783 1.00 96.19 149 ASP A O 1
ATOM 1270 N N . THR A 1 150 ? 5.718 2.409 -15.608 1.00 97.81 150 THR A N 1
ATOM 1271 C CA . THR A 1 150 ? 6.290 3.702 -15.194 1.00 97.81 150 THR A CA 1
ATOM 1272 C C . THR A 1 150 ? 5.997 4.079 -13.740 1.00 97.81 150 THR A C 1
ATOM 1274 O O . THR A 1 150 ? 5.030 3.624 -13.125 1.00 97.81 150 THR A O 1
ATOM 1277 N N . ILE A 1 151 ? 6.814 4.991 -13.200 1.00 98.00 151 ILE A N 1
ATOM 1278 C CA . ILE A 1 151 ? 6.574 5.650 -11.908 1.00 98.00 151 ILE A CA 1
ATOM 1279 C C . ILE A 1 151 ? 5.247 6.430 -11.884 1.00 98.00 151 ILE A C 1
ATOM 1281 O O . ILE A 1 151 ? 4.589 6.490 -10.846 1.00 98.00 151 ILE A O 1
ATOM 1285 N N . PHE A 1 152 ? 4.825 6.987 -13.023 1.00 97.88 152 PHE A N 1
ATOM 1286 C CA . PHE A 1 152 ? 3.594 7.771 -13.146 1.00 97.88 152 PHE A CA 1
ATOM 1287 C C . PHE A 1 152 ? 2.355 6.888 -13.081 1.00 97.88 152 PHE A C 1
ATOM 1289 O O . PHE A 1 152 ? 1.462 7.155 -12.282 1.00 97.88 152 PHE A O 1
ATOM 1296 N N . GLU A 1 153 ? 2.329 5.802 -13.859 1.00 98.25 153 GLU A N 1
ATOM 1297 C CA . GLU A 1 153 ? 1.264 4.801 -13.785 1.00 98.25 153 GLU A CA 1
ATOM 1298 C C . GLU A 1 153 ? 1.141 4.253 -12.363 1.00 98.25 153 GLU A C 1
ATOM 1300 O O . GLU A 1 153 ? 0.047 4.251 -11.802 1.00 98.25 153 GLU A O 1
ATOM 1305 N N . TYR A 1 154 ? 2.269 3.863 -11.755 1.00 98.62 154 TYR A N 1
ATOM 1306 C CA . TYR A 1 154 ? 2.330 3.431 -10.360 1.00 98.62 154 TYR A CA 1
ATOM 1307 C C . TYR A 1 154 ? 1.686 4.449 -9.410 1.00 98.62 154 TYR A C 1
ATOM 1309 O O . TYR A 1 154 ? 0.822 4.078 -8.617 1.00 98.62 154 TYR A O 1
ATOM 1317 N N . GLY A 1 155 ? 2.070 5.727 -9.512 1.00 98.06 155 GLY A N 1
ATOM 1318 C CA . GLY A 1 155 ? 1.532 6.804 -8.682 1.00 98.06 155 GLY A CA 1
ATOM 1319 C C . GLY A 1 155 ? 0.027 7.003 -8.871 1.00 98.06 155 GLY A C 1
ATOM 1320 O O . GLY A 1 155 ? -0.711 7.030 -7.889 1.00 98.06 155 GLY A O 1
ATOM 1321 N N . PHE A 1 156 ? -0.448 7.085 -10.116 1.00 98.06 156 PHE A N 1
ATOM 1322 C CA . PHE A 1 156 ? -1.873 7.241 -10.420 1.00 98.06 156 PHE A CA 1
ATOM 1323 C C . PHE A 1 156 ? -2.712 6.052 -9.927 1.00 98.06 156 PHE A C 1
ATOM 1325 O O . PHE A 1 156 ? -3.715 6.267 -9.246 1.00 98.06 156 PHE A O 1
ATOM 1332 N N . TYR A 1 157 ? -2.297 4.809 -10.205 1.00 98.69 157 TYR A N 1
ATOM 1333 C CA . TYR A 1 157 ? -3.000 3.618 -9.715 1.00 98.69 157 TYR A CA 1
ATOM 1334 C C . TYR A 1 157 ? -3.017 3.567 -8.183 1.00 98.69 157 TYR A C 1
ATOM 1336 O O . TYR A 1 157 ? -4.076 3.390 -7.589 1.00 98.69 157 TYR A O 1
ATOM 1344 N N . LEU A 1 158 ? -1.863 3.738 -7.530 1.00 98.44 158 LEU A N 1
ATOM 1345 C CA . LEU A 1 158 ? -1.753 3.656 -6.073 1.00 98.44 158 LEU A CA 1
ATOM 1346 C C . LEU A 1 158 ? -2.654 4.682 -5.375 1.00 98.44 158 LEU A C 1
ATOM 1348 O O . LEU A 1 158 ? -3.367 4.324 -4.434 1.00 98.44 158 LEU A O 1
ATOM 1352 N N . ILE A 1 159 ? -2.629 5.938 -5.827 1.00 96.94 159 ILE A N 1
ATOM 1353 C CA . ILE A 1 159 ? -3.388 7.023 -5.203 1.00 96.94 159 ILE A CA 1
ATOM 1354 C C . ILE A 1 159 ? -4.891 6.855 -5.455 1.00 96.94 159 ILE A C 1
ATOM 1356 O O . ILE A 1 159 ? -5.662 6.905 -4.501 1.00 96.94 159 ILE A O 1
ATOM 1360 N N . GLU A 1 160 ? -5.335 6.586 -6.688 1.00 97.31 160 GLU A N 1
ATOM 1361 C CA . GLU A 1 160 ? -6.777 6.489 -6.963 1.00 97.31 160 GLU A CA 1
ATOM 1362 C C . GLU A 1 160 ? -7.418 5.188 -6.451 1.00 97.31 160 GLU A C 1
ATOM 1364 O O . GLU A 1 160 ? -8.566 5.213 -6.006 1.00 97.31 160 GLU A O 1
ATOM 1369 N N . ILE A 1 161 ? -6.691 4.063 -6.408 1.00 98.31 161 ILE A N 1
ATOM 1370 C CA . ILE A 1 161 ? -7.188 2.850 -5.733 1.00 98.31 161 ILE A CA 1
ATOM 1371 C C . ILE A 1 161 ? -7.254 3.082 -4.215 1.00 98.31 161 ILE A C 1
ATOM 1373 O O . ILE A 1 161 ? -8.219 2.659 -3.581 1.00 98.31 161 ILE A O 1
ATOM 1377 N N . SER A 1 162 ? -6.290 3.800 -3.626 1.00 96.00 162 SER A N 1
ATOM 1378 C CA . SER A 1 162 ? -6.364 4.200 -2.211 1.00 96.00 162 SER A CA 1
ATOM 1379 C C . SER A 1 162 ? -7.558 5.126 -1.944 1.00 96.00 162 SER A C 1
ATOM 1381 O O . SER A 1 162 ? -8.291 4.889 -0.985 1.00 96.00 162 SER A O 1
ATOM 1383 N N . ASN A 1 163 ? -7.835 6.102 -2.820 1.00 92.62 163 ASN A N 1
ATOM 1384 C CA . ASN A 1 163 ? -9.047 6.925 -2.747 1.00 92.62 163 ASN A CA 1
ATOM 1385 C C . ASN A 1 163 ? -10.303 6.039 -2.789 1.00 92.62 163 ASN A C 1
ATOM 1387 O O . ASN A 1 163 ? -11.104 6.084 -1.862 1.00 92.62 163 ASN A O 1
ATOM 1391 N N . LEU A 1 164 ? -10.442 5.151 -3.783 1.00 94.69 164 LEU A N 1
ATOM 1392 C CA . LEU A 1 164 ? -11.588 4.237 -3.901 1.00 94.69 164 LEU A CA 1
ATOM 1393 C C . LEU A 1 164 ? -11.810 3.386 -2.637 1.00 94.69 164 LEU A C 1
ATOM 1395 O O . LEU A 1 164 ? -12.945 3.261 -2.172 1.00 94.69 164 LEU A O 1
ATOM 1399 N N . LEU A 1 165 ? -10.738 2.835 -2.061 1.00 93.25 165 LEU A N 1
ATOM 1400 C CA . LEU A 1 165 ? -10.785 2.078 -0.809 1.00 93.25 165 LEU A CA 1
ATOM 1401 C C . LEU A 1 165 ? -11.205 2.976 0.372 1.00 93.25 165 LEU A C 1
ATOM 1403 O O . LEU A 1 165 ? -12.081 2.604 1.150 1.00 93.25 165 LEU A O 1
ATOM 1407 N N . ASN A 1 166 ? -10.664 4.190 0.483 1.00 86.12 166 ASN A N 1
ATOM 1408 C CA . ASN A 1 166 ? -11.052 5.153 1.517 1.00 86.12 166 ASN A CA 1
ATOM 1409 C C . ASN A 1 166 ? -12.535 5.558 1.384 1.00 86.12 166 ASN A C 1
ATOM 1411 O O . ASN A 1 166 ? -13.265 5.550 2.374 1.00 86.12 166 ASN A O 1
ATOM 1415 N N . GLN A 1 167 ? -13.023 5.802 0.160 1.00 83.50 167 GLN A N 1
ATOM 1416 C CA . GLN A 1 167 ? -14.441 6.065 -0.112 1.00 83.50 167 GLN A CA 1
ATOM 1417 C C . GLN A 1 167 ? -15.335 4.868 0.245 1.00 83.50 167 GLN A C 1
ATOM 1419 O O . GLN A 1 167 ? -16.452 5.077 0.718 1.00 83.50 167 GLN A O 1
ATOM 1424 N N . HIS A 1 168 ? -14.890 3.621 0.056 1.00 85.94 168 HIS A N 1
ATOM 1425 C CA . HIS A 1 168 ? -15.647 2.448 0.511 1.00 85.94 168 HIS A CA 1
ATOM 1426 C C . HIS A 1 168 ? -15.838 2.474 2.039 1.00 85.94 168 HIS A C 1
ATOM 1428 O O . HIS A 1 168 ? -16.971 2.358 2.510 1.00 85.94 168 HIS A O 1
ATOM 1434 N N . MET A 1 169 ? -14.778 2.773 2.805 1.00 78.81 169 MET A N 1
ATOM 1435 C CA . MET A 1 169 ? -14.888 2.947 4.260 1.00 78.81 169 MET A CA 1
ATOM 1436 C C . MET A 1 169 ? -15.835 4.102 4.644 1.00 78.81 169 MET A C 1
ATOM 1438 O O . MET A 1 169 ? -16.686 3.927 5.516 1.00 78.81 169 MET A O 1
ATOM 1442 N N . ILE A 1 170 ? -15.747 5.262 3.974 1.00 73.81 170 ILE A N 1
ATOM 1443 C CA . ILE A 1 170 ? -16.649 6.411 4.214 1.00 73.81 170 ILE A CA 1
ATOM 1444 C C . ILE A 1 170 ? -18.114 6.009 4.003 1.00 73.81 170 ILE A C 1
ATOM 1446 O O . ILE A 1 170 ? -18.961 6.305 4.846 1.00 73.81 170 ILE A O 1
ATOM 1450 N N . ASN A 1 171 ? -18.429 5.323 2.898 1.00 75.88 171 ASN A N 1
ATOM 1451 C CA . ASN A 1 171 ? -19.801 4.919 2.579 1.00 75.88 171 ASN A CA 1
ATOM 1452 C C . ASN A 1 171 ? -20.358 3.934 3.616 1.00 75.88 171 ASN A C 1
ATOM 1454 O O . ASN A 1 171 ? -21.452 4.166 4.138 1.00 75.88 171 ASN A O 1
ATOM 1458 N N . LYS A 1 172 ? -19.580 2.910 3.991 1.00 74.12 172 LYS A N 1
ATOM 1459 C CA . LYS A 1 172 ? -19.952 1.935 5.027 1.00 74.12 172 LYS A CA 1
ATOM 1460 C C . LYS A 1 172 ? -20.301 2.599 6.363 1.00 74.12 172 LYS A C 1
ATOM 1462 O O . LYS A 1 172 ? -21.275 2.229 7.020 1.00 74.12 172 LYS A O 1
ATOM 1467 N N . TYR A 1 173 ? -19.529 3.607 6.773 1.00 64.69 173 TYR A N 1
ATOM 1468 C CA . TYR A 1 173 ? -19.706 4.272 8.071 1.00 64.69 173 TYR A CA 1
ATOM 1469 C C . TYR A 1 173 ? -20.565 5.541 8.021 1.00 64.69 173 TYR A C 1
ATOM 1471 O O . TYR A 1 173 ? -20.837 6.139 9.068 1.00 64.69 173 TYR A O 1
ATOM 1479 N N . GLN A 1 174 ? -21.089 5.912 6.847 1.00 61.81 174 GLN A N 1
ATOM 1480 C CA . GLN A 1 174 ? -21.877 7.133 6.652 1.00 61.81 174 GLN A CA 1
ATOM 1481 C C . GLN A 1 174 ? -23.095 7.211 7.592 1.00 61.81 174 GLN A C 1
ATOM 1483 O O . GLN A 1 174 ? -23.411 8.277 8.128 1.00 61.81 174 GLN A O 1
ATOM 1488 N N . ASN A 1 175 ? -23.732 6.063 7.848 1.00 52.50 175 ASN A N 1
ATOM 1489 C CA . ASN A 1 175 ? -24.882 5.930 8.748 1.00 52.50 175 ASN A CA 1
ATOM 1490 C C . ASN A 1 175 ? -24.500 5.877 10.240 1.00 52.50 175 ASN A C 1
ATOM 1492 O O . ASN A 1 175 ? -25.321 6.212 11.092 1.00 52.50 175 ASN A O 1
ATOM 1496 N N . ALA A 1 176 ? -23.269 5.477 10.578 1.00 52.22 176 ALA A N 1
ATOM 1497 C CA . ALA A 1 176 ? -22.791 5.459 11.961 1.00 52.22 176 ALA A CA 1
ATOM 1498 C C . ALA A 1 176 ? -22.471 6.878 12.464 1.00 52.22 176 ALA A C 1
ATOM 1500 O O . ALA A 1 176 ? -22.754 7.205 13.617 1.00 52.22 176 ALA A O 1
ATOM 1501 N N . PHE A 1 177 ? -21.928 7.730 11.593 1.00 50.72 177 PHE A N 1
ATOM 1502 C CA . PHE A 1 177 ? -21.391 9.044 11.957 1.00 50.72 177 PHE A CA 1
ATOM 1503 C C . PHE A 1 177 ? -22.262 10.257 11.580 1.00 50.72 177 PHE A C 1
ATOM 1505 O O . PHE A 1 177 ? -21.872 11.380 11.883 1.00 50.72 177 PHE A O 1
ATOM 1512 N N . LEU A 1 178 ? -23.428 10.074 10.939 1.00 51.69 178 LEU A N 1
ATOM 1513 C CA . LEU A 1 178 ? -24.252 11.176 10.389 1.00 51.69 178 LEU A CA 1
ATOM 1514 C C . LEU A 1 178 ? -23.546 12.013 9.291 1.00 51.69 178 LEU A C 1
ATOM 1516 O O . LEU A 1 178 ? -24.014 13.087 8.911 1.00 51.69 178 LEU A O 1
ATOM 1520 N N . LEU A 1 179 ? -22.476 11.464 8.700 1.00 48.53 179 LEU A N 1
ATOM 1521 C CA . LEU A 1 179 ? -21.632 12.073 7.658 1.00 48.53 179 LEU A CA 1
ATOM 1522 C C . LEU A 1 179 ? -22.407 12.633 6.460 1.00 48.53 179 LEU A C 1
ATOM 1524 O O . LEU A 1 179 ? -21.952 13.567 5.806 1.00 48.53 179 LEU A O 1
ATOM 1528 N N . LYS A 1 180 ? -23.585 12.074 6.163 1.00 42.19 180 LYS A N 1
ATOM 1529 C CA . LYS A 1 180 ? -24.358 12.357 4.948 1.00 42.19 180 LYS A CA 1
ATOM 1530 C C . LYS A 1 180 ? -24.727 13.834 4.766 1.00 42.19 180 LYS A C 1
ATOM 1532 O O . LYS A 1 180 ? -24.739 14.301 3.634 1.00 42.19 180 LYS A O 1
ATOM 1537 N N . ASN A 1 181 ? -24.970 14.569 5.854 1.00 43.22 181 ASN A N 1
ATOM 1538 C CA . ASN A 1 181 ? -25.258 16.010 5.800 1.00 43.22 181 ASN A CA 1
ATOM 1539 C C . ASN A 1 181 ? -23.976 16.858 5.707 1.00 43.22 181 ASN A C 1
ATOM 1541 O O . ASN A 1 181 ? -23.978 17.925 5.102 1.00 43.22 181 ASN A O 1
ATOM 1545 N N . ILE A 1 182 ? -22.881 16.367 6.290 1.00 45.28 182 ILE A N 1
ATOM 1546 C CA . ILE A 1 182 ? -21.588 17.057 6.407 1.00 45.28 182 ILE A CA 1
ATOM 1547 C C . ILE A 1 182 ? -20.862 17.040 5.062 1.00 45.28 182 ILE A C 1
ATOM 1549 O O . ILE A 1 182 ? -20.524 18.092 4.522 1.00 45.28 182 ILE A O 1
ATOM 1553 N N . PHE A 1 183 ? -20.749 15.854 4.460 1.00 41.59 183 PHE A N 1
ATOM 1554 C CA . PHE A 1 183 ? -20.186 15.654 3.123 1.00 41.59 183 PHE A CA 1
ATOM 1555 C C . PHE A 1 183 ? -20.911 16.490 2.059 1.00 41.59 183 PHE A C 1
ATOM 1557 O O . PHE A 1 183 ? -20.296 16.983 1.118 1.00 41.59 183 PHE A O 1
ATOM 1564 N N . HIS A 1 184 ? -22.229 16.664 2.206 1.00 44.31 184 HIS A N 1
ATOM 1565 C CA . HIS A 1 184 ? -23.040 17.424 1.257 1.00 44.31 184 HIS A CA 1
ATOM 1566 C C . HIS A 1 184 ? -22.843 18.941 1.360 1.00 44.31 184 HIS A C 1
ATOM 1568 O O . HIS A 1 184 ? -23.074 19.638 0.370 1.00 44.31 184 HIS A O 1
ATOM 1574 N N . LYS A 1 185 ? -22.417 19.432 2.533 1.00 42.12 185 LYS A N 1
ATOM 1575 C CA . LYS A 1 185 ? -22.125 20.843 2.797 1.00 42.12 185 LYS A CA 1
ATOM 1576 C C . LYS A 1 185 ? -20.682 21.189 2.415 1.00 42.12 185 LYS A C 1
ATOM 1578 O O . LYS A 1 185 ? -20.469 22.038 1.559 1.00 42.12 185 LYS A O 1
ATOM 1583 N N . LEU A 1 186 ? -19.699 20.440 2.920 1.00 39.84 186 LEU A N 1
ATOM 1584 C CA . LEU A 1 186 ? -18.275 20.690 2.644 1.00 39.84 186 LEU A CA 1
ATOM 1585 C C . LEU A 1 186 ? -17.899 20.501 1.163 1.00 39.84 186 LEU A C 1
ATOM 1587 O O . LEU A 1 186 ? -17.013 21.183 0.654 1.00 39.84 186 LEU A O 1
ATOM 1591 N N . LYS A 1 187 ? -18.638 19.671 0.411 1.00 42.47 187 LYS A N 1
ATOM 1592 C CA . LYS A 1 187 ? -18.488 19.564 -1.053 1.00 42.47 187 LYS A CA 1
ATOM 1593 C C . LYS A 1 187 ? -18.913 20.833 -1.820 1.00 42.47 187 LYS A C 1
ATOM 1595 O O . LYS A 1 187 ? -18.607 20.946 -3.004 1.00 42.47 187 LYS A O 1
ATOM 1600 N N . GLN A 1 188 ? -19.588 21.786 -1.172 1.00 46.94 188 GLN A N 1
ATOM 1601 C CA . GLN A 1 188 ? -19.837 23.132 -1.709 1.00 46.94 188 GLN A CA 1
ATOM 1602 C C . GLN A 1 188 ? -18.701 24.114 -1.360 1.00 46.94 188 GLN A C 1
ATOM 1604 O O . GLN A 1 188 ? -18.474 25.064 -2.103 1.00 46.94 188 GLN A O 1
ATOM 1609 N N . GLU A 1 189 ? -17.963 23.856 -0.276 1.00 43.88 189 GLU A N 1
ATOM 1610 C CA . GLU A 1 189 ? -16.944 24.742 0.317 1.00 43.88 189 GLU A CA 1
ATOM 1611 C C . GLU A 1 189 ? -15.494 24.383 -0.110 1.00 43.88 189 GLU A C 1
ATOM 1613 O O . GLU A 1 189 ? -14.548 25.067 0.268 1.00 43.88 189 GLU A O 1
ATOM 1618 N N . GLN A 1 190 ? -15.319 23.342 -0.940 1.00 42.88 190 GLN A N 1
ATOM 1619 C CA . GLN A 1 190 ? -14.077 22.931 -1.637 1.00 42.88 190 GLN A CA 1
ATOM 1620 C C . GLN A 1 190 ? -12.839 22.611 -0.768 1.00 42.88 190 GLN A C 1
ATOM 1622 O O . GLN A 1 190 ? -11.763 22.413 -1.320 1.00 42.88 190 GLN A O 1
ATOM 1627 N N . ASN A 1 191 ? -12.973 22.499 0.555 1.00 45.56 191 ASN A N 1
ATOM 1628 C CA . ASN A 1 191 ? -11.858 22.249 1.477 1.00 45.56 191 ASN A CA 1
ATOM 1629 C C . ASN A 1 191 ? -11.925 20.827 2.069 1.00 45.56 191 ASN A C 1
ATOM 1631 O O . ASN A 1 191 ? -12.685 20.588 3.011 1.00 45.56 191 ASN A O 1
ATOM 1635 N N . ILE A 1 192 ? -11.147 19.871 1.540 1.00 43.66 192 ILE A N 1
ATOM 1636 C CA . ILE A 1 192 ? -11.173 18.480 2.036 1.00 43.66 192 ILE A CA 1
ATOM 1637 C C . ILE A 1 192 ? -10.340 18.337 3.317 1.00 43.66 192 ILE A C 1
ATOM 1639 O O . ILE A 1 192 ? -10.719 17.579 4.207 1.00 43.66 192 ILE A O 1
ATOM 1643 N N . ASN A 1 193 ? -9.270 19.117 3.490 1.00 44.50 193 ASN A N 1
ATOM 1644 C CA . ASN A 1 193 ? -8.470 19.091 4.721 1.00 44.50 193 ASN A CA 1
ATOM 1645 C C . ASN A 1 193 ? -9.286 19.429 5.994 1.00 44.50 193 ASN A C 1
ATOM 1647 O O . ASN A 1 193 ? -9.084 18.812 7.042 1.00 44.50 193 ASN A O 1
ATOM 1651 N N . ASN A 1 194 ? -10.287 20.315 5.900 1.00 50.28 194 ASN A N 1
ATOM 1652 C CA . ASN A 1 194 ? -11.188 20.618 7.023 1.00 50.28 194 ASN A CA 1
ATOM 1653 C C . ASN A 1 194 ? -12.240 19.522 7.283 1.00 50.28 194 ASN A C 1
ATOM 1655 O O . ASN A 1 194 ? -12.814 19.484 8.372 1.00 50.28 194 ASN A O 1
ATOM 1659 N N . LEU A 1 195 ? -12.488 18.611 6.332 1.00 50.50 195 LEU A N 1
ATOM 1660 C CA . LEU A 1 195 ? -13.464 17.529 6.491 1.00 50.50 195 LEU A CA 1
ATOM 1661 C C . LEU A 1 195 ? -13.060 16.581 7.620 1.00 50.50 195 LEU A C 1
ATOM 1663 O O . LEU A 1 195 ? -13.852 16.387 8.534 1.00 50.50 195 LEU A O 1
ATOM 1667 N N . LEU A 1 196 ? -11.828 16.057 7.622 1.00 53.16 196 LEU A N 1
ATOM 1668 C CA . LEU A 1 196 ? -11.357 15.153 8.682 1.00 53.16 196 LEU A CA 1
ATOM 1669 C C . LEU A 1 196 ? -11.385 15.830 10.065 1.00 53.16 196 LEU A C 1
ATOM 1671 O O . LEU A 1 196 ? -11.741 15.203 11.064 1.00 53.16 196 LEU A O 1
ATOM 1675 N N . LEU A 1 197 ? -11.041 17.119 10.115 1.00 55.59 197 LEU A N 1
ATOM 1676 C CA . LEU A 1 197 ? -11.053 17.932 11.330 1.00 55.59 197 LEU A CA 1
ATOM 1677 C C . LEU A 1 197 ? -12.481 18.051 11.895 1.00 55.59 197 LEU A C 1
ATOM 1679 O O . LEU A 1 197 ? -12.739 17.722 13.056 1.00 55.59 197 LEU A O 1
ATOM 1683 N N . TYR A 1 198 ? -13.432 18.439 11.040 1.00 57.31 198 TYR A N 1
ATOM 1684 C CA . TYR A 1 198 ? -14.847 18.559 11.380 1.00 57.31 198 TYR A CA 1
ATOM 1685 C C . TYR A 1 198 ? -15.477 17.201 11.723 1.00 57.31 198 TYR A C 1
ATOM 1687 O O . TYR A 1 198 ? -16.253 17.100 12.674 1.00 57.31 198 TYR A O 1
ATOM 1695 N N . GLU A 1 199 ? -15.122 16.138 10.999 1.00 58.00 199 GLU A N 1
ATOM 1696 C CA . GLU A 1 199 ? -15.539 14.764 11.285 1.00 58.00 199 GLU A CA 1
ATOM 1697 C C . GLU A 1 199 ? -15.067 14.313 12.670 1.00 58.00 199 GLU A C 1
ATOM 1699 O O . GLU A 1 199 ? -15.868 13.750 13.418 1.00 58.00 199 GLU A O 1
ATOM 1704 N N . ILE A 1 200 ? -13.820 14.605 13.059 1.00 64.50 200 ILE A N 1
ATOM 1705 C CA . ILE A 1 200 ? -13.292 14.317 14.401 1.00 64.50 200 ILE A CA 1
ATOM 1706 C C . ILE A 1 200 ? -14.060 15.098 15.476 1.00 64.50 200 ILE A C 1
ATOM 1708 O O . ILE A 1 200 ? -14.509 14.493 16.457 1.00 64.50 200 ILE A O 1
ATOM 1712 N N . PHE A 1 201 ? -14.267 16.408 15.308 1.00 67.75 201 PHE A N 1
ATOM 1713 C CA . PHE A 1 201 ? -15.024 17.220 16.270 1.00 67.75 201 PHE A CA 1
ATOM 1714 C C . PHE A 1 201 ? -16.486 16.745 16.393 1.00 67.75 201 PHE A C 1
ATOM 1716 O O . PHE A 1 201 ? -16.955 16.416 17.487 1.00 67.75 201 PHE A O 1
ATOM 1723 N N . TYR A 1 202 ? -17.211 16.634 15.281 1.00 66.88 202 TYR A N 1
ATOM 1724 C CA . TYR A 1 202 ? -18.617 16.228 15.274 1.00 66.88 202 TYR A CA 1
ATOM 1725 C C . TYR A 1 202 ? -18.811 14.799 15.808 1.00 66.88 202 TYR A C 1
ATOM 1727 O O . TYR A 1 202 ? -19.728 14.541 16.596 1.00 66.88 202 TYR A O 1
ATOM 1735 N N . SER A 1 203 ? -17.906 13.876 15.464 1.00 67.50 203 SER A N 1
ATOM 1736 C CA . SER A 1 203 ? -17.908 12.513 16.004 1.00 67.50 203 SER A CA 1
ATOM 1737 C C . SER A 1 203 ? -17.596 12.480 17.496 1.00 67.50 203 SER A C 1
ATOM 1739 O O . SER A 1 203 ? -18.268 11.745 18.215 1.00 67.50 203 SER A O 1
ATOM 1741 N N . THR A 1 204 ? -16.652 13.296 17.984 1.00 76.31 204 THR A N 1
ATOM 1742 C CA . THR A 1 204 ? -16.367 13.433 19.426 1.00 76.31 204 THR A CA 1
ATOM 1743 C C . THR A 1 204 ? -17.638 13.790 20.187 1.00 76.31 204 THR A C 1
ATOM 1745 O O . THR A 1 204 ? -18.012 13.086 21.125 1.00 76.31 204 THR A O 1
ATOM 1748 N N . ASN A 1 205 ? -18.338 14.843 19.755 1.00 76.62 205 ASN A N 1
ATOM 1749 C CA . ASN A 1 205 ? -19.548 15.311 20.422 1.00 76.62 205 ASN A CA 1
ATOM 1750 C C . ASN A 1 205 ? -20.668 14.255 20.369 1.00 76.62 205 ASN A C 1
ATOM 1752 O O . ASN A 1 205 ? -21.264 13.917 21.391 1.00 76.62 205 ASN A O 1
ATOM 1756 N N . ASN A 1 206 ? -20.923 13.664 19.199 1.00 76.94 206 ASN A N 1
ATOM 1757 C CA . ASN A 1 206 ? -21.933 12.613 19.051 1.00 76.94 206 ASN A CA 1
ATOM 1758 C C . ASN A 1 206 ? -21.631 11.365 19.891 1.00 76.94 206 ASN A C 1
ATOM 1760 O O . ASN A 1 206 ? -22.554 10.749 20.420 1.00 76.94 206 ASN A O 1
ATOM 1764 N N . ILE A 1 207 ? -20.361 10.977 20.013 1.00 82.75 207 ILE A N 1
ATOM 1765 C CA . ILE A 1 207 ? -19.950 9.819 20.811 1.00 82.75 207 ILE A CA 1
ATOM 1766 C C . ILE A 1 207 ? -20.065 10.124 22.297 1.00 82.75 207 ILE A C 1
ATOM 1768 O O . ILE A 1 207 ? -20.632 9.313 23.019 1.00 82.75 207 ILE A O 1
ATOM 1772 N N . LEU A 1 208 ? -19.625 11.299 22.753 1.00 87.06 208 LEU A N 1
ATOM 1773 C CA . LEU A 1 208 ? -19.806 11.714 24.143 1.00 87.06 208 LEU A CA 1
ATOM 1774 C C . LEU A 1 208 ? -21.291 11.764 24.541 1.00 87.06 208 LEU A C 1
ATOM 1776 O O . LEU A 1 208 ? -21.637 11.307 25.628 1.00 87.06 208 LEU A O 1
ATOM 1780 N N . ASN A 1 209 ? -22.179 12.245 23.666 1.00 84.38 209 ASN A N 1
ATOM 1781 C CA . ASN A 1 209 ? -23.620 12.262 23.939 1.00 84.38 209 ASN A CA 1
ATOM 1782 C C . ASN A 1 209 ? -24.254 10.858 23.902 1.00 84.38 209 ASN A C 1
ATOM 1784 O O . ASN A 1 209 ? -25.008 10.524 24.815 1.00 84.38 209 ASN A O 1
ATOM 1788 N N . ASP A 1 210 ? -23.919 10.000 22.928 1.00 84.56 210 ASP A N 1
ATOM 1789 C CA . ASP A 1 210 ? -24.368 8.594 22.922 1.00 84.56 210 ASP A CA 1
ATOM 1790 C C . ASP A 1 210 ? -23.833 7.828 24.153 1.00 84.56 210 ASP A C 1
ATOM 1792 O O . ASP A 1 210 ? -24.551 7.009 24.729 1.00 84.56 210 ASP A O 1
ATOM 1796 N N . MET A 1 211 ? -22.602 8.115 24.600 1.00 89.50 211 MET A N 1
ATOM 1797 C CA . MET A 1 211 ? -22.028 7.587 25.844 1.00 89.50 211 MET A CA 1
ATOM 1798 C C . MET A 1 211 ? -22.807 8.078 27.062 1.00 89.50 211 MET A C 1
ATOM 1800 O O . MET A 1 211 ? -23.155 7.264 27.913 1.00 89.50 211 MET A O 1
ATOM 1804 N N . LEU A 1 212 ? -23.114 9.376 27.150 1.00 90.38 212 LEU A N 1
ATOM 1805 C CA . LEU A 1 212 ? -23.881 9.937 28.262 1.00 90.38 212 LEU A CA 1
ATOM 1806 C C . LEU A 1 212 ? -25.265 9.288 28.357 1.00 90.38 212 LEU A C 1
ATOM 1808 O O . LEU A 1 212 ? -25.670 8.859 29.434 1.00 90.38 212 LEU A O 1
ATOM 1812 N N . LEU A 1 213 ? -25.963 9.174 27.224 1.00 87.06 213 LEU A N 1
ATOM 1813 C CA . LEU A 1 213 ? -27.264 8.514 27.129 1.00 87.06 213 LEU A CA 1
ATOM 1814 C C . LEU A 1 213 ? -27.178 7.041 27.543 1.00 87.06 213 LEU A C 1
ATOM 1816 O O . LEU A 1 213 ? -27.978 6.597 28.365 1.00 87.06 213 LEU A O 1
ATOM 1820 N N . PHE A 1 214 ? -26.194 6.292 27.033 1.00 88.38 214 PHE A N 1
ATOM 1821 C CA . PHE A 1 214 ? -26.004 4.887 27.393 1.00 88.38 214 PHE A CA 1
ATOM 1822 C C . PHE A 1 214 ? -25.695 4.715 28.886 1.00 88.38 214 PHE A C 1
ATOM 1824 O O . PHE A 1 214 ? -26.451 4.030 29.576 1.00 88.38 214 PHE A O 1
ATOM 1831 N N . PHE A 1 215 ? -24.646 5.360 29.408 1.00 88.31 215 PHE A N 1
ATOM 1832 C CA . PHE A 1 215 ? -24.204 5.170 30.793 1.00 88.31 215 PHE A CA 1
ATOM 1833 C C . PHE A 1 215 ? -25.218 5.685 31.820 1.00 88.31 215 PHE A C 1
ATOM 1835 O O . PHE A 1 215 ? -25.490 4.973 32.785 1.00 88.31 215 PHE A O 1
ATOM 1842 N N . SER A 1 216 ? -25.886 6.818 31.574 1.00 87.19 216 SER A N 1
ATOM 1843 C CA . SER A 1 216 ? -27.016 7.252 32.411 1.00 87.19 216 SER A CA 1
ATOM 1844 C C . SER A 1 216 ? -28.213 6.294 32.320 1.00 87.19 216 SER A C 1
ATOM 1846 O O . SER A 1 216 ? -28.910 6.099 33.310 1.00 87.19 216 SER A O 1
ATOM 1848 N N . SER A 1 217 ? -28.453 5.632 31.177 1.00 84.75 217 SER A N 1
ATOM 1849 C CA . SER A 1 217 ? -29.536 4.639 31.059 1.00 84.75 217 SER A CA 1
ATOM 1850 C C . SER A 1 217 ? -29.266 3.316 31.789 1.00 84.75 217 SER A C 1
ATOM 1852 O O . SER A 1 217 ? -30.224 2.594 32.074 1.00 84.75 217 SER A O 1
ATOM 1854 N N . ILE A 1 218 ? -28.002 2.995 32.103 1.00 83.00 218 ILE A N 1
ATOM 1855 C CA . ILE A 1 218 ? -27.599 1.815 32.897 1.00 83.00 218 ILE A CA 1
ATOM 1856 C C . ILE A 1 218 ? -27.196 2.150 34.343 1.00 83.00 218 ILE A C 1
ATOM 1858 O O . ILE A 1 218 ? -26.921 1.253 35.146 1.00 83.00 218 ILE A O 1
ATOM 1862 N N . GLN A 1 219 ? -27.216 3.433 34.702 1.00 81.69 219 GLN A N 1
ATOM 1863 C CA . GLN A 1 219 ? -27.007 3.902 36.063 1.00 81.69 219 GLN A CA 1
ATOM 1864 C C . GLN A 1 219 ? -28.098 3.348 36.995 1.00 81.69 219 GLN A C 1
ATOM 1866 O O . GLN A 1 219 ? -29.283 3.325 36.670 1.00 81.69 219 GLN A O 1
ATOM 1871 N N . ASN A 1 220 ? -27.671 2.870 38.161 1.00 79.94 220 ASN A N 1
ATOM 1872 C CA . ASN A 1 220 ? -28.461 2.186 39.191 1.00 79.94 220 ASN A CA 1
ATOM 1873 C C . ASN A 1 220 ? -29.161 0.871 38.763 1.00 79.94 220 ASN A C 1
ATOM 1875 O O . ASN A 1 220 ? -29.890 0.296 39.571 1.00 79.94 220 ASN A O 1
ATOM 1879 N N . LYS A 1 221 ? -28.919 0.352 37.549 1.00 78.06 221 LYS A N 1
ATOM 1880 C CA . LYS A 1 221 ? -29.449 -0.944 37.078 1.00 78.06 221 LYS A CA 1
ATOM 1881 C C . LYS A 1 221 ? -28.609 -2.149 37.514 1.00 78.06 221 LYS A C 1
ATOM 1883 O O . LYS A 1 221 ? -27.410 -2.045 37.778 1.00 78.06 221 LYS A O 1
ATOM 1888 N N . LYS A 1 222 ? -29.234 -3.327 37.542 1.00 70.94 222 LYS A N 1
ATOM 1889 C CA . LYS A 1 222 ? -28.564 -4.627 37.734 1.00 70.94 222 LYS A CA 1
ATOM 1890 C C . LYS A 1 222 ? -27.997 -5.142 36.413 1.00 70.94 222 LYS A C 1
ATOM 1892 O O . LYS A 1 222 ? -28.557 -4.891 35.352 1.00 70.94 222 LYS A O 1
ATOM 1897 N N . CYS A 1 223 ? -26.940 -5.951 36.457 1.00 64.88 223 CYS A N 1
ATOM 1898 C CA . CYS A 1 223 ? -26.281 -6.464 35.246 1.00 64.88 223 CYS A CA 1
ATOM 1899 C C . CYS A 1 223 ? -27.211 -7.279 34.318 1.00 64.88 223 CYS A C 1
ATOM 1901 O O . CYS A 1 223 ? -27.072 -7.203 33.100 1.00 64.88 223 CYS A O 1
ATOM 1903 N N . SER A 1 224 ? -28.227 -7.957 34.864 1.00 63.78 224 SER A N 1
ATOM 1904 C CA . SER A 1 224 ? -29.310 -8.600 34.097 1.00 63.78 224 SER A CA 1
ATOM 1905 C C . SER A 1 224 ? -30.142 -7.616 33.262 1.00 63.78 224 SER A C 1
ATOM 1907 O O . SER A 1 224 ? -30.606 -7.949 32.177 1.00 63.78 224 SER A O 1
ATOM 1909 N N . GLU A 1 225 ? -30.324 -6.391 33.753 1.00 68.38 225 GLU A N 1
ATOM 1910 C CA . GLU A 1 225 ? -31.042 -5.315 33.065 1.00 68.38 225 GLU A CA 1
ATOM 1911 C C . GLU A 1 225 ? -30.121 -4.613 32.054 1.00 68.38 225 GLU A C 1
ATOM 1913 O O . GLU A 1 225 ? -30.572 -4.250 30.972 1.00 68.38 225 GLU A O 1
ATOM 1918 N N . ILE A 1 226 ? -28.819 -4.489 32.349 1.00 69.69 226 ILE A N 1
ATOM 1919 C CA . ILE A 1 226 ? -27.804 -3.947 31.421 1.00 69.69 226 ILE A CA 1
ATOM 1920 C C . ILE A 1 226 ? -27.725 -4.775 30.127 1.00 69.69 226 ILE A C 1
ATOM 1922 O O . ILE A 1 226 ? -27.615 -4.202 29.044 1.00 69.69 226 ILE A O 1
ATOM 1926 N N . ILE A 1 227 ? -27.870 -6.104 30.206 1.00 63.25 227 ILE A N 1
ATOM 1927 C CA . ILE A 1 227 ? -27.909 -6.998 29.031 1.00 63.25 227 ILE A CA 1
ATOM 1928 C C . ILE A 1 227 ? -29.027 -6.607 28.044 1.00 63.25 227 ILE A C 1
ATOM 1930 O O . ILE A 1 227 ? -28.829 -6.693 26.833 1.00 63.25 227 ILE A O 1
ATOM 1934 N N . THR A 1 228 ? -30.165 -6.083 28.515 1.00 65.44 228 THR A N 1
ATOM 1935 C CA . THR A 1 228 ? -31.257 -5.626 27.624 1.00 65.44 228 THR A CA 1
ATOM 1936 C C . THR A 1 228 ? -30.866 -4.447 26.723 1.00 65.44 228 THR A C 1
ATOM 1938 O O . THR A 1 228 ? -31.480 -4.239 25.678 1.00 65.44 228 THR A O 1
ATOM 1941 N N . HIS A 1 229 ? -29.796 -3.721 27.064 1.00 66.75 229 HIS A N 1
ATOM 1942 C CA . HIS A 1 229 ? -29.262 -2.616 26.269 1.00 66.75 229 HIS A CA 1
ATOM 1943 C C . HIS A 1 229 ? -28.206 -3.059 25.233 1.00 66.75 229 HIS A C 1
ATOM 1945 O O . HIS A 1 229 ? -27.569 -2.198 24.624 1.00 66.75 229 HIS A O 1
ATOM 1951 N N . GLN A 1 230 ? -28.021 -4.365 24.978 1.00 65.88 230 GLN A N 1
ATOM 1952 C CA . GLN A 1 230 ? -26.987 -4.885 24.063 1.00 65.88 230 GLN A CA 1
ATOM 1953 C C . GLN A 1 230 ? -26.956 -4.198 22.685 1.00 65.88 230 GLN A C 1
ATOM 1955 O O . GLN A 1 230 ? -25.887 -3.838 22.204 1.00 65.88 230 GLN A O 1
ATOM 1960 N N . ASN A 1 231 ? -28.104 -3.921 22.058 1.00 65.25 231 ASN A N 1
ATOM 1961 C CA . ASN A 1 231 ? -28.129 -3.230 20.757 1.00 65.25 231 ASN A CA 1
ATOM 1962 C C . ASN A 1 231 ? -27.574 -1.790 20.825 1.00 65.25 231 ASN A C 1
ATOM 1964 O O . ASN A 1 231 ? -27.006 -1.293 19.851 1.00 65.25 231 ASN A O 1
ATOM 1968 N N . GLN A 1 232 ? -27.707 -1.120 21.974 1.00 70.75 232 GLN A N 1
ATOM 1969 C CA . GLN A 1 232 ? -27.131 0.205 22.209 1.00 70.75 232 GLN A CA 1
ATOM 1970 C C . GLN A 1 232 ? -25.635 0.115 22.532 1.00 70.75 232 GLN A C 1
ATOM 1972 O O . GLN A 1 232 ? -24.869 0.917 21.999 1.00 70.75 232 GLN A O 1
ATOM 1977 N N . SER A 1 233 ? -25.198 -0.881 23.317 1.00 70.44 233 SER A N 1
ATOM 1978 C CA . SER A 1 233 ? -23.766 -1.090 23.574 1.00 70.44 233 SER A CA 1
ATOM 1979 C C . SER A 1 233 ? -23.012 -1.493 22.305 1.00 70.44 233 SER A C 1
ATOM 1981 O O . SER A 1 233 ? -21.947 -0.935 22.071 1.00 70.44 233 SER A O 1
ATOM 1983 N N . TYR A 1 234 ? -23.577 -2.336 21.429 1.00 65.12 234 TYR A N 1
ATOM 1984 C CA . TYR A 1 234 ? -23.024 -2.612 20.093 1.00 65.12 234 TYR A CA 1
ATOM 1985 C C . TYR A 1 234 ? -22.896 -1.335 19.252 1.00 65.12 234 TYR A C 1
ATOM 1987 O O . TYR A 1 234 ? -21.814 -1.043 18.744 1.00 65.12 234 TYR A O 1
ATOM 1995 N N . LYS A 1 235 ? -23.968 -0.537 19.123 1.00 68.69 235 LYS A N 1
ATOM 1996 C CA . LYS A 1 235 ? -23.934 0.726 18.359 1.00 68.69 235 LYS A CA 1
ATOM 1997 C C . LYS A 1 235 ? -22.838 1.666 18.875 1.00 68.69 235 LYS A C 1
ATOM 1999 O O . LYS A 1 235 ? -22.096 2.239 18.079 1.00 68.69 235 LYS A O 1
ATOM 2004 N N . LEU A 1 236 ? -22.723 1.805 20.195 1.00 75.12 236 LEU A N 1
ATOM 2005 C CA . LEU A 1 236 ? -21.737 2.676 20.827 1.00 75.12 236 LEU A CA 1
ATOM 2006 C C . LEU A 1 236 ? -20.303 2.125 20.717 1.00 75.12 236 LEU A C 1
ATOM 2008 O O . LEU A 1 236 ? -19.381 2.882 20.423 1.00 75.12 236 LEU A O 1
ATOM 2012 N N . TYR A 1 237 ? -20.125 0.811 20.872 1.00 73.00 237 TYR A N 1
ATOM 2013 C CA . TYR A 1 237 ? -18.867 0.094 20.651 1.00 73.00 237 TYR A CA 1
ATOM 2014 C C . TYR A 1 237 ? -18.343 0.314 19.231 1.00 73.00 237 TYR A C 1
ATOM 2016 O O . TYR A 1 237 ? -17.186 0.691 19.068 1.00 73.00 237 TYR A O 1
ATOM 2024 N N . TYR A 1 238 ? -19.194 0.172 18.206 1.00 61.50 238 TYR A N 1
ATOM 2025 C CA . TYR A 1 238 ? -18.790 0.435 16.824 1.00 61.50 238 TYR A CA 1
ATOM 2026 C C . TYR A 1 238 ? -18.415 1.902 16.600 1.00 61.50 238 TYR A C 1
ATOM 2028 O O . TYR A 1 238 ? -17.392 2.157 15.971 1.00 61.50 238 TYR A O 1
ATOM 2036 N N . LYS A 1 239 ? -19.163 2.869 17.150 1.00 72.38 239 LYS A N 1
ATOM 2037 C CA . LYS A 1 239 ? -18.782 4.291 17.060 1.00 72.38 239 LYS A CA 1
ATOM 2038 C C . LYS A 1 239 ? -17.434 4.588 17.724 1.00 72.38 239 LYS A C 1
ATOM 2040 O O . LYS A 1 239 ? -16.622 5.303 17.145 1.00 72.38 239 LYS A O 1
ATOM 2045 N N . LEU A 1 240 ? -17.182 4.035 18.912 1.00 74.19 240 LEU A N 1
ATOM 2046 C CA . LEU A 1 240 ? -15.909 4.201 19.616 1.00 74.19 240 LEU A CA 1
ATOM 2047 C C . LEU A 1 240 ? -14.753 3.529 18.878 1.00 74.19 240 LEU A C 1
ATOM 2049 O O . LEU A 1 240 ? -13.704 4.144 18.724 1.00 74.19 240 LEU A O 1
ATOM 2053 N N . LEU A 1 241 ? -14.952 2.312 18.369 1.00 63.88 241 LEU A N 1
ATOM 2054 C CA . LEU A 1 241 ? -13.961 1.616 17.552 1.00 63.88 241 LEU A CA 1
ATOM 2055 C C . LEU A 1 241 ? -13.646 2.412 16.277 1.00 63.88 241 LEU A C 1
ATOM 2057 O O . LEU A 1 241 ? -12.476 2.542 15.926 1.00 63.88 241 LEU A O 1
ATOM 2061 N N . LEU A 1 242 ? -14.662 2.983 15.615 1.00 60.72 242 LEU A N 1
ATOM 2062 C CA . LEU A 1 242 ? -14.483 3.819 14.425 1.00 60.72 242 LEU A CA 1
ATOM 2063 C C . LEU A 1 242 ? -13.651 5.051 14.759 1.00 60.72 242 LEU A C 1
ATOM 2065 O O . LEU A 1 2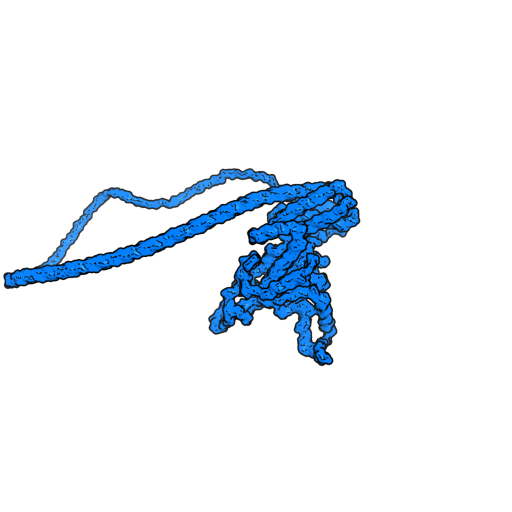42 ? -12.627 5.289 14.126 1.00 60.72 242 LEU A O 1
ATOM 2069 N N . PHE A 1 243 ? -14.068 5.790 15.789 1.00 71.00 243 PHE A N 1
ATOM 2070 C CA . PHE A 1 243 ? -13.367 6.975 16.260 1.00 71.00 243 PHE A CA 1
ATOM 2071 C C . PHE A 1 243 ? -11.912 6.658 16.581 1.00 71.00 243 PHE A C 1
ATOM 2073 O O . PHE A 1 243 ? -11.036 7.280 16.005 1.00 71.00 243 PHE A O 1
ATOM 2080 N N . LEU A 1 244 ? -11.641 5.635 17.399 1.00 66.81 244 LEU A N 1
ATOM 2081 C CA . LEU A 1 244 ? -10.289 5.213 17.789 1.00 66.81 244 LEU A CA 1
ATOM 2082 C C . LEU A 1 244 ? -9.383 4.781 16.620 1.00 66.81 244 LEU A C 1
ATOM 2084 O O . LEU A 1 244 ? -8.174 4.673 16.823 1.00 66.81 244 LEU A O 1
ATOM 2088 N N . ASN A 1 245 ? -9.937 4.549 15.425 1.00 57.88 245 ASN A N 1
ATOM 2089 C CA . ASN A 1 245 ? -9.181 4.255 14.206 1.00 57.88 245 ASN A CA 1
ATOM 2090 C C . ASN A 1 245 ? -8.982 5.481 13.285 1.00 57.88 245 ASN A C 1
ATOM 2092 O O . ASN A 1 245 ? -8.200 5.378 12.340 1.00 57.88 245 ASN A O 1
ATOM 2096 N N . LEU A 1 246 ? -9.612 6.630 13.571 1.00 62.75 246 LEU A N 1
ATOM 2097 C CA . LEU A 1 246 ? -9.297 7.915 12.933 1.00 62.75 246 LEU A CA 1
ATOM 2098 C C . LEU A 1 246 ? -7.887 8.393 13.331 1.00 62.75 246 LEU A C 1
ATOM 2100 O O . LEU A 1 246 ? -7.400 8.126 14.434 1.00 62.75 246 LEU A O 1
ATOM 2104 N N . ARG A 1 247 ? -7.233 9.141 12.434 1.00 56.41 247 ARG A N 1
ATOM 2105 C CA . ARG A 1 247 ? -5.882 9.695 12.631 1.00 56.41 247 ARG A CA 1
ATOM 2106 C C . ARG A 1 247 ? -5.899 10.898 13.584 1.00 56.41 247 ARG A C 1
ATOM 2108 O O . ARG A 1 247 ? -5.847 12.046 13.153 1.00 56.41 247 ARG A O 1
ATOM 2115 N N . PHE A 1 248 ? -5.899 10.653 14.898 1.00 57.44 248 PHE A N 1
ATOM 2116 C CA . PHE A 1 248 ? -5.662 11.711 15.905 1.00 57.44 248 PHE A CA 1
ATOM 2117 C C . PHE A 1 248 ? -4.233 12.250 15.913 1.00 57.44 248 PHE A C 1
ATOM 2119 O O . PHE A 1 248 ? -3.914 13.106 16.731 1.00 57.44 248 PHE A O 1
ATOM 2126 N N . ASP A 1 249 ? -3.376 11.780 15.013 1.00 51.94 249 ASP A N 1
ATOM 2127 C CA . ASP A 1 249 ? -1.987 12.209 14.879 1.00 51.94 249 ASP A CA 1
ATOM 2128 C C . ASP A 1 249 ? -1.895 13.730 14.612 1.00 51.94 249 ASP A C 1
ATOM 2130 O O . ASP A 1 249 ? -1.000 14.395 15.135 1.00 51.94 249 ASP A O 1
ATOM 2134 N N . VAL A 1 250 ? -2.909 14.300 13.939 1.00 47.84 250 VAL A N 1
ATOM 2135 C CA . VAL A 1 250 ? -3.156 15.752 13.771 1.00 47.84 250 VAL A CA 1
ATOM 2136 C C . VAL A 1 250 ? -3.239 16.491 15.119 1.00 47.84 250 VAL A C 1
ATOM 2138 O O . VAL A 1 250 ? -2.751 17.609 15.262 1.00 47.84 250 VAL A O 1
ATOM 2141 N N . TYR A 1 251 ? -3.810 15.840 16.134 1.00 56.03 251 TYR A N 1
ATOM 2142 C CA . TYR A 1 251 ? -3.989 16.341 17.498 1.00 56.03 251 TYR A CA 1
ATOM 2143 C C . TYR A 1 251 ? -3.035 15.690 18.513 1.00 56.03 251 TYR A C 1
ATOM 2145 O O . TYR A 1 251 ? -3.265 15.795 19.719 1.00 56.03 251 TYR A O 1
ATOM 2153 N N . SER A 1 252 ? -1.948 15.054 18.063 1.00 54.78 252 SER A N 1
ATOM 2154 C CA . SER A 1 252 ? -0.948 14.402 18.932 1.00 54.78 252 SER A CA 1
ATOM 2155 C C . SER A 1 252 ? -0.335 15.327 19.994 1.00 54.78 252 SER A C 1
ATOM 2157 O O . SER A 1 252 ? 0.148 14.845 21.015 1.00 54.78 252 SER A O 1
ATOM 2159 N N . ASN A 1 253 ? -0.412 16.646 19.786 1.00 56.47 253 ASN A N 1
ATOM 2160 C CA . ASN A 1 253 ? 0.046 17.683 20.713 1.00 56.47 253 ASN A CA 1
ATOM 2161 C C . ASN A 1 253 ? -1.078 18.299 21.580 1.00 56.47 253 ASN A C 1
ATOM 2163 O O . ASN A 1 253 ? -0.788 19.106 22.462 1.00 56.47 253 ASN A O 1
ATOM 2167 N N . ASN A 1 254 ? -2.358 17.970 21.352 1.00 68.12 254 ASN A N 1
ATOM 2168 C CA . ASN A 1 254 ? -3.479 18.534 22.111 1.00 68.12 254 ASN A CA 1
ATOM 2169 C C . ASN A 1 254 ? -3.865 17.623 23.292 1.00 68.12 254 ASN A C 1
ATOM 2171 O O . ASN A 1 254 ? -4.478 16.564 23.133 1.00 68.12 254 ASN A O 1
ATOM 2175 N N . GLN A 1 255 ? -3.575 18.094 24.506 1.00 72.31 255 GLN A N 1
ATOM 2176 C CA . GLN A 1 255 ? -3.802 17.364 25.754 1.00 72.31 255 GLN A CA 1
ATOM 2177 C C . GLN A 1 255 ? -5.278 17.007 26.031 1.00 72.31 255 GLN A C 1
ATOM 2179 O O . GLN A 1 255 ? -5.535 16.069 26.793 1.00 72.31 255 GLN A O 1
ATOM 2184 N N . PHE A 1 256 ? -6.258 17.694 25.430 1.00 79.50 256 PHE A N 1
ATOM 2185 C CA . PHE A 1 256 ? -7.659 17.258 25.472 1.00 79.50 256 PHE A CA 1
ATOM 2186 C C . PHE A 1 256 ? -7.855 15.965 24.678 1.00 79.50 256 PHE A C 1
ATOM 2188 O O . PHE A 1 256 ? -8.312 14.976 25.249 1.00 79.50 256 PHE A O 1
ATOM 2195 N N . PHE A 1 257 ? -7.452 15.939 23.404 1.00 73.19 257 PHE A N 1
ATOM 2196 C CA . PHE A 1 257 ? -7.626 14.771 22.537 1.00 73.19 257 PHE A CA 1
ATOM 2197 C C . PHE A 1 257 ? -6.819 13.558 23.016 1.00 73.19 257 PHE A C 1
ATOM 2199 O O . PHE A 1 257 ? -7.324 12.440 22.946 1.00 73.19 257 PHE A O 1
ATOM 2206 N N . ILE A 1 258 ? -5.631 13.760 23.601 1.00 74.44 258 ILE A N 1
ATOM 2207 C CA . ILE A 1 258 ? -4.868 12.684 24.261 1.00 74.44 258 ILE A CA 1
ATOM 2208 C C . ILE A 1 258 ? -5.681 12.068 25.414 1.00 74.44 258 ILE A C 1
ATOM 2210 O O . ILE A 1 258 ? -5.898 10.855 25.446 1.00 74.44 258 ILE A O 1
ATOM 2214 N N . ASN A 1 259 ? -6.176 12.890 26.351 1.00 79.62 259 ASN A N 1
ATOM 2215 C CA . ASN A 1 259 ? -6.992 12.410 27.475 1.00 79.62 259 ASN A CA 1
ATOM 2216 C C . ASN A 1 259 ? -8.310 11.762 26.996 1.00 79.62 259 ASN A C 1
ATOM 2218 O O . ASN A 1 259 ? -8.725 10.741 27.545 1.00 79.62 259 ASN A O 1
ATOM 2222 N N . LEU A 1 260 ? -8.946 12.319 25.961 1.00 82.38 260 LEU A N 1
ATOM 2223 C CA . LEU A 1 260 ? -10.171 11.797 25.352 1.00 82.38 260 LEU A CA 1
ATOM 2224 C C . LEU A 1 260 ? -9.937 10.420 24.715 1.00 82.38 260 LEU A C 1
ATOM 2226 O O . LEU A 1 260 ? -10.704 9.497 24.971 1.00 82.38 260 LEU A O 1
ATOM 2230 N N . GLN A 1 261 ? -8.864 10.248 23.936 1.00 76.88 261 GLN A N 1
ATOM 2231 C CA . GLN A 1 261 ? -8.529 8.969 23.305 1.00 76.88 261 GLN A CA 1
ATOM 2232 C C . GLN A 1 261 ? -8.238 7.889 24.361 1.00 76.88 261 GLN A C 1
ATOM 2234 O O . GLN A 1 261 ? -8.663 6.742 24.210 1.00 76.88 261 GLN A O 1
ATOM 2239 N N . LEU A 1 262 ? -7.557 8.249 25.455 1.00 78.81 262 LEU A N 1
ATOM 2240 C CA . LEU A 1 262 ? -7.321 7.361 26.598 1.00 78.81 262 LEU A CA 1
ATOM 2241 C C . LEU A 1 262 ? -8.631 6.956 27.297 1.00 78.81 262 LEU A C 1
ATOM 2243 O O . LEU A 1 262 ? -8.838 5.774 27.576 1.00 78.81 262 LEU A O 1
ATOM 2247 N N . PHE A 1 263 ? -9.542 7.906 27.521 1.00 85.88 263 PHE A N 1
ATOM 2248 C CA . PHE A 1 263 ? -10.866 7.632 28.083 1.00 85.88 263 PHE A CA 1
ATOM 2249 C C . PHE A 1 263 ? -11.715 6.750 27.154 1.00 85.88 263 PHE A C 1
ATOM 2251 O O . PHE A 1 263 ? -12.311 5.770 27.596 1.00 85.88 263 PHE A O 1
ATOM 2258 N N . PHE A 1 264 ? -11.711 7.027 25.850 1.00 85.00 264 PHE A N 1
ATOM 2259 C CA . PHE A 1 264 ? -12.439 6.244 24.853 1.00 85.00 264 PHE A CA 1
ATOM 2260 C C . PHE A 1 264 ? -11.895 4.815 24.733 1.00 85.00 264 PHE A C 1
ATOM 2262 O O . PHE A 1 264 ? -12.693 3.891 24.619 1.00 85.00 264 PHE A O 1
ATOM 2269 N N . LYS A 1 265 ? -10.574 4.598 24.841 1.00 78.44 265 LYS A N 1
ATOM 2270 C CA . LY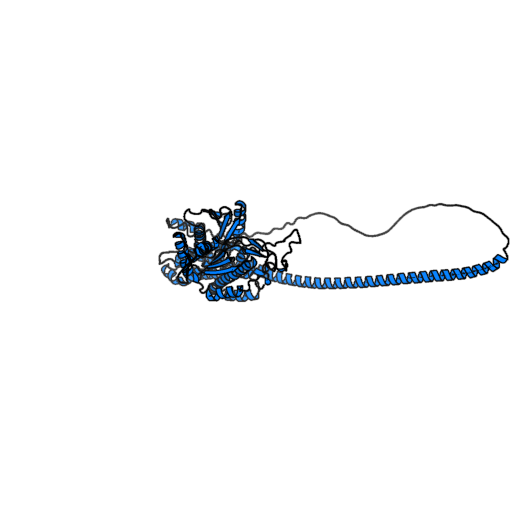S A 1 265 ? -9.968 3.251 24.923 1.00 78.44 265 LYS A CA 1
ATOM 2271 C C . LYS A 1 265 ? -10.458 2.474 26.152 1.00 78.44 265 LYS A C 1
ATOM 2273 O O . LYS A 1 265 ? -10.787 1.294 26.034 1.00 78.44 265 LYS A O 1
ATOM 2278 N N . TYR A 1 266 ? -10.563 3.130 27.310 1.00 83.12 266 TYR A N 1
ATOM 2279 C CA . TYR A 1 266 ? -11.124 2.527 28.526 1.00 83.12 266 TYR A CA 1
ATOM 2280 C C . TYR A 1 266 ? -12.606 2.145 28.352 1.00 83.12 266 TYR A C 1
ATOM 2282 O O . TYR A 1 266 ? -12.976 0.995 28.587 1.00 83.12 266 TYR A O 1
ATOM 2290 N N . ILE A 1 267 ? -13.444 3.067 27.863 1.00 86.25 267 ILE A N 1
ATOM 2291 C CA . ILE A 1 267 ? -14.878 2.817 27.641 1.00 86.25 267 ILE A CA 1
ATOM 2292 C C . ILE A 1 267 ? -15.113 1.756 26.558 1.00 86.25 267 ILE A C 1
ATOM 2294 O O . ILE A 1 267 ? -15.999 0.916 26.699 1.00 86.25 267 ILE A O 1
ATOM 2298 N N . PHE A 1 268 ? -14.299 1.745 25.504 1.00 79.31 268 PHE A N 1
ATOM 2299 C CA . PHE A 1 268 ? -14.334 0.717 24.471 1.00 79.31 268 PHE A CA 1
ATOM 2300 C C . PHE A 1 268 ? -14.052 -0.684 25.050 1.00 79.31 268 PHE A C 1
ATOM 2302 O O . PHE A 1 268 ? -14.811 -1.615 24.784 1.00 79.31 268 PHE A O 1
ATOM 2309 N N . SER A 1 269 ? -13.027 -0.827 25.903 1.00 73.50 269 SER A N 1
ATOM 2310 C CA . SER A 1 269 ? -12.735 -2.084 26.612 1.00 73.50 269 SER A CA 1
ATOM 2311 C C . SER A 1 269 ? -13.898 -2.516 27.519 1.00 73.50 269 SER A C 1
ATOM 2313 O O . SER A 1 269 ? -14.323 -3.673 27.503 1.00 73.50 269 SER A O 1
ATOM 2315 N N . LEU A 1 270 ? -14.495 -1.565 28.245 1.00 80.56 270 LEU A N 1
ATOM 2316 C CA . LEU A 1 270 ? -15.657 -1.810 29.099 1.00 80.56 270 LEU A CA 1
ATOM 2317 C C . LEU A 1 270 ? -16.874 -2.308 28.296 1.00 80.56 270 LEU A C 1
ATOM 2319 O O . LEU A 1 270 ? -17.538 -3.262 28.701 1.00 80.56 270 LEU A O 1
ATOM 2323 N N . LEU A 1 271 ? -17.142 -1.708 27.132 1.00 77.56 271 LEU A N 1
ATOM 2324 C CA . LEU A 1 271 ? -18.205 -2.139 26.220 1.00 77.56 271 LEU A CA 1
ATOM 2325 C C . LEU A 1 271 ? -17.910 -3.499 25.586 1.00 77.56 271 LEU A C 1
ATOM 2327 O O . LEU A 1 271 ? -18.829 -4.306 25.473 1.00 77.56 271 LEU A O 1
ATOM 2331 N N . ASN A 1 272 ? -16.652 -3.790 25.236 1.00 71.69 272 ASN A N 1
ATOM 2332 C CA . ASN A 1 272 ? -16.244 -5.118 24.781 1.00 71.69 272 ASN A CA 1
ATOM 2333 C C . ASN A 1 272 ? -16.579 -6.185 25.836 1.00 71.69 272 ASN A C 1
ATOM 2335 O O . ASN A 1 272 ? -17.176 -7.210 25.512 1.00 71.69 272 ASN A O 1
ATOM 2339 N N . ASN A 1 273 ? -16.274 -5.914 27.110 1.00 73.25 273 ASN A N 1
ATOM 2340 C CA . ASN A 1 273 ? -16.625 -6.806 28.214 1.00 73.25 273 ASN A CA 1
ATOM 2341 C C . ASN A 1 273 ? -18.151 -6.971 28.337 1.00 73.25 273 ASN A C 1
ATOM 2343 O O . ASN A 1 273 ? -18.627 -8.101 28.383 1.00 73.25 273 ASN A O 1
ATOM 2347 N N . ILE A 1 274 ? -18.935 -5.883 28.309 1.00 73.81 274 ILE A N 1
ATOM 2348 C CA . ILE A 1 274 ? -20.414 -5.941 28.332 1.00 73.81 274 ILE A CA 1
ATOM 2349 C C . ILE A 1 274 ? -20.975 -6.780 27.165 1.00 73.81 274 ILE A C 1
ATOM 2351 O O . ILE A 1 274 ? -21.933 -7.528 27.349 1.00 73.81 274 ILE A O 1
ATOM 2355 N N . ILE A 1 275 ? -20.382 -6.674 25.972 1.00 70.38 275 ILE A N 1
ATOM 2356 C CA . ILE A 1 275 ? -20.805 -7.385 24.755 1.00 70.38 275 ILE A CA 1
ATOM 2357 C C . ILE A 1 275 ? -20.466 -8.881 24.812 1.00 70.38 275 ILE A C 1
ATOM 2359 O O . ILE A 1 275 ? -21.310 -9.715 24.484 1.00 70.38 275 ILE A O 1
ATOM 2363 N N . GLN A 1 276 ? -19.253 -9.242 25.239 1.00 67.50 276 GLN A N 1
ATOM 2364 C CA . GLN A 1 276 ? -18.809 -10.641 25.290 1.00 67.50 276 GLN A CA 1
ATOM 2365 C C . GLN A 1 276 ? -19.440 -11.432 26.453 1.00 67.50 276 GLN A C 1
ATOM 2367 O O . GLN A 1 276 ? -19.487 -12.665 26.424 1.00 67.50 276 GLN A O 1
ATOM 2372 N N . MET A 1 277 ? -19.924 -10.748 27.494 1.00 62.44 277 MET A N 1
ATOM 2373 C CA . MET A 1 277 ? -20.326 -11.380 28.749 1.00 62.44 277 MET A CA 1
ATOM 2374 C C . MET A 1 277 ? -21.765 -11.888 28.747 1.00 62.44 277 MET A C 1
ATOM 2376 O O . MET A 1 277 ? -22.721 -11.176 29.053 1.00 62.44 277 MET A O 1
ATOM 2380 N N . LYS A 1 278 ? -21.887 -13.204 28.557 1.00 51.31 278 LYS A N 1
ATOM 2381 C CA . LYS A 1 278 ? -23.041 -13.987 29.011 1.00 51.31 278 LYS A CA 1
ATOM 2382 C C . LYS A 1 278 ? -23.065 -14.000 30.553 1.00 51.31 278 LYS A C 1
ATOM 2384 O O . LYS A 1 278 ? -22.497 -14.885 31.186 1.00 51.31 278 LYS A O 1
ATOM 2389 N N . GLU A 1 279 ? -23.675 -12.962 31.130 1.00 49.38 279 GLU A N 1
ATOM 2390 C CA . GLU A 1 279 ? -24.113 -12.821 32.538 1.00 49.38 279 GLU A CA 1
ATOM 2391 C C . GLU A 1 279 ? -23.056 -12.580 33.643 1.00 49.38 279 GLU A C 1
ATOM 2393 O O . GLU A 1 279 ? -23.444 -12.280 34.770 1.00 49.38 279 GLU A O 1
ATOM 2398 N N . LYS A 1 280 ? -21.740 -12.663 33.386 1.00 56.47 280 LYS A N 1
ATOM 2399 C CA . LYS A 1 280 ? -20.725 -12.730 34.473 1.00 56.47 280 LYS A CA 1
ATOM 2400 C C . LYS A 1 280 ? -19.963 -11.453 34.869 1.00 56.47 280 LYS A C 1
ATOM 2402 O O . LYS A 1 280 ? -19.204 -11.508 35.836 1.00 56.47 280 LYS A O 1
ATOM 2407 N N . TYR A 1 281 ? -20.124 -10.322 34.183 1.00 62.00 281 TYR A N 1
ATOM 2408 C CA . TYR A 1 281 ? -19.375 -9.091 34.497 1.00 62.00 281 TYR A CA 1
ATOM 2409 C C . TYR A 1 281 ? -20.202 -8.132 35.358 1.00 62.00 281 TYR A C 1
ATOM 2411 O O . TYR A 1 281 ? -21.346 -7.839 35.021 1.00 62.00 281 TYR A O 1
ATOM 2419 N N . ASN A 1 282 ? -19.630 -7.654 36.468 1.00 63.25 282 ASN A N 1
ATOM 2420 C CA . ASN A 1 282 ? -20.331 -6.836 37.460 1.00 63.25 282 ASN A CA 1
ATOM 2421 C C . ASN A 1 282 ? -19.610 -5.499 37.698 1.00 63.25 282 ASN A C 1
ATOM 2423 O O . ASN A 1 282 ? -18.736 -5.393 38.561 1.00 63.25 282 ASN A O 1
ATOM 2427 N N . ILE A 1 283 ? -19.988 -4.494 36.908 1.00 71.06 283 ILE A N 1
ATOM 2428 C CA . ILE A 1 283 ? -19.508 -3.108 37.016 1.00 71.06 283 ILE A CA 1
ATOM 2429 C C . ILE A 1 283 ? -20.107 -2.487 38.285 1.00 71.06 283 ILE A C 1
ATOM 2431 O O . ILE A 1 283 ? -21.295 -2.683 38.550 1.00 71.06 283 ILE A O 1
ATOM 2435 N N . GLN A 1 284 ? -19.324 -1.758 39.086 1.00 79.12 284 GLN A N 1
ATOM 2436 C CA . GLN A 1 284 ? -19.885 -1.088 40.261 1.00 79.12 284 GLN A CA 1
ATOM 2437 C C . GLN A 1 284 ? -20.668 0.153 39.831 1.00 79.12 284 GLN A C 1
ATOM 2439 O O . GLN A 1 284 ? -20.314 0.844 38.878 1.00 79.12 284 GLN A O 1
ATOM 2444 N N . GLN A 1 285 ? -21.735 0.483 40.558 1.00 79.38 285 GLN A N 1
ATOM 2445 C CA . GLN A 1 285 ? -22.506 1.691 40.249 1.00 79.38 285 GLN A CA 1
ATOM 2446 C C . GLN A 1 285 ? -21.713 2.981 40.519 1.00 79.38 285 GLN A C 1
ATOM 2448 O O . GLN A 1 285 ? -21.960 3.995 39.872 1.00 79.38 285 GLN A O 1
ATOM 2453 N N . GLU A 1 286 ? -20.691 2.919 41.378 1.00 78.75 286 GLU A N 1
ATOM 2454 C CA . GLU A 1 286 ? -19.681 3.971 41.528 1.00 78.75 286 GLU A CA 1
ATOM 2455 C C . GLU A 1 286 ? -18.837 4.152 40.248 1.00 78.75 286 GLU A C 1
ATOM 2457 O O . GLU A 1 286 ? -18.591 5.285 39.839 1.00 78.75 286 GLU A O 1
ATOM 2462 N N . ASP A 1 287 ? -18.463 3.073 39.546 1.00 81.00 287 ASP A N 1
ATOM 2463 C CA . ASP A 1 287 ? -17.746 3.162 38.262 1.00 81.00 287 ASP A CA 1
ATOM 2464 C C . ASP A 1 287 ? -18.612 3.862 37.205 1.00 81.00 287 ASP A C 1
ATOM 2466 O O . ASP A 1 287 ? -18.147 4.766 36.515 1.00 81.00 287 ASP A O 1
ATOM 2470 N N . ILE A 1 288 ? -19.898 3.495 37.108 1.00 83.44 288 ILE A N 1
ATOM 2471 C CA . ILE A 1 288 ? -20.841 4.103 36.153 1.00 83.44 288 ILE A CA 1
ATOM 2472 C C . ILE A 1 288 ? -21.057 5.590 36.471 1.00 83.44 288 ILE A C 1
ATOM 2474 O O . ILE A 1 288 ? -21.054 6.414 35.557 1.00 83.44 288 ILE A O 1
ATOM 2478 N N . GLN A 1 289 ? -21.171 5.959 37.750 1.00 82.69 289 GLN A N 1
ATOM 2479 C CA . GLN A 1 289 ? -21.261 7.362 38.175 1.00 82.69 289 GLN A CA 1
ATOM 2480 C C . GLN A 1 289 ? -19.991 8.155 37.824 1.00 82.69 289 GLN A C 1
ATOM 2482 O O . GLN A 1 289 ? -20.093 9.249 37.264 1.00 82.69 289 GLN A O 1
ATOM 2487 N N . ASN A 1 290 ? -18.803 7.590 38.063 1.00 84.75 290 ASN A N 1
ATOM 2488 C CA . ASN A 1 290 ? -17.530 8.191 37.656 1.00 84.75 290 ASN A CA 1
ATOM 2489 C C . ASN A 1 290 ? -17.435 8.353 36.129 1.00 84.75 290 ASN A C 1
ATOM 2491 O O . ASN A 1 290 ? -16.998 9.396 35.646 1.00 84.75 290 ASN A O 1
ATOM 2495 N N . ILE A 1 291 ? -17.888 7.364 35.353 1.00 89.19 291 ILE A N 1
ATOM 2496 C CA . ILE A 1 291 ? -17.937 7.427 33.885 1.00 89.19 291 ILE A CA 1
ATOM 2497 C C . ILE A 1 291 ? -18.860 8.555 33.412 1.00 89.19 291 ILE A C 1
ATOM 2499 O O . ILE A 1 291 ? -18.434 9.374 32.598 1.00 89.19 291 ILE A O 1
ATOM 2503 N N . VAL A 1 292 ? -20.086 8.647 33.941 1.00 88.69 292 VAL A N 1
ATOM 2504 C CA . VAL A 1 292 ? -21.038 9.730 33.624 1.00 88.69 292 VAL A CA 1
ATOM 2505 C C . VAL A 1 292 ? -20.437 11.102 33.948 1.00 88.69 292 VAL A C 1
ATOM 2507 O O . VAL A 1 292 ? -20.509 12.011 33.120 1.00 88.69 292 VAL A O 1
ATOM 2510 N N . TYR A 1 293 ? -19.775 11.242 35.099 1.00 87.44 293 TYR A N 1
ATOM 2511 C CA . TYR A 1 293 ? -19.081 12.471 35.488 1.00 87.44 293 TYR A CA 1
ATOM 2512 C C . TYR A 1 293 ? -17.944 12.840 34.520 1.00 87.44 293 TYR A C 1
ATOM 2514 O O . TYR A 1 293 ? -17.889 13.975 34.042 1.00 87.44 293 TYR A O 1
ATOM 2522 N N . TYR A 1 294 ? -17.074 11.891 34.152 1.00 87.44 294 TYR A N 1
ATOM 2523 C CA . TYR A 1 294 ? -16.020 12.149 33.165 1.00 87.44 294 TYR A CA 1
ATOM 2524 C C . TYR A 1 294 ? -16.590 12.511 31.789 1.00 87.44 294 TYR A C 1
ATOM 2526 O O . TYR A 1 294 ? -16.083 13.443 31.170 1.00 87.44 294 TYR A O 1
ATOM 2534 N N . ILE A 1 295 ? -17.669 11.866 31.330 1.00 90.12 295 ILE A N 1
ATOM 2535 C CA . ILE A 1 295 ? -18.351 12.237 30.078 1.00 90.12 295 ILE A CA 1
ATOM 2536 C C . ILE A 1 295 ? -18.839 13.689 30.136 1.00 90.12 295 ILE A C 1
ATOM 2538 O O . ILE A 1 295 ? -18.576 14.456 29.214 1.00 90.12 295 ILE A O 1
ATOM 2542 N N . GLN A 1 296 ? -19.496 14.095 31.226 1.00 88.50 296 GLN A N 1
ATOM 2543 C CA . GLN A 1 296 ? -19.965 15.473 31.409 1.00 88.50 296 GLN A CA 1
ATOM 2544 C C . GLN A 1 296 ? -18.808 16.485 31.433 1.00 88.50 296 GLN A C 1
ATOM 2546 O O . GLN A 1 296 ? -18.930 17.559 30.840 1.00 88.50 296 GLN A O 1
ATOM 2551 N N . LEU A 1 297 ? -17.669 16.145 32.050 1.00 84.81 297 LEU A N 1
ATOM 2552 C CA . LEU A 1 297 ? -16.457 16.969 31.993 1.00 84.81 297 LEU A CA 1
ATOM 2553 C C . LEU A 1 297 ? -15.887 17.064 30.573 1.00 84.81 297 LEU A C 1
ATOM 2555 O O . LEU A 1 297 ? -15.557 18.167 30.140 1.00 84.81 297 LEU A O 1
ATOM 2559 N N . PHE A 1 298 ? -15.803 15.951 29.836 1.00 86.38 298 PHE A N 1
ATOM 2560 C CA . PHE A 1 298 ? -15.346 15.956 28.445 1.00 86.38 298 PHE A CA 1
ATOM 2561 C C . PHE A 1 298 ? -16.282 16.775 27.548 1.00 86.38 298 PHE A C 1
ATOM 2563 O O . PHE A 1 298 ? -15.775 17.585 26.787 1.00 86.38 298 PHE A O 1
ATOM 2570 N N . ILE A 1 299 ? -17.612 16.665 27.680 1.00 84.31 299 ILE A N 1
ATOM 2571 C CA . ILE A 1 299 ? -18.580 17.494 26.930 1.00 84.31 299 ILE A CA 1
ATOM 2572 C C . ILE A 1 299 ? -18.415 18.976 27.279 1.00 84.31 299 ILE A C 1
ATOM 2574 O O . ILE A 1 299 ? -18.316 19.815 26.386 1.00 84.31 299 ILE A O 1
ATOM 2578 N N . LYS A 1 300 ? -18.353 19.319 28.574 1.00 82.19 300 LYS A N 1
ATOM 2579 C CA . LYS A 1 300 ? -18.181 20.710 29.013 1.00 82.19 300 LYS A CA 1
ATOM 2580 C C . LYS A 1 300 ? -16.880 21.303 28.473 1.00 82.19 300 LYS A C 1
ATOM 2582 O O . LYS A 1 300 ? -16.891 22.427 27.976 1.00 82.19 300 LYS A O 1
ATOM 2587 N N . LYS A 1 301 ? -15.780 20.546 28.557 1.00 79.19 301 LYS A N 1
ATOM 2588 C CA . LYS A 1 301 ? -14.467 20.987 28.089 1.00 79.19 301 LYS A CA 1
ATOM 2589 C C . LYS A 1 301 ? -14.409 21.085 26.559 1.00 79.19 301 LYS A C 1
ATOM 2591 O O . LYS A 1 301 ? -13.967 22.113 26.054 1.00 79.19 301 LYS A O 1
ATOM 2596 N N . PHE A 1 302 ? -14.936 20.086 25.850 1.00 76.50 302 PHE A N 1
ATOM 2597 C CA . PHE A 1 302 ? -15.089 20.085 24.394 1.00 76.50 302 PHE A CA 1
ATOM 2598 C C . PHE A 1 302 ? -15.832 21.335 23.923 1.00 76.50 302 PHE A C 1
ATOM 2600 O O . PHE A 1 302 ? -15.319 22.074 23.094 1.00 76.50 302 PHE A O 1
ATOM 2607 N N . ASN A 1 303 ? -16.988 21.633 24.524 1.00 71.62 303 ASN A N 1
ATOM 2608 C CA . ASN A 1 303 ? -17.761 22.822 24.184 1.00 71.62 303 ASN A CA 1
ATOM 2609 C C . ASN A 1 303 ? -16.989 24.120 24.474 1.00 71.62 303 ASN A C 1
ATOM 2611 O O . ASN A 1 303 ? -17.100 25.052 23.691 1.00 71.62 303 ASN A O 1
ATOM 2615 N N . SER A 1 304 ? -16.187 24.204 25.545 1.00 68.25 304 SER A N 1
ATOM 2616 C CA . SER A 1 304 ? -15.376 25.404 25.821 1.00 68.25 304 SER A CA 1
ATOM 2617 C C . SER A 1 304 ? -14.158 25.572 24.903 1.00 68.25 304 SER A C 1
ATOM 2619 O O . SER A 1 304 ? -13.813 26.701 24.571 1.00 68.25 304 SER A O 1
ATOM 2621 N N . GLU A 1 305 ? -13.516 24.482 24.473 1.00 58.91 305 GLU A N 1
ATOM 2622 C CA . GLU A 1 305 ? -12.384 24.549 23.536 1.00 58.91 305 GLU A CA 1
ATOM 2623 C C . GLU A 1 305 ? -12.876 24.786 22.103 1.00 58.91 305 GLU A C 1
ATOM 2625 O O . GLU A 1 305 ? -12.365 25.680 21.436 1.00 58.91 305 GLU A O 1
ATOM 2630 N N . VAL A 1 306 ? -13.947 24.109 21.673 1.00 53.59 306 VAL A N 1
ATOM 2631 C CA . VAL A 1 306 ? -14.606 24.369 20.382 1.00 53.59 306 VAL A CA 1
ATOM 2632 C C . VAL A 1 306 ? -15.254 25.752 20.346 1.00 53.59 306 VAL A C 1
ATOM 2634 O O . VAL A 1 306 ? -15.230 26.373 19.299 1.00 53.59 306 VAL A O 1
ATOM 2637 N N . LEU A 1 307 ? -15.762 26.315 21.450 1.00 44.16 307 LEU A N 1
ATOM 2638 C CA . LEU A 1 307 ? -16.177 27.727 21.452 1.00 44.16 307 LEU A CA 1
ATOM 2639 C C . LEU A 1 307 ? -14.988 28.683 21.295 1.00 44.16 307 LEU A C 1
ATOM 2641 O O . LEU A 1 307 ? -15.127 29.694 20.617 1.00 44.16 307 LEU A O 1
ATOM 2645 N N . HIS A 1 308 ? -13.819 28.377 21.863 1.00 44.50 308 HIS A N 1
ATOM 2646 C CA . HIS A 1 308 ? -12.627 29.202 21.656 1.00 44.50 308 HIS A CA 1
ATOM 2647 C C . HIS A 1 308 ? -12.055 29.087 20.243 1.00 44.50 308 HIS A C 1
ATOM 2649 O O . HIS A 1 308 ? -11.628 30.101 19.695 1.00 44.50 308 HIS A O 1
ATOM 2655 N N . ASP A 1 309 ? -12.056 27.897 19.647 1.00 44.06 309 ASP A N 1
ATOM 2656 C CA . ASP A 1 309 ? -11.597 27.720 18.270 1.00 44.06 309 ASP A CA 1
ATOM 2657 C C . ASP A 1 309 ? -12.665 28.148 17.248 1.00 44.06 309 ASP A C 1
ATOM 2659 O O . ASP A 1 309 ? -12.286 28.694 16.225 1.00 44.06 309 ASP A O 1
ATOM 2663 N N . ASN A 1 310 ? -13.968 28.091 17.555 1.00 41.97 310 ASN A N 1
ATOM 2664 C CA . ASN A 1 310 ? -15.019 28.744 16.760 1.00 41.97 310 ASN A CA 1
ATOM 2665 C C . ASN A 1 310 ? -14.921 30.273 16.832 1.00 41.97 310 ASN A C 1
ATOM 2667 O O . ASN A 1 310 ? -15.129 30.925 15.822 1.00 41.97 310 ASN A O 1
ATOM 2671 N N . ILE A 1 311 ? -14.588 30.864 17.988 1.00 38.84 311 ILE A N 1
ATOM 2672 C CA . ILE A 1 311 ? -14.323 32.311 18.076 1.00 38.84 311 ILE A CA 1
ATOM 2673 C C . ILE A 1 311 ? -13.079 32.663 17.254 1.00 38.84 311 ILE A C 1
ATOM 2675 O O . ILE A 1 311 ? -13.093 33.666 16.553 1.00 38.84 311 ILE A O 1
ATOM 2679 N N . LYS A 1 312 ? -12.037 31.818 17.253 1.00 37.56 312 LYS A N 1
ATOM 2680 C CA . LYS A 1 312 ? -10.896 31.990 16.342 1.00 37.56 312 LYS A CA 1
ATOM 2681 C C . LYS A 1 312 ? -11.238 31.710 14.885 1.00 37.56 312 LYS A C 1
ATOM 2683 O O . LYS A 1 312 ? -10.598 32.314 14.044 1.00 37.56 312 LYS A O 1
ATOM 2688 N N . GLU A 1 313 ? -12.180 30.831 14.553 1.00 42.69 313 GLU A N 1
ATOM 2689 C CA . GLU A 1 313 ? -12.632 30.622 13.174 1.00 42.69 313 GLU A CA 1
ATOM 2690 C C . GLU A 1 313 ? -13.529 31.769 12.717 1.00 42.69 313 GLU A C 1
ATOM 2692 O O . GLU A 1 313 ? -13.352 32.228 11.602 1.00 42.69 313 GLU A O 1
ATOM 2697 N N . GLU A 1 314 ? -14.406 32.324 13.553 1.00 39.69 314 GLU A N 1
ATOM 2698 C CA . GLU A 1 314 ? -15.145 33.550 13.236 1.00 39.69 314 GLU A CA 1
ATOM 2699 C C . GLU A 1 314 ? -14.190 34.750 13.136 1.00 39.69 314 GLU A C 1
ATOM 2701 O O . GLU A 1 314 ? -14.274 35.504 12.169 1.00 39.69 314 GLU A O 1
ATOM 2706 N N . GLU A 1 315 ? -13.200 34.884 14.026 1.00 37.47 315 GLU A N 1
ATOM 2707 C CA . GLU A 1 315 ? -12.133 35.883 13.893 1.00 37.47 315 GLU A CA 1
ATOM 2708 C C . GLU A 1 315 ? -11.210 35.605 12.697 1.00 37.47 315 GLU A C 1
ATOM 2710 O O . GLU A 1 315 ? -10.791 36.558 12.056 1.00 37.47 315 GLU A O 1
ATOM 2715 N N . MET A 1 316 ? -10.893 34.360 12.328 1.00 37.16 316 MET A N 1
ATOM 2716 C CA . MET A 1 316 ? -10.068 34.036 11.151 1.00 37.16 316 MET A CA 1
ATOM 2717 C C . MET A 1 316 ? -10.853 34.140 9.849 1.00 37.16 316 MET A C 1
ATOM 2719 O O . MET A 1 316 ? -10.272 34.522 8.848 1.00 37.16 316 MET A O 1
ATOM 2723 N N . ILE A 1 317 ? -12.152 33.858 9.828 1.00 43.91 317 ILE A N 1
ATOM 2724 C CA . ILE A 1 317 ? -13.032 34.064 8.673 1.00 43.91 317 ILE A CA 1
ATOM 2725 C C . ILE A 1 317 ? -13.296 35.559 8.511 1.00 43.91 317 ILE A C 1
ATOM 2727 O O . ILE A 1 317 ? -13.229 36.060 7.393 1.00 43.91 317 ILE A O 1
ATOM 2731 N N . GLN A 1 318 ? -13.492 36.307 9.600 1.00 40.59 318 GLN A N 1
ATOM 2732 C CA . GLN A 1 318 ? -13.577 37.764 9.549 1.00 40.59 318 GLN A CA 1
ATOM 2733 C C . GLN A 1 318 ? -12.229 38.392 9.179 1.00 40.59 318 GLN A C 1
ATOM 2735 O O . GLN A 1 318 ? -12.208 39.306 8.363 1.00 40.59 318 GLN A O 1
ATOM 2740 N N . ASN A 1 319 ? -11.100 37.887 9.686 1.00 39.56 319 ASN A N 1
ATOM 2741 C CA . ASN A 1 319 ? -9.764 38.353 9.307 1.00 39.56 319 ASN A CA 1
ATOM 2742 C C . ASN A 1 319 ? -9.342 37.880 7.912 1.00 39.56 319 ASN A C 1
ATOM 2744 O O . ASN A 1 319 ? -8.578 38.593 7.279 1.00 39.56 319 ASN A O 1
ATOM 2748 N N . ASN A 1 320 ? -9.869 36.769 7.387 1.00 39.72 320 ASN A N 1
ATOM 2749 C CA . ASN A 1 320 ? -9.677 36.344 5.997 1.00 39.72 320 ASN A CA 1
ATOM 2750 C C . ASN A 1 320 ? -10.622 37.073 5.039 1.00 39.72 320 ASN A C 1
ATOM 2752 O O . ASN A 1 320 ? -10.234 37.361 3.918 1.00 39.72 320 ASN A O 1
ATOM 2756 N N . MET A 1 321 ? -11.832 37.454 5.456 1.00 41.28 321 MET A N 1
ATOM 2757 C CA . MET A 1 321 ? -12.669 38.379 4.686 1.00 41.28 321 MET A CA 1
ATOM 2758 C C . MET A 1 321 ? -12.116 39.806 4.733 1.00 41.28 321 MET A C 1
ATOM 2760 O O . MET A 1 321 ? -12.177 40.506 3.728 1.00 41.28 321 MET A O 1
ATOM 2764 N N . ASN A 1 322 ? -11.527 40.235 5.851 1.00 44.78 322 ASN A N 1
ATOM 2765 C CA . ASN A 1 322 ? -10.822 41.510 5.942 1.00 44.78 322 ASN A CA 1
ATOM 2766 C C . ASN A 1 322 ? -9.506 41.465 5.157 1.00 44.78 322 ASN A C 1
ATOM 2768 O O . ASN A 1 322 ? -9.223 42.418 4.449 1.00 44.78 322 ASN A O 1
ATOM 2772 N N . SER A 1 323 ? -8.724 40.380 5.212 1.00 40.75 323 SER A N 1
ATOM 2773 C CA . SER A 1 323 ? -7.484 40.252 4.436 1.00 40.75 323 SER A CA 1
ATOM 2774 C C . SER A 1 323 ? -7.761 40.053 2.951 1.00 40.75 323 SER A C 1
ATOM 2776 O O . SER A 1 323 ? -7.028 40.607 2.148 1.00 40.75 323 SER A O 1
ATOM 2778 N N . ASN A 1 324 ? -8.849 39.380 2.561 1.00 42.97 324 ASN A N 1
ATOM 2779 C CA . ASN A 1 324 ? -9.291 39.335 1.169 1.00 42.97 324 ASN A CA 1
ATOM 2780 C C . ASN A 1 324 ? -9.801 40.698 0.699 1.00 42.97 324 ASN A C 1
ATOM 2782 O O . ASN A 1 324 ? -9.406 41.106 -0.380 1.00 42.97 324 ASN A O 1
ATOM 2786 N N . LYS A 1 325 ? -10.547 41.463 1.510 1.00 47.66 325 LYS A N 1
ATOM 2787 C CA . LYS A 1 325 ? -10.873 42.866 1.187 1.00 47.66 325 LYS A CA 1
ATOM 2788 C C . LYS A 1 325 ? -9.631 43.747 1.083 1.00 47.66 325 LYS A C 1
ATOM 2790 O O . LYS A 1 325 ? -9.521 44.516 0.145 1.00 47.66 325 LYS A O 1
ATOM 2795 N N . ILE A 1 326 ? -8.671 43.607 1.994 1.00 47.09 326 ILE A N 1
ATOM 2796 C CA . ILE A 1 326 ? -7.393 44.333 1.969 1.00 47.09 326 ILE A CA 1
ATOM 2797 C C . ILE A 1 326 ? -6.526 43.874 0.785 1.00 47.09 326 ILE A C 1
ATOM 2799 O O . ILE A 1 326 ? -5.807 44.686 0.217 1.00 47.09 326 ILE A O 1
ATOM 2803 N N . ASN A 1 327 ? -6.612 42.613 0.355 1.00 45.97 327 ASN A N 1
ATOM 2804 C CA . ASN A 1 327 ? -5.958 42.104 -0.851 1.00 45.97 327 ASN A CA 1
ATOM 2805 C C . ASN A 1 327 ? -6.676 42.571 -2.123 1.00 45.97 327 ASN A C 1
ATOM 2807 O O . ASN A 1 327 ? -6.001 42.890 -3.090 1.00 45.97 327 ASN A O 1
ATOM 2811 N N . GLU A 1 328 ? -8.005 42.668 -2.136 1.00 50.84 328 GLU A N 1
ATOM 2812 C CA . GLU A 1 328 ? -8.796 43.264 -3.218 1.00 50.84 328 GLU A CA 1
ATOM 2813 C C . GLU A 1 328 ? -8.515 44.768 -3.323 1.00 50.84 328 GLU A C 1
ATOM 2815 O O . GLU A 1 328 ? -8.268 45.262 -4.418 1.00 50.84 328 GLU A O 1
ATOM 2820 N N . GLU A 1 329 ? -8.430 45.485 -2.200 1.00 49.91 329 GLU A N 1
ATOM 2821 C CA . GLU A 1 329 ? -7.994 46.882 -2.132 1.00 49.91 329 GLU A CA 1
ATOM 2822 C C . GLU A 1 329 ? -6.520 47.036 -2.523 1.00 49.91 329 GLU A C 1
ATOM 2824 O O . GLU A 1 329 ? -6.198 47.957 -3.263 1.00 49.91 329 GLU A O 1
ATOM 2829 N N . MET A 1 330 ? -5.611 46.140 -2.121 1.00 45.09 330 MET A N 1
ATOM 2830 C CA . MET A 1 330 ? -4.214 46.155 -2.579 1.00 45.09 330 MET A CA 1
ATOM 2831 C C . MET A 1 330 ? -4.085 45.800 -4.062 1.00 45.09 330 MET A C 1
ATOM 2833 O O . MET A 1 330 ? -3.261 46.393 -4.746 1.00 45.09 330 MET A O 1
ATOM 2837 N N . VAL A 1 331 ? -4.896 44.889 -4.601 1.00 48.97 331 VAL A N 1
ATOM 2838 C CA . VAL A 1 331 ? -4.941 44.565 -6.036 1.00 48.97 331 VAL A CA 1
ATOM 2839 C C . VAL A 1 331 ? -5.550 45.722 -6.824 1.00 48.97 331 VAL A C 1
ATOM 2841 O O . VAL A 1 331 ? -5.019 46.076 -7.874 1.00 48.97 331 VAL A O 1
ATOM 2844 N N . GLN A 1 332 ? -6.588 46.381 -6.310 1.00 49.44 332 GLN A N 1
ATOM 2845 C CA . GLN A 1 332 ? -7.164 47.580 -6.914 1.00 49.44 332 GLN A CA 1
ATOM 2846 C C . GLN A 1 332 ? -6.194 48.764 -6.839 1.00 49.44 332 GLN A C 1
ATOM 2848 O O . GLN A 1 332 ? -6.042 49.483 -7.822 1.00 49.44 332 GLN A O 1
ATOM 2853 N N . ASN A 1 333 ? -5.480 48.937 -5.726 1.00 51.88 333 ASN A N 1
ATOM 2854 C CA . ASN A 1 333 ? -4.440 49.952 -5.568 1.00 51.88 333 ASN A CA 1
ATOM 2855 C C . ASN A 1 333 ? -3.195 49.639 -6.405 1.00 51.88 333 ASN A C 1
ATOM 2857 O O . ASN A 1 333 ? -2.582 50.573 -6.903 1.00 51.88 333 ASN A O 1
ATOM 2861 N N . ASN A 1 334 ? -2.868 48.366 -6.650 1.00 49.62 334 ASN A N 1
ATOM 2862 C CA . ASN A 1 334 ? -1.823 47.959 -7.593 1.00 49.62 334 ASN A CA 1
ATOM 2863 C C . ASN A 1 334 ? -2.266 48.106 -9.056 1.00 49.62 334 ASN A C 1
ATOM 2865 O O . ASN A 1 334 ? -1.457 48.464 -9.902 1.00 49.62 334 ASN A O 1
ATOM 2869 N N . MET A 1 335 ? -3.547 47.911 -9.383 1.00 49.97 335 MET A N 1
ATOM 2870 C CA . MET A 1 335 ? -4.083 48.274 -10.700 1.00 49.97 335 MET A CA 1
ATOM 2871 C C . MET A 1 335 ? -4.137 49.794 -10.891 1.00 49.97 335 MET A C 1
ATOM 2873 O O . MET A 1 335 ? -3.860 50.278 -11.985 1.00 49.97 335 MET A O 1
ATOM 2877 N N . ASN A 1 336 ? -4.435 50.561 -9.841 1.00 59.94 336 ASN A N 1
ATOM 2878 C CA . ASN A 1 336 ? -4.396 52.021 -9.876 1.00 59.94 336 ASN A CA 1
ATOM 2879 C C . ASN A 1 336 ? -2.950 52.540 -9.955 1.00 59.94 336 ASN A C 1
ATOM 2881 O O . ASN A 1 336 ? -2.686 53.440 -10.741 1.00 59.94 336 ASN A O 1
ATOM 2885 N N . SER A 1 337 ? -2.000 51.961 -9.214 1.00 49.25 337 SER A N 1
ATOM 2886 C CA . SER A 1 337 ? -0.585 52.342 -9.284 1.00 49.25 337 SER A CA 1
ATOM 2887 C C . SER A 1 337 ? 0.058 51.902 -10.597 1.00 49.25 337 SER A C 1
ATOM 2889 O O . SER A 1 337 ? 0.847 52.659 -11.147 1.00 49.25 337 SER A O 1
ATOM 2891 N N . ASN A 1 338 ? -0.339 50.761 -11.172 1.00 53.88 338 ASN A N 1
ATOM 2892 C CA . ASN A 1 338 ? 0.062 50.382 -12.526 1.00 53.88 338 ASN A CA 1
ATOM 2893 C C . ASN A 1 338 ? -0.518 51.336 -13.575 1.00 53.88 338 ASN A C 1
ATOM 2895 O O . ASN A 1 338 ? 0.236 51.766 -14.434 1.00 53.88 338 ASN A O 1
ATOM 2899 N N . LYS A 1 339 ? -1.784 51.768 -13.468 1.00 57.41 339 LYS A N 1
ATOM 2900 C CA . LYS A 1 339 ? -2.328 52.830 -14.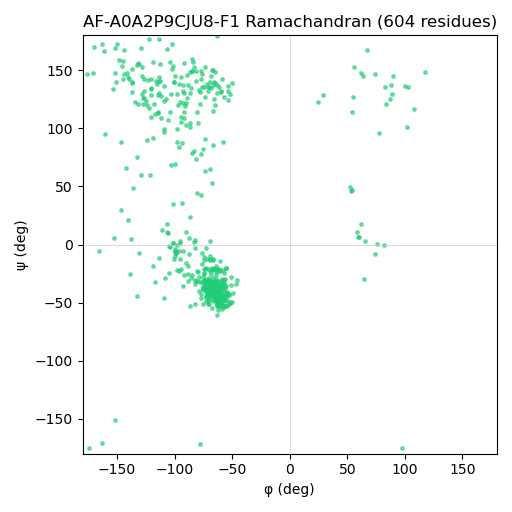338 1.00 57.41 339 LYS A CA 1
ATOM 2901 C C . LYS A 1 339 ? -1.587 54.156 -14.179 1.00 57.41 339 LYS A C 1
ATOM 2903 O O . LYS A 1 339 ? -1.261 54.784 -15.174 1.00 57.41 339 LYS A O 1
ATOM 2908 N N . ILE A 1 340 ? -1.263 54.562 -12.952 1.00 54.97 340 ILE A N 1
ATOM 2909 C CA . ILE A 1 340 ? -0.476 55.777 -12.687 1.00 54.97 340 ILE A CA 1
ATOM 2910 C C . ILE A 1 340 ? 0.965 55.618 -13.208 1.00 54.97 340 ILE A C 1
ATOM 2912 O O . ILE A 1 340 ? 1.537 56.578 -13.713 1.00 54.97 340 ILE A O 1
ATOM 2916 N N . ASN A 1 341 ? 1.546 54.416 -13.168 1.00 53.09 341 ASN A N 1
ATOM 2917 C CA . ASN A 1 341 ? 2.843 54.115 -13.780 1.00 53.09 341 ASN A CA 1
ATOM 2918 C C . ASN A 1 341 ? 2.765 54.106 -15.314 1.00 53.09 341 ASN A C 1
ATOM 2920 O O . ASN A 1 341 ? 3.678 54.613 -15.954 1.00 53.09 341 ASN A O 1
ATOM 2924 N N . GLU A 1 342 ? 1.691 53.591 -15.914 1.00 59.81 342 GLU A N 1
ATOM 2925 C CA . GLU A 1 342 ? 1.420 53.660 -17.355 1.00 59.81 342 GLU A CA 1
ATOM 2926 C C . GLU A 1 342 ? 1.218 55.114 -17.804 1.00 59.81 342 GLU A C 1
ATOM 2928 O O . GLU A 1 342 ? 1.813 55.531 -18.794 1.00 59.81 342 GLU A O 1
ATOM 2933 N N . GLU A 1 343 ? 0.481 55.924 -17.040 1.00 61.72 343 GLU A N 1
ATOM 2934 C CA . GLU A 1 343 ? 0.343 57.367 -17.257 1.00 61.72 343 GLU A CA 1
ATOM 2935 C C . GLU A 1 343 ? 1.673 58.107 -17.057 1.00 61.72 343 GLU A C 1
ATOM 2937 O O . GLU A 1 343 ? 2.005 58.970 -17.865 1.00 61.72 343 GLU A O 1
ATOM 2942 N N . MET A 1 344 ? 2.491 57.762 -16.056 1.00 54.16 344 MET A N 1
ATOM 2943 C CA . MET A 1 344 ? 3.838 58.327 -15.891 1.00 54.16 344 MET A CA 1
ATOM 2944 C C . MET A 1 344 ? 4.787 57.903 -17.017 1.00 54.16 344 MET A C 1
ATOM 2946 O O . MET A 1 344 ? 5.567 58.724 -17.489 1.00 54.16 344 MET A O 1
ATOM 2950 N N . VAL A 1 345 ? 4.714 56.663 -17.505 1.00 58.19 345 VAL A N 1
ATOM 2951 C CA . VAL A 1 345 ? 5.480 56.184 -18.666 1.00 58.19 345 VAL A CA 1
ATOM 2952 C C . VAL A 1 345 ? 5.006 56.871 -19.947 1.00 58.19 345 VAL A C 1
ATOM 2954 O O . VAL A 1 345 ? 5.837 57.294 -20.749 1.00 58.19 345 VAL A O 1
ATOM 2957 N N . GLN A 1 346 ? 3.700 57.076 -20.122 1.00 60.09 346 GLN A N 1
ATOM 2958 C CA . GLN A 1 346 ? 3.140 57.826 -21.244 1.00 60.09 346 GLN A CA 1
ATOM 2959 C C . GLN A 1 346 ? 3.512 59.313 -21.173 1.00 60.09 346 GLN A C 1
ATOM 2961 O O . GLN A 1 346 ? 3.869 59.899 -22.193 1.00 60.09 346 GLN A O 1
ATOM 2966 N N . ASN A 1 347 ? 3.510 59.916 -19.984 1.00 61.81 347 ASN A N 1
ATOM 2967 C CA . ASN A 1 347 ? 3.949 61.291 -19.758 1.00 61.81 347 ASN A CA 1
ATOM 2968 C C . ASN A 1 347 ? 5.465 61.446 -19.931 1.00 61.81 347 ASN A C 1
ATOM 2970 O O . ASN A 1 347 ? 5.895 62.442 -20.501 1.00 61.81 347 ASN A O 1
ATOM 2974 N N . ASN A 1 348 ? 6.272 60.449 -19.563 1.00 59.22 348 ASN A N 1
ATOM 2975 C CA . ASN A 1 348 ? 7.703 60.415 -19.867 1.00 59.22 348 ASN A CA 1
ATOM 2976 C C . ASN A 1 348 ? 7.963 60.210 -21.367 1.00 59.22 348 ASN A C 1
ATOM 2978 O O . ASN A 1 348 ? 8.841 60.865 -21.918 1.00 59.22 348 ASN A O 1
ATOM 2982 N N . MET A 1 349 ? 7.173 59.394 -22.073 1.00 58.00 349 MET A N 1
ATOM 2983 C CA . MET A 1 349 ? 7.232 59.309 -23.539 1.00 58.00 349 MET A CA 1
ATOM 2984 C C . MET A 1 349 ? 6.794 60.616 -24.214 1.00 58.00 349 MET A C 1
ATOM 2986 O O . MET A 1 349 ? 7.393 61.012 -25.211 1.00 58.00 349 MET A O 1
ATOM 2990 N N . ASN A 1 350 ? 5.790 61.311 -23.679 1.00 63.53 350 ASN A N 1
ATOM 2991 C CA . ASN A 1 350 ? 5.371 62.625 -24.170 1.00 63.53 350 ASN A CA 1
ATOM 2992 C C . ASN A 1 350 ? 6.442 63.691 -23.881 1.00 63.53 350 ASN A C 1
ATOM 2994 O O . ASN A 1 350 ? 6.763 64.476 -24.765 1.00 63.53 350 ASN A O 1
ATOM 2998 N N . SER A 1 351 ? 7.051 63.673 -22.692 1.00 56.53 351 SER A N 1
ATOM 2999 C CA . SER A 1 351 ? 8.171 64.539 -22.298 1.00 56.53 351 SER A CA 1
ATOM 3000 C C . SER A 1 351 ? 9.409 64.296 -23.166 1.00 56.53 351 SER A C 1
ATOM 3002 O O . SER A 1 351 ? 10.004 65.243 -23.669 1.00 56.53 351 SER A O 1
ATOM 3004 N N . ASN A 1 352 ? 9.742 63.035 -23.457 1.00 59.00 352 ASN A N 1
ATOM 3005 C CA . ASN A 1 352 ? 10.824 62.688 -24.377 1.00 59.00 352 ASN A CA 1
ATOM 3006 C C . ASN A 1 352 ? 10.523 63.152 -25.808 1.00 59.00 352 ASN A C 1
ATOM 3008 O O . ASN A 1 352 ? 11.394 63.758 -26.417 1.00 59.00 352 ASN A O 1
ATOM 3012 N N . LYS A 1 353 ? 9.293 62.988 -26.316 1.00 62.84 353 LYS A N 1
ATOM 3013 C CA . LYS A 1 353 ? 8.880 63.560 -27.615 1.00 62.84 353 LYS A CA 1
ATOM 3014 C C . LYS A 1 353 ? 8.953 65.089 -27.635 1.00 62.84 353 LYS A C 1
ATOM 3016 O O . LYS A 1 353 ? 9.348 65.664 -28.642 1.00 62.84 353 LYS A O 1
ATOM 3021 N N . ILE A 1 354 ? 8.600 65.751 -26.532 1.00 60.50 354 ILE A N 1
ATOM 3022 C CA . ILE A 1 354 ? 8.719 67.207 -26.368 1.00 60.50 354 ILE A CA 1
ATOM 3023 C C . ILE A 1 354 ? 10.196 67.629 -26.324 1.00 60.50 354 ILE A C 1
ATOM 3025 O O . ILE A 1 354 ? 10.550 68.620 -26.952 1.00 60.50 354 ILE A O 1
ATOM 3029 N N . ASN A 1 355 ? 11.076 66.864 -25.674 1.00 57.84 355 ASN A N 1
ATOM 3030 C CA . ASN A 1 355 ? 12.523 67.089 -25.690 1.00 57.84 355 ASN A CA 1
ATOM 3031 C C . ASN A 1 355 ? 13.141 66.805 -27.067 1.00 57.84 355 ASN A C 1
ATOM 3033 O O . ASN A 1 355 ? 14.013 67.550 -27.497 1.00 57.84 355 ASN A O 1
ATOM 3037 N N . GLU A 1 356 ? 12.675 65.793 -27.801 1.00 62.59 356 GLU A N 1
ATOM 3038 C CA . GLU A 1 356 ? 13.043 65.560 -29.202 1.00 62.59 356 GLU A CA 1
ATOM 3039 C C . GLU A 1 356 ? 12.583 66.722 -30.090 1.00 62.59 356 GLU A C 1
ATOM 3041 O O . GLU A 1 356 ? 13.375 67.214 -30.890 1.00 62.59 356 GLU A O 1
ATOM 3046 N N . GLN A 1 357 ? 11.362 67.237 -29.904 1.00 62.28 357 GLN A N 1
ATOM 3047 C CA . GLN A 1 357 ? 10.882 68.441 -30.589 1.00 62.28 357 GLN A CA 1
ATOM 3048 C C . GLN A 1 357 ? 11.664 69.697 -30.195 1.00 62.28 357 GLN A C 1
ATOM 3050 O O . GLN A 1 357 ? 11.976 70.502 -31.065 1.00 62.28 357 GLN A O 1
ATOM 3055 N N . MET A 1 358 ? 12.028 69.879 -28.923 1.00 59.69 358 MET A N 1
ATOM 3056 C CA . MET A 1 358 ? 12.882 70.992 -28.497 1.00 59.69 358 MET A CA 1
ATOM 3057 C C . MET A 1 358 ? 14.305 70.851 -29.037 1.00 59.69 358 MET A C 1
ATOM 3059 O O . MET A 1 358 ? 14.879 71.847 -29.456 1.00 59.69 358 MET A O 1
ATOM 3063 N N . ASN A 1 359 ? 14.853 69.640 -29.135 1.00 59.75 359 ASN A N 1
ATOM 3064 C CA . ASN A 1 359 ? 16.149 69.392 -29.766 1.00 59.75 359 ASN A CA 1
ATOM 3065 C C . ASN A 1 359 ? 16.096 69.598 -31.285 1.00 59.75 359 ASN A C 1
ATOM 3067 O O . ASN A 1 359 ? 17.020 70.182 -31.839 1.00 59.75 359 ASN A O 1
ATOM 3071 N N . GLN A 1 360 ? 15.008 69.218 -31.961 1.00 64.31 360 GLN A N 1
ATOM 3072 C CA . GLN A 1 360 ? 14.771 69.566 -33.367 1.00 64.31 360 GLN A CA 1
ATOM 3073 C C . GLN A 1 360 ? 14.601 71.078 -33.550 1.00 64.31 360 GLN A C 1
ATOM 3075 O O . GLN A 1 360 ? 15.177 71.641 -34.472 1.00 64.31 360 GLN A O 1
ATOM 3080 N N . ASN A 1 361 ? 13.888 71.763 -32.655 1.00 63.81 361 ASN A N 1
ATOM 3081 C CA . ASN A 1 361 ? 13.738 73.218 -32.688 1.00 63.81 361 ASN A CA 1
ATOM 3082 C C . ASN A 1 361 ? 15.048 73.947 -32.353 1.00 63.81 361 ASN A C 1
ATOM 3084 O O . ASN A 1 361 ? 15.299 75.003 -32.922 1.00 63.81 361 ASN A O 1
ATOM 3088 N N . ASN A 1 362 ? 15.906 73.374 -31.506 1.00 61.12 362 ASN A N 1
ATOM 3089 C CA . ASN A 1 362 ? 17.246 73.883 -31.216 1.00 61.12 362 ASN A CA 1
ATOM 3090 C C . ASN A 1 362 ? 18.225 73.610 -32.364 1.00 61.12 362 ASN A C 1
ATOM 3092 O O . ASN A 1 362 ? 19.025 74.477 -32.679 1.00 61.12 362 ASN A O 1
ATOM 3096 N N . MET A 1 363 ? 18.135 72.463 -33.043 1.00 63.03 363 MET A N 1
ATOM 3097 C CA . MET A 1 363 ? 18.860 72.215 -34.296 1.00 63.03 363 MET A CA 1
ATOM 3098 C C . MET A 1 363 ? 18.377 73.157 -35.401 1.00 63.03 363 MET A C 1
ATOM 3100 O O . MET A 1 363 ? 19.188 73.718 -36.124 1.00 63.03 363 MET A O 1
ATOM 3104 N N . ASN A 1 364 ? 17.070 73.406 -35.501 1.00 66.44 364 ASN A N 1
ATOM 3105 C CA . ASN A 1 364 ? 16.510 74.373 -36.440 1.00 66.44 364 ASN A CA 1
ATOM 3106 C C . ASN A 1 364 ? 16.917 75.809 -36.084 1.00 66.44 364 ASN A C 1
ATOM 3108 O O . ASN A 1 364 ? 17.219 76.573 -36.991 1.00 66.44 364 ASN A O 1
ATOM 3112 N N . SER A 1 365 ? 16.987 76.184 -34.802 1.00 58.25 365 SER A N 1
ATOM 3113 C CA . SER A 1 365 ? 17.483 77.502 -34.392 1.00 58.25 365 SER A CA 1
ATOM 3114 C C . SER A 1 365 ? 19.000 77.629 -34.552 1.00 58.25 365 SER A C 1
ATOM 3116 O O . SER A 1 365 ? 19.461 78.715 -34.886 1.00 58.25 365 SER A O 1
ATOM 3118 N N . HIS A 1 366 ? 19.770 76.539 -34.434 1.00 60.81 366 HIS A N 1
ATOM 3119 C CA . HIS A 1 366 ? 21.179 76.505 -34.834 1.00 60.81 366 HIS A CA 1
ATOM 3120 C C . HIS A 1 366 ? 21.321 76.665 -36.347 1.00 60.81 366 HIS A C 1
ATOM 3122 O O . HIS A 1 366 ? 22.026 77.564 -36.768 1.00 60.81 366 HIS A O 1
ATOM 3128 N N . ASN A 1 367 ? 20.574 75.915 -37.162 1.00 64.00 367 ASN A N 1
ATOM 3129 C CA . ASN A 1 367 ? 20.558 76.062 -38.622 1.00 64.00 367 ASN A CA 1
ATOM 3130 C C . ASN A 1 367 ? 20.115 77.472 -39.057 1.00 64.00 367 ASN A C 1
ATOM 3132 O O . ASN A 1 367 ? 20.659 78.020 -40.010 1.00 64.00 367 ASN A O 1
ATOM 3136 N N . ILE A 1 368 ? 19.152 78.089 -38.362 1.00 62.44 368 ILE A N 1
ATOM 3137 C CA . ILE A 1 368 ? 18.721 79.475 -38.605 1.00 62.44 368 ILE A CA 1
ATOM 3138 C C . ILE A 1 368 ? 19.791 80.469 -38.135 1.00 62.44 368 ILE A C 1
ATOM 3140 O O . ILE A 1 368 ? 20.029 81.454 -38.825 1.00 62.44 368 ILE A O 1
ATOM 3144 N N . ASN A 1 369 ? 20.484 80.218 -37.022 1.00 57.81 369 ASN A N 1
ATOM 3145 C CA . ASN A 1 369 ? 21.618 81.034 -36.584 1.00 57.81 369 ASN A CA 1
ATOM 3146 C C . ASN A 1 369 ? 22.827 80.880 -37.513 1.00 57.81 369 ASN A C 1
ATOM 3148 O O . ASN A 1 369 ? 23.469 81.877 -37.801 1.00 57.81 369 ASN A O 1
ATOM 3152 N N . GLU A 1 370 ? 23.109 79.691 -38.041 1.00 65.12 370 GLU A N 1
ATOM 3153 C CA . GLU A 1 370 ? 24.123 79.442 -39.068 1.00 65.12 370 GLU A CA 1
ATOM 3154 C C . GLU A 1 370 ? 23.730 80.101 -40.388 1.00 65.12 370 GLU A C 1
ATOM 3156 O O . GLU A 1 370 ? 24.571 80.729 -41.016 1.00 65.12 370 GLU A O 1
ATOM 3161 N N . GLN A 1 371 ? 22.452 80.079 -40.778 1.00 64.94 371 GLN A N 1
ATOM 3162 C CA . GLN A 1 371 ? 21.957 80.854 -41.918 1.00 64.94 371 GLN A CA 1
ATOM 3163 C C . GLN A 1 371 ? 22.008 82.364 -41.662 1.00 64.94 371 GLN A C 1
ATOM 3165 O O . GLN A 1 371 ? 22.310 83.110 -42.585 1.00 64.94 371 GLN A O 1
ATOM 3170 N N . MET A 1 372 ? 21.776 82.849 -40.439 1.00 61.03 372 MET A N 1
ATOM 3171 C CA . MET A 1 372 ? 21.958 84.262 -40.085 1.00 61.03 372 MET A CA 1
ATOM 3172 C C . MET A 1 372 ? 23.434 84.649 -39.991 1.00 61.03 372 MET A C 1
ATOM 3174 O O . MET A 1 372 ? 23.778 85.756 -40.378 1.00 61.03 372 MET A O 1
ATOM 3178 N N . VAL A 1 373 ? 24.323 83.757 -39.557 1.00 63.41 373 VAL A N 1
ATOM 3179 C CA . VAL A 1 373 ? 25.780 83.945 -39.565 1.00 63.41 373 VAL A CA 1
ATOM 3180 C C . VAL A 1 373 ? 26.314 83.886 -40.993 1.00 63.41 373 VAL A C 1
ATOM 3182 O O . VAL A 1 373 ? 27.146 84.710 -41.343 1.00 63.41 373 VAL A O 1
ATOM 3185 N N . GLN A 1 374 ? 25.788 83.015 -41.854 1.00 63.62 374 GLN A N 1
ATOM 3186 C CA . GLN A 1 374 ? 26.111 82.973 -43.277 1.00 63.62 374 GLN A CA 1
ATOM 3187 C C . GLN A 1 374 ? 25.533 84.183 -44.014 1.00 63.62 374 GLN A C 1
ATOM 3189 O O . GLN A 1 374 ? 26.211 84.741 -44.863 1.00 63.62 374 GLN A O 1
ATOM 3194 N N . ASN A 1 375 ? 24.332 84.653 -43.670 1.00 67.06 375 ASN A N 1
ATOM 3195 C CA . ASN A 1 375 ? 23.768 85.888 -44.216 1.00 67.06 375 ASN A CA 1
ATOM 3196 C C . ASN A 1 375 ? 24.481 87.131 -43.672 1.00 67.06 375 ASN A C 1
ATOM 3198 O O . ASN A 1 375 ? 24.633 88.092 -44.414 1.00 67.06 375 ASN A O 1
ATOM 3202 N N . ASN A 1 376 ? 24.989 87.105 -42.438 1.00 60.91 376 ASN A N 1
ATOM 3203 C CA . ASN A 1 376 ? 25.865 88.142 -41.894 1.00 60.91 376 ASN A CA 1
ATOM 3204 C C . ASN A 1 376 ? 27.280 88.062 -42.476 1.00 60.91 376 ASN A C 1
ATOM 3206 O O . ASN A 1 376 ? 27.893 89.102 -42.650 1.00 60.91 376 ASN A O 1
ATOM 3210 N N . MET A 1 377 ? 27.787 86.885 -42.851 1.00 64.62 377 MET A N 1
ATOM 3211 C CA . MET A 1 377 ? 29.019 86.747 -43.635 1.00 64.62 377 MET A CA 1
ATOM 3212 C C . MET A 1 377 ? 28.805 87.162 -45.090 1.00 64.62 377 MET A C 1
ATOM 3214 O O . MET A 1 377 ? 29.672 87.806 -45.647 1.00 64.62 377 MET A O 1
ATOM 3218 N N . ASN A 1 378 ? 27.643 86.913 -45.694 1.00 66.06 378 ASN A N 1
ATOM 3219 C CA . ASN A 1 378 ? 27.302 87.430 -47.021 1.00 66.06 378 ASN A CA 1
ATOM 3220 C C . ASN A 1 378 ? 27.114 88.958 -46.971 1.00 66.06 378 ASN A C 1
ATOM 3222 O O . ASN A 1 378 ? 27.600 89.660 -47.845 1.00 66.06 378 ASN A O 1
ATOM 3226 N N . SER A 1 379 ? 26.475 89.481 -45.920 1.00 56.28 379 SER A N 1
ATOM 3227 C CA . SER A 1 379 ? 26.349 90.916 -45.628 1.00 56.28 379 SER A CA 1
ATOM 3228 C C . SER A 1 379 ? 27.706 91.555 -45.341 1.00 56.28 379 SER A C 1
ATOM 3230 O O . SER A 1 379 ? 27.982 92.638 -45.841 1.00 56.28 379 SER A O 1
ATOM 3232 N N . ASN A 1 380 ? 28.596 90.876 -44.612 1.00 59.84 380 ASN A N 1
ATOM 3233 C CA . ASN A 1 380 ? 29.959 91.340 -44.385 1.00 59.84 380 ASN A CA 1
ATOM 3234 C C . ASN A 1 380 ? 30.810 91.222 -45.644 1.00 59.84 380 ASN A C 1
ATOM 3236 O O . ASN A 1 380 ? 31.581 92.130 -45.877 1.00 59.84 380 ASN A O 1
ATOM 3240 N N . ASN A 1 381 ? 30.617 90.220 -46.502 1.00 60.94 381 ASN A N 1
ATOM 3241 C CA . ASN A 1 381 ? 31.258 90.144 -47.815 1.00 60.94 381 ASN A CA 1
ATOM 3242 C C . ASN A 1 381 ? 30.746 91.260 -48.739 1.00 60.94 381 ASN A C 1
ATOM 3244 O O . ASN A 1 381 ? 31.533 91.846 -49.462 1.00 60.94 381 ASN A O 1
ATOM 3248 N N . ILE A 1 382 ? 29.459 91.619 -48.678 1.00 58.59 382 ILE A N 1
ATOM 3249 C CA . ILE A 1 382 ? 28.873 92.758 -49.408 1.00 58.59 382 ILE A CA 1
ATOM 3250 C C . ILE A 1 382 ? 29.354 94.098 -48.824 1.00 58.59 382 ILE A C 1
ATOM 3252 O O . ILE A 1 382 ? 29.632 95.036 -49.568 1.00 58.59 382 ILE A O 1
ATOM 3256 N N . ASN A 1 383 ? 29.513 94.201 -47.503 1.00 55.00 383 ASN A N 1
ATOM 3257 C CA . ASN A 1 383 ? 30.125 95.353 -46.843 1.00 55.00 383 ASN A CA 1
ATOM 3258 C C . ASN A 1 383 ? 31.632 95.418 -47.108 1.00 55.00 383 ASN A C 1
ATOM 3260 O O . ASN A 1 383 ? 32.153 96.515 -47.235 1.00 55.00 383 ASN A O 1
ATOM 3264 N N . GLU A 1 384 ? 32.330 94.291 -47.239 1.00 59.34 384 GLU A N 1
ATOM 3265 C CA . GLU A 1 384 ? 33.732 94.199 -47.647 1.00 59.34 384 GLU A CA 1
ATOM 3266 C C . GLU A 1 384 ? 33.880 94.483 -49.139 1.00 59.34 384 GLU A C 1
ATOM 3268 O O . GLU A 1 384 ? 34.843 95.133 -49.502 1.00 59.34 384 GLU A O 1
ATOM 3273 N N . GLU A 1 385 ? 32.918 94.146 -50.001 1.00 60.19 385 GLU A N 1
ATOM 3274 C CA . GLU A 1 385 ? 32.869 94.622 -51.387 1.00 60.19 385 GLU A CA 1
ATOM 3275 C C . GLU A 1 385 ? 32.593 96.131 -51.442 1.00 60.19 385 GLU A C 1
ATOM 3277 O O . GLU A 1 385 ? 33.255 96.842 -52.192 1.00 60.19 385 GLU A O 1
ATOM 3282 N N . MET A 1 386 ? 31.691 96.676 -50.618 1.00 54.31 386 MET A N 1
ATOM 3283 C CA . MET A 1 386 ? 31.481 98.129 -50.517 1.00 54.31 386 MET A CA 1
ATOM 3284 C C . MET A 1 386 ? 32.691 98.858 -49.913 1.00 54.31 386 MET A C 1
ATOM 3286 O O . MET A 1 386 ? 33.074 99.920 -50.402 1.00 54.31 386 MET A O 1
ATOM 3290 N N . VAL A 1 387 ? 33.348 98.289 -48.902 1.00 58.41 387 VAL A N 1
ATOM 3291 C CA . VAL A 1 387 ? 34.579 98.817 -48.296 1.00 58.41 387 VAL A CA 1
ATOM 3292 C C . VAL A 1 387 ? 35.768 98.633 -49.231 1.00 58.41 387 VAL A C 1
ATOM 3294 O O . VAL A 1 387 ? 36.597 99.527 -49.292 1.00 58.41 387 VAL A O 1
ATOM 3297 N N . GLN A 1 388 ? 35.842 97.566 -50.023 1.00 56.75 388 GLN A N 1
ATOM 3298 C CA . GLN A 1 388 ? 36.862 97.368 -51.053 1.00 56.75 388 GLN A CA 1
ATOM 3299 C C . GLN A 1 388 ? 36.620 98.304 -52.240 1.00 56.75 388 GLN A C 1
ATOM 3301 O O . GLN A 1 388 ? 37.583 98.821 -52.789 1.00 56.75 388 GLN A O 1
ATOM 3306 N N . ASN A 1 389 ? 35.372 98.624 -52.589 1.00 56.62 389 ASN A N 1
ATOM 3307 C CA . ASN A 1 389 ? 35.053 99.658 -53.576 1.00 56.62 389 ASN A CA 1
ATOM 3308 C C . ASN A 1 389 ? 35.401 101.070 -53.061 1.00 56.62 389 ASN A C 1
ATOM 3310 O O . ASN A 1 389 ? 36.034 101.838 -53.783 1.00 56.62 389 ASN A O 1
ATOM 3314 N N . ASN A 1 390 ? 35.123 101.383 -51.790 1.00 52.97 390 ASN A N 1
ATOM 3315 C CA . ASN A 1 390 ? 35.569 102.628 -51.142 1.00 52.97 390 ASN A CA 1
ATOM 3316 C C . ASN A 1 390 ? 37.098 102.660 -50.892 1.00 52.97 390 ASN A C 1
ATOM 3318 O O . ASN A 1 390 ? 37.730 103.715 -50.918 1.00 52.97 390 ASN A O 1
ATOM 3322 N N . MET A 1 391 ? 37.747 101.509 -50.696 1.00 50.19 391 MET A N 1
ATOM 3323 C CA . MET A 1 391 ? 39.208 101.410 -50.679 1.00 50.19 391 MET A CA 1
ATOM 3324 C C . MET A 1 391 ? 39.787 101.487 -52.090 1.00 50.19 391 MET A C 1
ATOM 3326 O O . MET A 1 391 ? 40.902 101.968 -52.223 1.00 50.19 391 MET A O 1
ATOM 3330 N N . ASN A 1 392 ? 39.067 101.086 -53.138 1.00 54.00 392 ASN A N 1
ATOM 3331 C CA . ASN A 1 392 ? 39.485 101.280 -54.524 1.00 54.00 392 ASN A CA 1
ATOM 3332 C C . ASN A 1 392 ? 39.391 102.758 -54.931 1.00 54.00 392 ASN A C 1
ATOM 3334 O O . ASN A 1 392 ? 40.260 103.215 -55.668 1.00 54.00 392 ASN A O 1
ATOM 3338 N N . SER A 1 393 ? 38.437 103.544 -54.405 1.00 44.88 393 SER A N 1
ATOM 3339 C CA . SER A 1 393 ? 38.473 105.006 -54.587 1.00 44.88 393 SER A CA 1
ATOM 3340 C C . SER A 1 393 ? 39.643 105.656 -53.839 1.00 44.88 393 SER A C 1
ATOM 3342 O O . SER A 1 393 ? 40.261 106.579 -54.363 1.00 44.88 393 SER A O 1
ATOM 3344 N N . ASN A 1 394 ? 40.000 105.159 -52.648 1.00 49.75 394 ASN A N 1
ATOM 3345 C CA . ASN A 1 394 ? 41.025 105.800 -51.814 1.00 49.75 394 ASN A CA 1
ATOM 3346 C C . ASN A 1 394 ? 42.464 105.318 -52.107 1.00 49.75 394 ASN A C 1
ATOM 3348 O O . ASN A 1 394 ? 43.398 106.118 -52.058 1.00 49.75 394 ASN A O 1
ATOM 3352 N N . LYS A 1 395 ? 42.667 104.056 -52.516 1.00 42.88 395 LYS A N 1
ATOM 3353 C CA . LYS A 1 395 ? 43.973 103.501 -52.943 1.00 42.88 395 LYS A CA 1
ATOM 3354 C C . LYS A 1 395 ? 44.445 104.014 -54.310 1.00 42.88 395 LYS A C 1
ATOM 3356 O O . LYS A 1 395 ? 45.563 103.704 -54.708 1.00 42.88 395 LYS A O 1
ATOM 3361 N N . ILE A 1 396 ? 43.641 104.828 -54.998 1.00 47.00 396 ILE A N 1
ATOM 3362 C CA . ILE A 1 396 ? 44.106 105.655 -56.122 1.00 47.00 396 ILE A CA 1
ATOM 3363 C C . ILE A 1 396 ? 44.950 106.843 -55.621 1.00 47.00 396 ILE A C 1
ATOM 3365 O O . ILE A 1 396 ? 45.936 107.183 -56.267 1.00 47.00 396 ILE A O 1
ATOM 3369 N N . ASN A 1 397 ? 44.623 107.439 -54.465 1.00 41.41 397 ASN A N 1
ATOM 3370 C CA . ASN A 1 397 ? 45.271 108.672 -53.993 1.00 41.41 397 ASN A CA 1
ATOM 3371 C C . ASN A 1 397 ? 46.399 108.472 -52.970 1.00 41.41 397 ASN A C 1
ATOM 3373 O O . ASN A 1 397 ? 47.271 109.331 -52.888 1.00 41.41 397 ASN A O 1
ATOM 3377 N N . GLU A 1 398 ? 46.449 107.353 -52.242 1.00 39.72 398 GLU A N 1
ATOM 3378 C CA . GLU A 1 398 ? 47.595 107.023 -51.368 1.00 39.72 398 GLU A CA 1
ATOM 3379 C C . GLU A 1 398 ? 48.558 105.996 -51.995 1.00 39.72 398 GLU A C 1
ATOM 3381 O O . GLU A 1 398 ? 49.223 105.215 -51.311 1.00 39.72 398 GLU A O 1
ATOM 3386 N N . GLN A 1 399 ? 48.730 106.067 -53.322 1.00 44.00 399 GLN A N 1
ATOM 3387 C CA . GLN A 1 399 ? 49.933 105.560 -53.992 1.00 44.00 399 GLN A CA 1
ATOM 3388 C C . GLN A 1 399 ? 51.173 106.422 -53.669 1.00 44.00 399 GLN A C 1
ATOM 3390 O O . GLN A 1 399 ? 51.790 107.004 -54.559 1.00 44.00 399 GLN A O 1
ATOM 3395 N N . MET A 1 400 ? 51.600 106.445 -52.401 1.00 29.61 400 MET A N 1
ATOM 3396 C CA . MET A 1 400 ? 53.034 106.458 -52.084 1.00 29.61 400 MET A CA 1
ATOM 3397 C C . MET A 1 400 ? 53.329 106.017 -50.643 1.00 29.61 400 MET A C 1
ATOM 3399 O O . MET A 1 400 ? 53.340 106.810 -49.711 1.00 29.61 400 MET A O 1
ATOM 3403 N N . ASN A 1 401 ? 53.636 104.723 -50.515 1.00 28.88 401 ASN A N 1
ATOM 3404 C CA . ASN A 1 401 ? 54.572 104.107 -49.569 1.00 28.88 401 ASN A CA 1
ATOM 3405 C C . ASN A 1 401 ? 54.886 104.836 -48.245 1.00 28.88 401 ASN A C 1
ATOM 3407 O O . ASN A 1 401 ? 55.636 105.816 -48.222 1.00 28.88 401 ASN A O 1
ATOM 3411 N N . GLN A 1 402 ? 54.629 104.147 -47.130 1.00 30.16 402 GLN A N 1
ATOM 3412 C CA . GLN A 1 402 ? 55.687 103.991 -46.128 1.00 30.16 402 GLN A CA 1
ATOM 3413 C C . GLN A 1 402 ? 55.631 102.639 -45.410 1.00 30.16 402 GLN A C 1
ATOM 3415 O O . GLN A 1 402 ? 54.602 101.973 -45.369 1.00 30.16 402 GLN A O 1
ATOM 3420 N N . ASN A 1 403 ? 56.796 102.199 -44.933 1.00 30.58 403 ASN A N 1
ATOM 3421 C CA . ASN A 1 403 ? 57.076 100.816 -44.551 1.00 30.58 403 ASN A CA 1
ATOM 3422 C C . ASN A 1 403 ? 57.300 100.652 -43.035 1.00 30.58 403 ASN A C 1
ATOM 3424 O O . ASN A 1 403 ? 57.881 101.525 -42.399 1.00 30.58 403 ASN A O 1
ATOM 3428 N N . ASN A 1 404 ? 57.054 99.420 -42.566 1.00 27.02 404 ASN A N 1
ATOM 3429 C CA . ASN A 1 404 ? 57.849 98.679 -41.567 1.00 27.02 404 ASN A CA 1
ATOM 3430 C C . ASN A 1 404 ? 57.681 98.868 -40.027 1.00 27.02 404 ASN A C 1
ATOM 3432 O O . ASN A 1 404 ? 58.116 99.851 -39.446 1.00 27.02 404 ASN A O 1
ATOM 3436 N N . ILE A 1 405 ? 57.347 97.722 -39.388 1.00 31.59 405 ILE A N 1
ATOM 3437 C CA . ILE A 1 405 ? 58.088 97.039 -38.282 1.00 31.59 405 ILE A CA 1
ATOM 3438 C C . ILE A 1 405 ? 57.621 97.163 -36.790 1.00 31.59 405 ILE A C 1
ATOM 3440 O O . ILE A 1 405 ? 58.000 98.072 -36.069 1.00 31.59 405 ILE A O 1
ATOM 3444 N N . LYS A 1 406 ? 56.942 96.081 -36.334 1.00 32.06 406 LYS A N 1
ATOM 3445 C CA . LYS A 1 406 ? 57.126 95.222 -35.113 1.00 32.06 406 LYS A CA 1
ATOM 3446 C C . LYS A 1 406 ? 56.977 95.716 -33.633 1.00 32.06 406 LYS A C 1
ATOM 3448 O O . LYS A 1 406 ? 57.548 96.723 -33.251 1.00 32.06 406 LYS A O 1
ATOM 3453 N N . ASN A 1 407 ? 56.450 94.780 -32.795 1.00 28.00 407 ASN A N 1
ATOM 3454 C CA . ASN A 1 407 ? 56.854 94.339 -31.413 1.00 28.00 407 ASN A CA 1
ATOM 3455 C C . ASN A 1 407 ? 56.033 94.674 -30.104 1.00 28.00 407 ASN A C 1
ATOM 3457 O O . ASN A 1 407 ? 56.095 95.793 -29.622 1.00 28.00 407 ASN A O 1
ATOM 3461 N N . ILE A 1 408 ? 55.514 93.609 -29.428 1.00 32.12 408 ILE A N 1
ATOM 3462 C CA . ILE A 1 408 ? 55.764 93.156 -28.002 1.00 32.12 408 ILE A CA 1
ATOM 3463 C C . ILE A 1 408 ? 55.028 93.765 -26.730 1.00 32.12 408 ILE A C 1
ATOM 3465 O O . ILE A 1 408 ? 55.056 94.970 -26.531 1.00 32.12 408 ILE A O 1
ATOM 3469 N N . HIS A 1 409 ? 54.556 92.884 -25.789 1.00 32.28 409 HIS A N 1
ATOM 3470 C CA . HIS A 1 409 ? 54.261 93.032 -24.299 1.00 32.28 409 HIS A CA 1
ATOM 3471 C C . HIS A 1 409 ? 53.090 93.956 -23.784 1.00 32.28 409 HIS A C 1
ATOM 3473 O O . HIS A 1 409 ? 52.596 94.734 -24.586 1.00 32.28 409 HIS A O 1
ATOM 3479 N N . ASN A 1 410 ? 52.550 94.002 -22.520 1.00 27.09 410 ASN A N 1
ATOM 3480 C CA . ASN A 1 410 ? 52.462 93.211 -21.224 1.00 27.09 410 ASN A CA 1
ATOM 3481 C C . ASN A 1 410 ? 51.468 93.924 -20.211 1.00 27.09 410 ASN A C 1
ATOM 3483 O O . ASN A 1 410 ? 51.007 94.996 -20.583 1.00 27.09 410 ASN A O 1
ATOM 3487 N N . ILE A 1 411 ? 51.179 93.601 -18.912 1.00 28.66 411 ILE A N 1
ATOM 3488 C CA . ILE A 1 411 ? 50.844 92.416 -18.028 1.00 28.66 411 ILE A CA 1
ATOM 3489 C C . ILE A 1 411 ? 50.382 92.950 -16.600 1.00 28.66 411 ILE A C 1
ATOM 3491 O O . ILE A 1 411 ? 50.610 94.129 -16.346 1.00 28.66 411 ILE A O 1
ATOM 3495 N N . ASN A 1 412 ? 49.822 92.117 -15.673 1.00 28.16 412 ASN A N 1
ATOM 3496 C CA . ASN A 1 412 ? 49.421 92.341 -14.225 1.00 28.16 412 ASN A CA 1
ATOM 3497 C C . ASN A 1 412 ? 47.983 92.889 -13.937 1.00 28.16 412 ASN A C 1
ATOM 3499 O O . ASN A 1 412 ? 47.508 93.684 -14.736 1.00 28.16 412 ASN A O 1
ATOM 3503 N N . HIS A 1 413 ? 47.146 92.438 -12.958 1.00 27.97 413 HIS A N 1
ATOM 3504 C CA . HIS A 1 413 ? 47.191 92.078 -11.488 1.00 27.97 413 HIS A CA 1
ATOM 3505 C C . HIS A 1 413 ? 46.882 93.280 -10.532 1.00 27.97 413 HIS A C 1
ATOM 3507 O O . HIS A 1 413 ? 47.257 94.393 -10.883 1.00 27.97 413 HIS A O 1
ATOM 3513 N N . CYS A 1 414 ? 46.215 93.199 -9.348 1.00 25.72 414 CYS A N 1
ATOM 3514 C CA . CYS A 1 414 ? 45.830 92.084 -8.428 1.00 25.72 414 CYS A CA 1
ATOM 3515 C C . CYS A 1 414 ? 44.520 92.354 -7.576 1.00 25.72 414 CYS A C 1
ATOM 3517 O O . CYS A 1 414 ? 43.636 93.047 -8.070 1.00 25.72 414 CYS A O 1
ATOM 3519 N N . ASP A 1 415 ? 44.370 91.789 -6.353 1.00 28.97 415 ASP A N 1
ATOM 3520 C CA . ASP A 1 415 ? 43.111 91.532 -5.571 1.00 28.97 415 ASP A CA 1
ATOM 3521 C C . ASP A 1 415 ? 42.738 92.496 -4.396 1.00 28.97 415 ASP A C 1
ATOM 3523 O O . ASP A 1 415 ? 43.590 93.271 -3.972 1.00 28.97 415 ASP A O 1
ATOM 3527 N N . ASP A 1 416 ? 41.528 92.349 -3.784 1.00 27.66 416 ASP A N 1
ATOM 3528 C CA . ASP A 1 416 ? 41.302 92.367 -2.299 1.00 27.66 416 ASP A CA 1
ATOM 3529 C C . ASP A 1 416 ? 39.920 91.773 -1.816 1.00 27.66 416 ASP A C 1
ATOM 3531 O O . ASP A 1 416 ? 39.222 91.121 -2.592 1.00 27.66 416 ASP A O 1
ATOM 3535 N N . ASN A 1 417 ? 39.537 91.916 -0.524 1.00 29.45 417 ASN A N 1
ATOM 3536 C CA . ASN A 1 417 ? 38.753 90.935 0.280 1.00 29.45 417 ASN A CA 1
ATOM 3537 C C . ASN A 1 417 ? 37.347 91.301 0.888 1.00 29.45 417 ASN A C 1
ATOM 3539 O O . ASN A 1 417 ? 37.124 92.420 1.338 1.00 29.45 417 ASN A O 1
ATOM 3543 N N . LYS A 1 418 ? 36.548 90.230 1.161 1.00 28.20 418 LYS A N 1
ATOM 3544 C CA . LYS A 1 418 ? 35.669 89.921 2.354 1.00 28.20 418 LYS A CA 1
ATOM 3545 C C . LYS A 1 418 ? 34.163 90.341 2.519 1.00 28.20 418 LYS A C 1
ATOM 3547 O O . LYS A 1 418 ? 33.843 91.512 2.656 1.00 28.20 418 LYS A O 1
ATOM 3552 N N . ILE A 1 419 ? 33.349 89.306 2.864 1.00 27.86 419 ILE A N 1
ATOM 3553 C CA . ILE A 1 419 ? 32.335 89.173 3.975 1.00 27.86 419 ILE A CA 1
ATOM 3554 C C . ILE A 1 419 ? 30.783 89.281 3.752 1.00 27.86 419 ILE A C 1
ATOM 3556 O O . ILE A 1 419 ? 30.279 90.243 3.190 1.00 27.86 419 ILE A O 1
ATOM 3560 N N . ASN A 1 420 ? 30.070 88.321 4.400 1.00 26.14 420 ASN A N 1
ATOM 3561 C CA . ASN A 1 420 ? 28.650 88.206 4.863 1.00 26.14 420 ASN A CA 1
ATOM 3562 C C . ASN A 1 420 ? 27.478 87.684 3.973 1.00 26.14 420 ASN A C 1
ATOM 3564 O O . ASN A 1 420 ? 27.103 88.323 3.001 1.00 26.14 420 ASN A O 1
ATOM 3568 N N . ASN A 1 421 ? 26.795 86.646 4.517 1.00 25.23 421 ASN A N 1
ATOM 3569 C CA . ASN A 1 421 ? 25.361 86.237 4.428 1.00 25.23 421 ASN A CA 1
ATOM 3570 C C . ASN A 1 421 ? 24.743 85.858 3.046 1.00 25.23 421 ASN A C 1
ATOM 3572 O O . ASN A 1 421 ? 25.141 86.402 2.028 1.00 25.23 421 ASN A O 1
ATOM 3576 N N . THR A 1 422 ? 23.765 84.937 2.907 1.00 26.48 422 THR A N 1
ATOM 3577 C CA . THR A 1 422 ? 23.025 84.049 3.853 1.00 26.48 422 THR A CA 1
ATOM 3578 C C . THR A 1 422 ? 22.534 82.750 3.153 1.00 26.48 422 THR A C 1
ATOM 3580 O O . THR A 1 422 ? 22.539 82.678 1.931 1.00 26.48 422 THR A O 1
ATOM 3583 N N . ASP A 1 423 ? 22.060 81.773 3.944 1.00 25.53 423 ASP A N 1
ATOM 3584 C CA . ASP A 1 423 ? 21.108 80.676 3.632 1.00 25.53 423 ASP A CA 1
ATOM 3585 C C . ASP A 1 423 ? 21.339 79.704 2.446 1.00 25.53 423 ASP A C 1
ATOM 3587 O O . ASP A 1 423 ? 21.093 80.044 1.289 1.00 25.53 423 ASP A O 1
ATOM 3591 N N . ASN A 1 424 ? 21.567 78.407 2.751 1.00 26.08 424 ASN A N 1
ATOM 3592 C CA . ASN A 1 424 ? 20.532 77.363 2.548 1.00 26.08 424 ASN A CA 1
ATOM 3593 C C . ASN A 1 424 ? 20.889 75.925 3.016 1.00 26.08 424 ASN A C 1
ATOM 3595 O O . ASN A 1 424 ? 22.009 75.466 2.841 1.00 26.08 424 ASN A O 1
ATOM 3599 N N . HIS A 1 425 ? 19.843 75.216 3.472 1.00 26.47 425 HIS A N 1
ATOM 3600 C CA . HIS A 1 425 ? 19.563 73.762 3.411 1.00 26.47 425 HIS A CA 1
ATOM 3601 C C . HIS A 1 425 ? 20.503 72.642 3.952 1.00 26.47 425 HIS A C 1
ATOM 3603 O O . HIS A 1 425 ? 21.721 72.674 3.862 1.00 26.47 425 HIS A O 1
ATOM 3609 N N . LEU A 1 426 ? 19.798 71.547 4.311 1.00 24.86 426 LEU A N 1
ATOM 3610 C CA . LEU A 1 426 ? 20.121 70.102 4.230 1.00 24.86 426 LEU A CA 1
ATOM 3611 C C . LEU A 1 426 ? 20.627 69.306 5.458 1.00 24.86 426 LEU A C 1
ATOM 3613 O O . LEU A 1 426 ? 21.534 69.693 6.179 1.00 24.86 426 LEU A O 1
ATOM 3617 N N . SER A 1 427 ? 20.022 68.109 5.563 1.00 26.52 427 SER A N 1
ATOM 3618 C CA . SER A 1 427 ? 20.420 66.867 6.260 1.00 26.52 427 SER A CA 1
ATOM 3619 C C . SER A 1 427 ? 20.752 66.877 7.759 1.00 26.52 427 SER A C 1
ATOM 3621 O O . SER A 1 427 ? 21.686 67.526 8.209 1.00 26.52 427 SER A O 1
ATOM 3623 N N . ASN A 1 428 ? 20.078 65.985 8.494 1.00 24.81 428 ASN A N 1
ATOM 3624 C CA . ASN A 1 428 ? 20.578 65.362 9.720 1.00 24.81 428 ASN A CA 1
ATOM 3625 C C . ASN A 1 428 ? 20.073 63.910 9.792 1.00 24.81 428 ASN A C 1
ATOM 3627 O O . ASN A 1 428 ? 18.930 63.634 9.424 1.00 24.81 428 ASN A O 1
ATOM 3631 N N . THR A 1 429 ? 20.910 63.004 10.288 1.00 24.64 429 THR A N 1
ATOM 3632 C CA . THR A 1 429 ? 20.608 61.585 10.544 1.00 24.64 429 THR A CA 1
ATOM 3633 C C . THR A 1 429 ? 21.355 61.126 11.797 1.00 24.64 429 THR A C 1
ATOM 3635 O O . THR A 1 429 ? 22.397 61.695 12.106 1.00 24.64 429 THR A O 1
ATOM 3638 N N . GLU A 1 430 ? 20.861 60.056 12.433 1.00 23.91 430 GLU A N 1
ATOM 3639 C CA . GLU A 1 430 ? 21.499 59.301 13.535 1.00 23.91 430 GLU A CA 1
ATOM 3640 C C . GLU A 1 430 ? 21.538 59.948 14.943 1.00 23.91 430 GLU A C 1
ATOM 3642 O O . GLU A 1 430 ? 21.663 61.161 15.065 1.00 23.91 430 GLU A O 1
ATOM 3647 N N . THR A 1 431 ? 21.463 59.230 16.085 1.00 24.14 431 THR A N 1
ATOM 3648 C CA . THR A 1 431 ? 20.967 57.866 16.454 1.00 24.14 431 THR A CA 1
ATOM 3649 C C . THR A 1 431 ? 20.740 57.839 18.002 1.00 24.14 431 THR A C 1
ATOM 3651 O O . THR A 1 431 ? 21.254 58.716 18.691 1.00 24.14 431 THR A O 1
ATOM 3654 N N . TYR A 1 432 ? 20.037 56.819 18.545 1.00 22.67 432 TYR A N 1
ATOM 3655 C CA . TYR A 1 432 ? 20.179 56.195 19.899 1.00 22.67 432 TYR A CA 1
ATOM 3656 C C . TYR A 1 432 ? 19.028 56.231 20.951 1.00 22.67 432 TYR A C 1
ATOM 3658 O O . TYR A 1 432 ? 18.283 57.190 21.102 1.00 22.67 432 TYR A O 1
ATOM 3666 N N . MET A 1 433 ? 19.023 55.138 21.745 1.00 22.41 433 MET A N 1
ATOM 3667 C CA . MET A 1 433 ? 18.411 54.842 23.066 1.00 22.41 433 MET A CA 1
ATOM 3668 C C . MET A 1 433 ? 16.906 54.512 23.226 1.00 22.41 433 MET A C 1
ATOM 3670 O O . MET A 1 433 ? 16.068 55.366 23.483 1.00 22.41 433 MET A O 1
ATOM 3674 N N . LEU A 1 434 ? 16.633 53.196 23.262 1.00 23.75 434 LEU A N 1
ATOM 3675 C CA . LEU A 1 434 ? 16.051 52.439 24.398 1.00 23.75 434 LEU A CA 1
ATOM 3676 C C . LEU A 1 434 ? 15.108 53.141 25.404 1.00 23.75 434 LEU A C 1
ATOM 3678 O O . LEU A 1 434 ? 15.536 54.023 26.150 1.00 23.75 434 LEU A O 1
ATOM 3682 N N . HIS A 1 435 ? 13.936 52.527 25.635 1.00 25.88 435 HIS A N 1
ATOM 3683 C CA . HIS A 1 435 ? 13.357 52.378 26.983 1.00 25.88 435 HIS A CA 1
ATOM 3684 C C . HIS A 1 435 ? 12.535 51.082 27.144 1.00 25.88 435 HIS A C 1
ATOM 3686 O O . HIS A 1 435 ? 12.122 50.473 26.159 1.00 25.88 435 HIS A O 1
ATOM 3692 N N . ASN A 1 436 ? 12.345 50.638 28.393 1.00 24.22 436 ASN A N 1
ATOM 3693 C CA . ASN A 1 436 ? 11.759 49.334 28.735 1.00 24.22 436 ASN A CA 1
ATOM 3694 C C . ASN A 1 436 ? 10.228 49.359 28.867 1.00 24.22 436 ASN A C 1
ATOM 3696 O O . ASN A 1 436 ? 9.666 50.292 29.436 1.00 24.22 436 ASN A O 1
ATOM 3700 N N . ASN A 1 437 ? 9.578 48.255 28.482 1.00 25.88 437 ASN A N 1
ATOM 3701 C CA . ASN A 1 437 ? 8.191 47.967 28.847 1.00 25.88 437 ASN A CA 1
ATOM 3702 C C . ASN A 1 437 ? 8.117 47.203 30.178 1.00 25.88 437 ASN A C 1
ATOM 3704 O O . ASN A 1 437 ? 8.679 46.118 30.306 1.00 25.88 437 ASN A O 1
ATOM 3708 N N . ASN A 1 438 ? 7.333 47.727 31.118 1.00 24.30 438 ASN A N 1
ATOM 3709 C CA . ASN A 1 438 ? 6.738 46.973 32.221 1.00 24.30 438 ASN A CA 1
ATOM 3710 C C . ASN A 1 438 ? 5.221 46.989 32.025 1.00 24.30 438 ASN A C 1
ATOM 3712 O O . ASN A 1 438 ? 4.660 48.075 31.917 1.00 24.30 438 ASN A O 1
ATOM 3716 N N . LEU A 1 439 ? 4.564 45.826 32.056 1.00 24.52 439 LEU A N 1
ATOM 3717 C CA . LEU A 1 439 ? 3.227 45.651 32.644 1.00 24.52 439 LEU A CA 1
ATOM 3718 C C . LEU A 1 439 ? 2.863 44.162 32.726 1.00 24.52 439 LEU A C 1
ATOM 3720 O O . LEU A 1 439 ? 3.297 43.347 31.915 1.00 24.52 439 LEU A O 1
ATOM 3724 N N . THR A 1 440 ? 2.098 43.809 33.753 1.00 24.84 440 THR A N 1
ATOM 3725 C CA . THR A 1 440 ? 1.792 42.430 34.144 1.00 24.84 440 THR A CA 1
ATOM 3726 C C . THR A 1 440 ? 0.611 41.836 33.373 1.00 24.84 440 THR A C 1
ATOM 3728 O O . THR A 1 440 ? -0.352 42.524 33.038 1.00 24.84 440 THR A O 1
ATOM 3731 N N . ARG A 1 441 ? 0.639 40.513 33.170 1.00 24.52 441 ARG A N 1
ATOM 3732 C CA . ARG A 1 441 ? -0.559 39.694 32.935 1.00 24.52 441 ARG A CA 1
ATOM 3733 C C . ARG A 1 441 ? -0.719 38.714 34.094 1.00 24.52 441 ARG A C 1
ATOM 3735 O O . ARG A 1 441 ? 0.267 38.159 34.566 1.00 24.52 441 ARG A O 1
ATOM 3742 N N . ASN A 1 442 ? -1.957 38.535 34.550 1.00 23.64 442 ASN A N 1
ATOM 3743 C CA . ASN A 1 442 ? -2.302 37.578 35.598 1.00 23.64 442 ASN A CA 1
ATOM 3744 C C . ASN A 1 442 ? -2.698 36.246 34.953 1.00 23.64 442 ASN A C 1
ATOM 3746 O O . ASN A 1 442 ? -3.741 36.175 34.302 1.00 23.64 442 ASN A O 1
ATOM 3750 N N . ASP A 1 443 ? -1.905 35.198 35.169 1.00 23.27 443 ASP A N 1
ATOM 3751 C CA . ASP A 1 443 ? -2.272 33.840 34.770 1.00 23.27 443 ASP A CA 1
ATOM 3752 C C . ASP A 1 443 ? -3.273 33.235 35.765 1.00 23.27 443 ASP A C 1
ATOM 3754 O O . ASP A 1 443 ? -2.978 33.063 36.949 1.00 23.27 443 ASP A O 1
ATOM 3758 N N . TYR A 1 444 ? -4.456 32.852 35.279 1.00 26.23 444 TYR A N 1
ATOM 3759 C CA . TYR A 1 444 ? -5.386 32.011 36.035 1.00 26.23 444 TYR A CA 1
ATOM 3760 C C . TYR A 1 444 ? -5.133 30.533 35.711 1.00 26.23 444 TYR A C 1
ATOM 3762 O O . TYR A 1 444 ? -5.424 30.053 34.617 1.00 26.23 444 TYR A O 1
ATOM 3770 N N . HIS A 1 445 ? -4.581 29.801 36.682 1.00 27.19 445 HIS A N 1
ATOM 3771 C CA . HIS A 1 445 ? -4.241 28.382 36.549 1.00 27.19 445 HIS A CA 1
ATOM 3772 C C . HIS A 1 445 ? -5.452 27.486 36.237 1.00 27.19 445 HIS A C 1
ATOM 3774 O O . HIS A 1 445 ? -6.429 27.476 36.985 1.00 27.19 445 HIS A O 1
ATOM 3780 N N . LEU A 1 446 ? -5.319 26.604 35.235 1.00 29.48 446 LEU A N 1
ATOM 3781 C CA . LEU A 1 446 ? -6.224 25.454 35.055 1.00 29.48 446 LEU A CA 1
ATOM 3782 C C . LEU A 1 446 ? -5.545 24.195 34.458 1.00 29.48 446 LEU A C 1
ATOM 3784 O O . LEU A 1 446 ? -6.178 23.382 33.792 1.00 29.48 446 LEU A O 1
ATOM 3788 N N . ASN A 1 447 ? -4.244 24.009 34.724 1.00 27.41 447 ASN A N 1
ATOM 3789 C CA . ASN A 1 447 ? -3.391 23.001 34.064 1.00 27.41 447 ASN A CA 1
ATOM 3790 C C . ASN A 1 447 ? -3.430 21.561 34.630 1.00 27.41 447 ASN A C 1
ATOM 3792 O O . ASN A 1 447 ? -2.725 20.696 34.117 1.00 27.41 447 ASN A O 1
ATOM 3796 N N . ASN A 1 448 ? -4.246 21.257 35.646 1.00 33.84 448 ASN A N 1
ATOM 3797 C CA . ASN A 1 448 ? -4.260 19.935 36.297 1.00 33.84 448 ASN A CA 1
ATOM 3798 C C . ASN A 1 448 ? -5.458 19.062 35.874 1.00 33.84 448 ASN A C 1
ATOM 3800 O O . ASN A 1 448 ? -6.328 18.754 36.687 1.00 33.84 448 ASN A O 1
ATOM 3804 N N . PHE A 1 449 ? -5.484 18.617 34.611 1.00 38.47 449 PHE A N 1
ATOM 3805 C CA . PHE A 1 449 ? -6.390 17.554 34.146 1.00 38.47 449 PHE A CA 1
ATOM 3806 C C . PHE A 1 449 ? -5.605 16.340 33.625 1.00 38.47 449 PHE A C 1
ATOM 3808 O O . PHE A 1 449 ? -5.250 16.258 32.446 1.00 38.47 449 PHE A O 1
ATOM 3815 N N . SER A 1 450 ? -5.350 15.382 34.518 1.00 38.97 450 SER A N 1
ATOM 3816 C CA . SER A 1 450 ? -4.783 14.074 34.186 1.00 38.97 450 SER A CA 1
ATOM 3817 C C . SER A 1 450 ? -5.798 12.965 34.471 1.00 38.97 450 SER A C 1
ATOM 3819 O O . SER A 1 450 ? -6.161 12.699 35.619 1.00 38.97 450 SER A O 1
ATOM 3821 N N . PHE A 1 451 ? -6.261 12.280 33.421 1.00 41.66 451 PHE A N 1
ATOM 3822 C CA . PHE A 1 451 ? -7.069 11.071 33.581 1.00 41.66 451 PHE A CA 1
ATOM 3823 C C . PHE A 1 451 ? -6.158 9.918 34.034 1.00 41.66 451 PHE A C 1
ATOM 3825 O O . PHE A 1 451 ? -5.529 9.236 33.223 1.00 41.66 451 PHE A O 1
ATOM 3832 N N . ASN A 1 452 ? -6.010 9.747 35.353 1.00 44.72 452 ASN A N 1
ATOM 3833 C CA . ASN A 1 452 ? -5.003 8.859 35.938 1.00 44.72 452 ASN A CA 1
ATOM 3834 C C . ASN A 1 452 ? -5.392 7.369 35.852 1.00 44.72 452 ASN A C 1
ATOM 3836 O O . ASN A 1 452 ? -5.783 6.734 36.835 1.00 44.72 452 ASN A O 1
ATOM 3840 N N . ILE A 1 453 ? -5.213 6.810 34.653 1.00 40.28 453 ILE A N 1
ATOM 3841 C CA . ILE A 1 453 ? -5.394 5.396 34.291 1.00 40.28 453 ILE A CA 1
ATOM 3842 C C . ILE A 1 453 ? -4.755 4.415 35.290 1.00 40.28 453 ILE A C 1
ATOM 3844 O O . ILE A 1 453 ? -5.282 3.320 35.495 1.00 40.28 453 ILE A O 1
ATOM 3848 N N . ASN A 1 454 ? -3.659 4.797 35.957 1.00 37.84 454 ASN A N 1
ATOM 3849 C CA . ASN A 1 454 ? -2.970 3.922 36.904 1.00 37.84 454 ASN A CA 1
ATOM 3850 C C . ASN A 1 454 ? -3.802 3.582 38.149 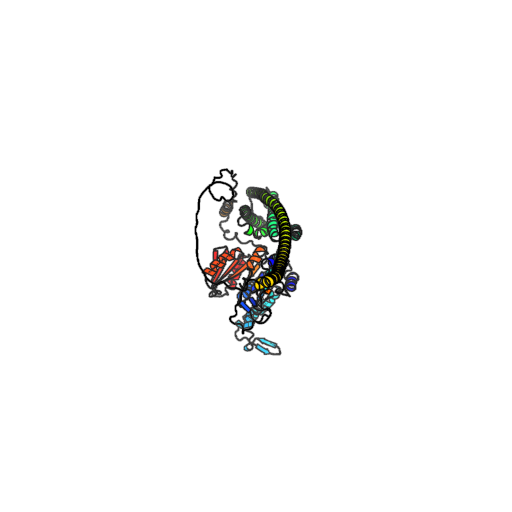1.00 37.84 454 ASN A C 1
ATOM 3852 O O . ASN A 1 454 ? -3.516 2.561 38.770 1.00 37.84 454 ASN A O 1
ATOM 3856 N N . LYS A 1 455 ? -4.831 4.369 38.510 1.00 42.59 455 LYS A N 1
ATOM 3857 C CA . LYS A 1 455 ? -5.759 3.985 39.588 1.00 42.59 455 LYS A CA 1
ATOM 3858 C C . LYS A 1 455 ? -6.503 2.698 39.199 1.00 42.59 455 LYS A C 1
ATOM 3860 O O . LYS A 1 455 ? -6.301 1.653 39.811 1.00 42.59 455 LYS A O 1
ATOM 3865 N N . TYR A 1 456 ? -7.255 2.751 38.101 1.00 41.12 456 TYR A N 1
ATOM 3866 C CA . TYR A 1 456 ? -8.094 1.644 37.633 1.00 41.12 456 TYR A CA 1
ATOM 3867 C C . TYR A 1 456 ? -7.284 0.425 37.151 1.00 41.12 456 TYR A C 1
ATOM 3869 O O . TYR A 1 456 ? -7.624 -0.709 37.485 1.00 41.12 456 TYR A O 1
ATOM 3877 N N . ILE A 1 457 ? -6.155 0.627 36.453 1.00 35.31 457 ILE A N 1
ATOM 3878 C CA . ILE A 1 457 ? -5.278 -0.486 36.032 1.00 35.31 457 ILE A CA 1
ATOM 3879 C C . ILE A 1 457 ? -4.694 -1.252 37.232 1.00 35.31 457 ILE A C 1
ATOM 3881 O O . ILE A 1 457 ? -4.450 -2.456 37.132 1.00 35.31 457 ILE A O 1
ATOM 3885 N N . ASN A 1 458 ? -4.450 -0.595 38.369 1.00 35.62 458 ASN A N 1
ATOM 3886 C CA . ASN A 1 458 ? -3.924 -1.277 39.553 1.00 35.62 458 ASN A CA 1
ATOM 3887 C C . ASN A 1 458 ? -5.008 -2.019 40.354 1.00 35.62 458 ASN A C 1
ATOM 3889 O O . ASN A 1 458 ? -4.688 -3.001 41.022 1.00 35.62 458 ASN A O 1
ATOM 3893 N N . GLU A 1 459 ? -6.277 -1.630 40.231 1.00 38.09 459 GLU A N 1
ATOM 3894 C CA . GLU A 1 459 ? -7.399 -2.320 40.877 1.00 38.09 459 GLU A CA 1
ATOM 3895 C C . GLU A 1 459 ? -7.751 -3.647 40.167 1.00 38.09 459 GLU A C 1
ATOM 3897 O O . GLU A 1 459 ? -7.955 -4.660 40.843 1.00 38.09 459 GLU A O 1
ATOM 3902 N N . GLU A 1 460 ? -7.691 -3.726 38.826 1.00 35.06 460 GLU A N 1
ATOM 3903 C CA . GLU A 1 460 ? -7.850 -5.011 38.109 1.00 35.06 460 GLU A CA 1
ATOM 3904 C C . GLU A 1 460 ? -6.714 -6.012 38.397 1.00 35.06 460 GLU A C 1
ATOM 3906 O O . GLU A 1 460 ? -6.967 -7.215 38.555 1.00 35.06 460 GLU A O 1
ATOM 3911 N N . LYS A 1 461 ? -5.465 -5.536 38.555 1.00 35.97 461 LYS A N 1
ATOM 3912 C CA . LYS A 1 461 ? -4.320 -6.378 38.973 1.00 35.97 461 LYS A CA 1
ATOM 3913 C C . LYS A 1 461 ? -4.565 -7.084 40.313 1.00 35.97 461 LYS A C 1
ATOM 3915 O O . LYS A 1 461 ? -3.970 -8.133 40.562 1.00 35.97 461 LYS A O 1
ATOM 3920 N N . GLY A 1 462 ? -5.441 -6.538 41.159 1.00 34.97 462 GLY A N 1
ATOM 3921 C CA . GLY A 1 462 ? -5.810 -7.123 42.445 1.00 34.97 462 GLY A CA 1
ATOM 3922 C C . GLY A 1 462 ? -6.716 -8.357 42.359 1.00 34.97 462 GLY A C 1
ATOM 3923 O O . GLY A 1 462 ? -6.740 -9.130 43.315 1.00 34.97 462 GLY A O 1
ATOM 3924 N N . LYS A 1 463 ? -7.452 -8.571 41.253 1.00 37.75 463 LYS A N 1
ATOM 3925 C CA . LYS A 1 463 ? -8.553 -9.560 41.208 1.00 37.75 463 LYS A CA 1
ATOM 3926 C C . LYS A 1 463 ? -8.399 -10.717 40.210 1.00 37.75 463 LYS A C 1
ATOM 3928 O O . LYS A 1 463 ? -9.044 -11.737 40.421 1.00 37.75 463 LYS A O 1
ATOM 3933 N N . ASN A 1 464 ? -7.532 -10.635 39.191 1.00 30.64 464 ASN A N 1
ATOM 3934 C CA . ASN A 1 464 ? -7.339 -11.727 38.211 1.00 30.64 464 ASN A CA 1
ATOM 3935 C C . ASN A 1 464 ? -5.860 -12.076 37.936 1.00 30.64 464 ASN A C 1
ATOM 3937 O O . ASN A 1 464 ? -5.310 -11.801 36.867 1.00 30.64 464 ASN A O 1
ATOM 3941 N N . LYS A 1 465 ? -5.207 -12.775 38.879 1.00 32.06 465 LYS A N 1
ATOM 3942 C CA . LYS A 1 465 ? -3.855 -13.353 38.697 1.00 32.06 465 LYS A CA 1
ATOM 3943 C C . LYS A 1 465 ? -3.845 -14.592 37.778 1.00 32.06 465 LYS A C 1
ATOM 3945 O O . LYS A 1 465 ? -3.481 -15.681 38.220 1.00 32.06 465 LYS A O 1
ATOM 3950 N N . LYS A 1 466 ? -4.222 -14.430 36.500 1.00 32.06 466 LYS A N 1
ATOM 3951 C CA . LYS A 1 466 ? -3.847 -15.365 35.409 1.00 32.06 466 LYS A CA 1
ATOM 3952 C C . LYS A 1 466 ? -4.064 -14.881 33.965 1.00 32.06 466 LYS A C 1
ATOM 3954 O O . LYS A 1 466 ? -3.649 -15.590 33.056 1.00 32.06 466 LYS A O 1
ATOM 3959 N N . THR A 1 467 ? -4.678 -13.719 33.727 1.00 32.28 467 THR A N 1
ATOM 3960 C CA . THR A 1 467 ? -5.139 -13.314 32.378 1.00 32.28 467 THR A CA 1
ATOM 3961 C C . THR A 1 467 ? -4.812 -11.857 32.027 1.00 32.28 467 THR A C 1
ATOM 3963 O O . THR A 1 467 ? -5.695 -11.119 31.601 1.00 32.28 467 THR A O 1
ATOM 3966 N N . ASN A 1 468 ? -3.569 -11.399 32.230 1.00 29.92 468 ASN A N 1
ATOM 3967 C CA . ASN A 1 468 ? -3.220 -10.004 31.923 1.00 29.92 468 ASN A CA 1
ATOM 3968 C C . ASN A 1 468 ? -1.775 -9.814 31.418 1.00 29.92 468 ASN A C 1
ATOM 3970 O O . ASN A 1 468 ? -0.865 -9.553 32.202 1.00 29.92 468 ASN A O 1
ATOM 3974 N N . GLN A 1 469 ? -1.581 -9.927 30.094 1.00 28.83 469 GLN A N 1
ATOM 3975 C CA . GLN A 1 469 ? -0.393 -9.392 29.398 1.00 28.83 469 GLN A CA 1
ATOM 3976 C C . GLN A 1 469 ? -0.611 -9.012 27.906 1.00 28.83 469 GLN A C 1
ATOM 3978 O O . GLN A 1 469 ? 0.353 -8.647 27.245 1.00 28.83 469 GLN A O 1
ATOM 3983 N N . HIS A 1 470 ? -1.840 -9.064 27.358 1.00 31.20 470 HIS A N 1
ATOM 3984 C CA . HIS A 1 470 ? -2.077 -8.858 25.908 1.00 31.20 470 HIS A CA 1
ATOM 3985 C C . HIS A 1 470 ? -3.297 -8.001 25.496 1.00 31.20 470 HIS A C 1
ATOM 3987 O O . HIS A 1 470 ? -3.543 -7.837 24.307 1.00 31.20 470 HIS A O 1
ATOM 3993 N N . ILE A 1 471 ? -4.043 -7.397 26.428 1.00 30.75 471 ILE A N 1
ATOM 3994 C CA . ILE A 1 471 ? -5.311 -6.693 26.110 1.00 30.75 471 ILE A CA 1
ATOM 3995 C C . ILE A 1 471 ? -5.092 -5.304 25.444 1.00 30.75 471 ILE A C 1
ATOM 3997 O O . ILE A 1 471 ? -6.036 -4.673 24.979 1.00 30.75 471 ILE A O 1
ATOM 4001 N N . SER A 1 472 ? -3.852 -4.809 25.348 1.00 31.97 472 SER A N 1
ATOM 4002 C CA . SER A 1 472 ? -3.547 -3.399 25.041 1.00 31.97 472 SER A CA 1
ATOM 4003 C C . SER A 1 472 ? -3.436 -2.988 23.562 1.00 31.97 472 SER A C 1
ATOM 4005 O O . SER A 1 472 ? -3.322 -1.791 23.313 1.00 31.97 472 SER A O 1
ATOM 4007 N N . GLU A 1 473 ? -3.457 -3.910 22.589 1.00 35.53 473 GLU A N 1
ATOM 4008 C CA . GLU A 1 473 ? -3.247 -3.572 21.155 1.00 35.53 473 GLU A CA 1
ATOM 4009 C C . GLU A 1 473 ? -4.291 -4.164 20.178 1.00 35.53 473 GLU A C 1
ATOM 4011 O O . GLU A 1 473 ? -4.290 -3.829 18.997 1.00 35.53 473 GLU A O 1
ATOM 4016 N N . GLN A 1 474 ? -5.203 -5.029 20.631 1.00 36.81 474 GLN A N 1
ATOM 4017 C CA . GLN A 1 474 ? -5.872 -6.009 19.757 1.00 36.81 474 GLN A CA 1
ATOM 4018 C C . GLN A 1 474 ? -7.229 -5.569 19.152 1.00 36.81 474 GLN A C 1
ATOM 4020 O O . GLN A 1 474 ? -8.142 -6.382 19.020 1.00 36.81 474 GLN A O 1
ATOM 4025 N N . PHE A 1 475 ? -7.392 -4.284 18.808 1.00 38.75 475 PHE A N 1
ATOM 4026 C CA . PHE A 1 475 ? -8.680 -3.727 18.347 1.00 38.75 475 PHE A CA 1
ATOM 4027 C C . PHE A 1 475 ? -8.547 -2.676 17.229 1.00 38.75 475 PHE A C 1
ATOM 4029 O O . PHE A 1 475 ? -8.891 -1.503 17.395 1.00 38.75 475 PHE A O 1
ATOM 4036 N N . LEU A 1 476 ? -8.078 -3.107 16.057 1.00 43.50 476 LEU A N 1
ATOM 4037 C CA . LEU A 1 476 ? -8.194 -2.326 14.820 1.00 43.50 476 LEU A CA 1
ATOM 4038 C C . LEU A 1 476 ? -9.547 -2.558 14.134 1.00 43.50 476 LEU A C 1
ATOM 4040 O O . LEU A 1 476 ? -10.132 -3.640 14.218 1.00 43.50 476 LEU A O 1
ATOM 4044 N N . PHE A 1 477 ? -10.045 -1.541 13.425 1.00 48.56 477 PHE A N 1
ATOM 4045 C CA . PHE A 1 477 ? -11.234 -1.706 12.589 1.00 48.56 477 PHE A CA 1
ATOM 4046 C C . PHE A 1 477 ? -10.941 -2.681 11.435 1.00 48.56 477 PHE A C 1
ATOM 4048 O O . PHE A 1 477 ? -9.823 -2.660 10.908 1.00 48.56 477 PHE A O 1
ATOM 4055 N N . PRO A 1 478 ? -11.929 -3.460 10.943 1.00 56.72 478 PRO A N 1
ATOM 4056 C CA . PRO A 1 478 ? -11.900 -3.970 9.574 1.00 56.72 478 PRO A CA 1
ATOM 4057 C C . PRO A 1 478 ? -11.810 -2.807 8.570 1.00 56.72 478 PRO A C 1
ATOM 4059 O O . PRO A 1 478 ? -12.819 -2.291 8.105 1.00 56.72 478 PRO A O 1
ATOM 4062 N N . THR A 1 479 ? -10.575 -2.407 8.283 1.00 75.44 479 THR A N 1
ATOM 4063 C CA . THR A 1 479 ? -10.139 -1.402 7.309 1.00 75.44 479 THR A CA 1
ATOM 4064 C C . THR A 1 479 ? -9.507 -2.099 6.107 1.00 75.44 479 THR A C 1
ATOM 4066 O O . THR A 1 479 ? -9.207 -3.296 6.146 1.00 75.44 479 THR A O 1
ATOM 4069 N N . HIS A 1 480 ? -9.273 -1.346 5.035 1.00 92.19 480 HIS A N 1
ATOM 4070 C CA . HIS A 1 480 ? -8.393 -1.789 3.960 1.00 92.19 480 HIS A CA 1
ATOM 4071 C C . HIS A 1 480 ? -6.926 -1.550 4.324 1.00 92.19 480 HIS A C 1
ATOM 4073 O O . HIS A 1 480 ? -6.583 -0.510 4.893 1.00 92.19 480 HIS A O 1
ATOM 4079 N N . LEU A 1 481 ? -6.070 -2.510 3.968 1.00 95.25 481 LEU A N 1
ATOM 4080 C CA . LEU A 1 481 ? -4.628 -2.461 4.210 1.00 95.25 481 LEU A CA 1
ATOM 4081 C C . LEU A 1 481 ? -3.875 -2.213 2.897 1.00 95.25 481 LEU A C 1
ATOM 4083 O O . LEU A 1 481 ? -4.023 -2.987 1.956 1.00 95.25 481 LEU A O 1
ATOM 4087 N N . VAL A 1 482 ? -3.034 -1.180 2.841 1.00 97.81 482 VAL A N 1
ATOM 4088 C CA . VAL A 1 482 ? -2.137 -0.896 1.709 1.00 97.81 482 VAL A CA 1
ATOM 4089 C C . VAL A 1 482 ? -0.704 -1.296 2.070 1.00 97.81 482 VAL A C 1
ATOM 4091 O O . VAL A 1 482 ? -0.088 -0.698 2.949 1.00 97.81 482 VAL A O 1
ATOM 4094 N N . ILE A 1 483 ? -0.157 -2.306 1.395 1.00 98.25 483 ILE A N 1
ATOM 4095 C CA . ILE A 1 483 ? 1.204 -2.816 1.589 1.00 98.25 483 ILE A CA 1
ATOM 4096 C C . ILE A 1 483 ? 2.085 -2.367 0.417 1.00 98.25 483 ILE A C 1
ATOM 4098 O O . ILE A 1 483 ? 1.973 -2.866 -0.703 1.00 98.25 483 ILE A O 1
ATOM 4102 N N . MET A 1 484 ? 2.976 -1.412 0.670 1.00 97.94 484 MET A N 1
ATOM 4103 C CA . MET A 1 484 ? 3.826 -0.799 -0.350 1.00 97.94 484 MET A CA 1
ATOM 4104 C C . MET A 1 484 ? 5.180 -1.522 -0.437 1.00 97.94 484 MET A C 1
ATOM 4106 O O . MET A 1 484 ? 6.134 -1.119 0.232 1.00 97.94 484 MET A O 1
ATOM 4110 N N . CYS A 1 485 ? 5.272 -2.589 -1.246 1.00 95.56 485 CYS A N 1
ATOM 4111 C CA . CYS A 1 485 ? 6.521 -3.338 -1.487 1.00 95.56 485 CYS A CA 1
ATOM 4112 C C . CYS A 1 485 ? 7.233 -2.972 -2.806 1.00 95.56 485 CYS A C 1
ATOM 4114 O O . CYS A 1 485 ? 8.302 -3.523 -3.086 1.00 95.56 485 CYS A O 1
ATOM 4116 N N . ALA A 1 486 ? 6.661 -2.097 -3.639 1.00 96.88 486 ALA A N 1
ATOM 4117 C CA . ALA A 1 486 ? 7.276 -1.683 -4.900 1.00 96.88 486 ALA A CA 1
ATOM 4118 C C . ALA A 1 486 ? 8.531 -0.815 -4.693 1.00 96.88 486 ALA A C 1
ATOM 4120 O O . ALA A 1 486 ? 8.558 0.092 -3.859 1.00 96.88 486 ALA A O 1
ATOM 4121 N N . ALA A 1 487 ? 9.556 -1.048 -5.515 1.00 95.62 487 ALA A N 1
ATOM 4122 C CA . ALA A 1 487 ? 10.744 -0.205 -5.609 1.00 95.62 487 ALA A CA 1
ATOM 4123 C C . ALA A 1 487 ? 10.453 1.005 -6.513 1.00 95.62 487 ALA A C 1
ATOM 4125 O O . ALA A 1 487 ? 10.887 1.062 -7.662 1.00 95.62 487 ALA A O 1
ATOM 4126 N N . ALA A 1 488 ? 9.673 1.948 -5.984 1.00 96.44 488 ALA A N 1
ATOM 4127 C CA . ALA A 1 488 ? 9.347 3.200 -6.654 1.00 96.44 488 ALA A CA 1
ATOM 4128 C C . ALA A 1 488 ? 10.592 4.094 -6.822 1.00 96.44 488 ALA A C 1
ATOM 4130 O O . ALA A 1 488 ? 11.387 4.255 -5.895 1.00 96.44 488 ALA A O 1
ATOM 4131 N N . SER A 1 489 ? 10.741 4.698 -7.998 1.00 97.12 489 SER A N 1
ATOM 4132 C CA . SER A 1 489 ? 11.817 5.628 -8.339 1.00 97.12 489 SER A CA 1
ATOM 4133 C C . SER A 1 489 ? 11.732 6.902 -7.503 1.00 97.12 489 SER A C 1
ATOM 4135 O O . SER A 1 489 ? 10.752 7.634 -7.599 1.00 97.12 489 SER A O 1
ATOM 4137 N N . ASP A 1 490 ? 12.771 7.209 -6.720 1.00 95.81 490 ASP A N 1
ATOM 4138 C CA . ASP A 1 490 ? 12.846 8.435 -5.905 1.00 95.81 490 ASP A CA 1
ATOM 4139 C C . ASP A 1 490 ? 12.990 9.730 -6.738 1.00 95.81 490 ASP A C 1
ATOM 4141 O O . ASP A 1 490 ? 12.833 10.822 -6.184 1.00 95.81 490 ASP A O 1
ATOM 4145 N N . PHE A 1 491 ? 13.231 9.607 -8.050 1.00 97.38 491 PHE A N 1
ATOM 4146 C CA . PHE A 1 491 ? 13.404 10.697 -9.017 1.00 97.38 491 PHE A CA 1
ATOM 4147 C C . PHE A 1 491 ? 12.562 10.492 -10.293 1.00 97.38 491 PHE A C 1
ATOM 4149 O O . PHE A 1 491 ? 12.261 9.351 -10.645 1.00 97.38 491 PHE A O 1
ATOM 4156 N N . TYR A 1 492 ? 12.235 11.577 -11.007 1.00 97.69 492 TYR A N 1
ATOM 4157 C CA . TYR A 1 492 ? 11.527 11.578 -12.298 1.00 97.69 492 TYR A CA 1
ATOM 4158 C C . TYR A 1 492 ? 11.914 12.781 -13.187 1.00 97.69 492 TYR A C 1
ATOM 4160 O O . TYR A 1 492 ? 12.598 13.692 -12.725 1.00 97.69 492 TYR A O 1
ATOM 4168 N N . ILE A 1 493 ? 11.450 12.818 -14.444 1.00 97.12 493 ILE A N 1
ATOM 4169 C CA . ILE A 1 493 ? 11.455 14.027 -15.297 1.00 97.12 493 ILE A CA 1
ATOM 4170 C C . ILE A 1 493 ? 9.998 14.473 -15.511 1.00 97.12 493 ILE A C 1
ATOM 4172 O O . ILE A 1 493 ? 9.186 13.633 -15.905 1.00 97.12 493 ILE A O 1
ATOM 4176 N N . PRO A 1 494 ? 9.617 15.740 -15.263 1.00 96.75 494 PRO A N 1
ATOM 4177 C CA . PRO A 1 494 ? 8.274 16.243 -15.567 1.00 96.75 494 PRO A CA 1
ATOM 4178 C C . PRO A 1 494 ? 7.924 16.116 -17.052 1.00 96.75 494 PRO A C 1
ATOM 4180 O O . PRO A 1 494 ? 8.779 16.354 -17.900 1.00 96.75 494 PRO A O 1
ATOM 4183 N N . TYR A 1 495 ? 6.666 15.791 -17.390 1.00 95.44 495 TYR A N 1
ATOM 4184 C CA . TYR A 1 495 ? 6.271 15.541 -18.790 1.00 95.44 495 TYR A CA 1
ATOM 4185 C C . TYR A 1 495 ? 6.721 16.661 -19.731 1.00 95.44 495 TYR A C 1
ATOM 4187 O O . TYR A 1 495 ? 7.310 16.401 -20.772 1.00 95.44 495 TYR A O 1
ATOM 4195 N N . ASP A 1 496 ? 6.443 17.916 -19.381 1.00 94.38 496 ASP A N 1
ATOM 4196 C CA . ASP A 1 496 ? 6.713 19.047 -20.271 1.00 94.38 496 ASP A CA 1
ATOM 4197 C C . ASP A 1 496 ? 8.220 19.389 -20.361 1.00 94.38 496 ASP A C 1
ATOM 4199 O O . ASP A 1 496 ? 8.620 20.094 -21.282 1.00 94.38 496 ASP A O 1
ATOM 4203 N N . GLU A 1 497 ? 9.055 18.799 -19.495 1.00 94.50 497 GLU A N 1
ATOM 4204 C CA . GLU A 1 497 ? 10.529 18.860 -19.512 1.00 94.50 497 GLU A CA 1
ATOM 4205 C C . GLU A 1 497 ? 11.178 17.651 -20.228 1.00 94.50 497 GLU A C 1
ATOM 4207 O O . GLU A 1 497 ? 12.362 17.697 -20.557 1.00 94.50 497 GLU A O 1
ATOM 4212 N N . MET A 1 498 ? 10.429 16.577 -20.520 1.00 92.94 498 MET A N 1
ATOM 4213 C CA . MET A 1 498 ? 10.937 15.434 -21.295 1.00 92.94 498 MET A CA 1
ATOM 4214 C C . MET A 1 498 ? 11.198 15.799 -22.763 1.00 92.94 498 MET A C 1
ATOM 4216 O O . MET A 1 498 ? 10.423 16.522 -23.399 1.00 92.94 498 MET A O 1
ATOM 4220 N N . HIS A 1 499 ? 12.241 15.209 -23.348 1.00 90.00 499 HIS A N 1
ATOM 4221 C CA . HIS A 1 499 ? 12.580 15.396 -24.759 1.00 90.00 499 HIS A CA 1
ATOM 4222 C C . HIS A 1 499 ? 11.517 14.756 -25.681 1.00 90.00 499 HIS A C 1
ATOM 4224 O O . HIS A 1 499 ? 11.083 13.631 -25.437 1.00 90.00 499 HIS A O 1
ATOM 4230 N N . GLU A 1 500 ? 11.079 15.456 -26.737 1.00 89.94 500 GLU A N 1
ATOM 4231 C CA . GLU A 1 500 ? 10.012 14.979 -27.648 1.00 89.94 500 GLU A CA 1
ATOM 4232 C C . GLU A 1 500 ? 10.406 13.718 -28.429 1.00 89.94 500 GLU A C 1
ATOM 4234 O O . GLU A 1 500 ? 9.598 12.814 -28.617 1.00 89.94 500 GLU A O 1
ATOM 4239 N N . ASN A 1 501 ? 11.661 13.649 -28.870 1.00 89.81 501 ASN A N 1
ATOM 4240 C CA . ASN A 1 501 ? 12.184 12.572 -29.708 1.00 89.81 501 ASN A CA 1
ATOM 4241 C C . ASN A 1 501 ? 13.233 11.738 -28.959 1.00 89.81 501 ASN A C 1
ATOM 4243 O O . ASN A 1 501 ? 13.649 12.082 -27.855 1.00 89.81 501 ASN A O 1
ATOM 4247 N N . LYS A 1 502 ? 13.735 10.676 -29.595 1.00 89.88 502 LYS A N 1
ATOM 4248 C CA . LYS A 1 502 ? 14.953 9.981 -29.150 1.00 89.88 502 LYS A CA 1
ATOM 4249 C C . LYS A 1 502 ? 16.104 10.985 -28.970 1.00 89.88 502 LYS A C 1
ATOM 4251 O O . LYS A 1 502 ? 16.400 11.738 -29.894 1.00 89.88 502 LYS A O 1
ATOM 4256 N N . ILE A 1 503 ? 16.775 10.965 -27.820 1.00 88.00 503 ILE A N 1
ATOM 4257 C CA . ILE A 1 503 ? 17.979 11.764 -27.557 1.00 88.00 503 ILE A CA 1
ATOM 4258 C C . ILE A 1 503 ? 19.107 11.269 -28.478 1.00 88.00 503 ILE A C 1
ATOM 4260 O O . ILE A 1 503 ? 19.437 10.076 -28.496 1.00 88.00 503 ILE A O 1
ATOM 4264 N N . ASP A 1 504 ? 19.704 12.164 -29.257 1.00 83.94 504 ASP A N 1
ATOM 4265 C CA . ASP A 1 504 ? 20.798 11.805 -30.157 1.00 83.94 504 ASP A CA 1
ATOM 4266 C C . ASP A 1 504 ? 22.129 11.683 -29.390 1.00 83.94 504 ASP A C 1
ATOM 4268 O O . ASP A 1 504 ? 22.494 12.539 -28.590 1.00 83.94 504 ASP A O 1
ATOM 4272 N N . SER A 1 505 ? 22.857 10.595 -29.645 1.00 85.25 505 SER A N 1
ATOM 4273 C CA . SER A 1 505 ? 24.184 10.309 -29.089 1.00 85.25 505 SER A CA 1
ATOM 4274 C C . SER A 1 505 ? 25.296 11.217 -29.624 1.00 85.25 505 SER A C 1
ATOM 4276 O O . SER A 1 505 ? 26.385 11.216 -29.056 1.00 85.25 505 SER A O 1
ATOM 4278 N N . ASN A 1 506 ? 25.045 11.984 -30.690 1.00 85.44 506 ASN A N 1
ATOM 4279 C CA . ASN A 1 506 ? 26.010 12.949 -31.225 1.00 85.44 506 ASN A CA 1
ATOM 4280 C C . ASN A 1 506 ? 26.267 14.142 -30.280 1.00 85.44 506 ASN A C 1
ATOM 4282 O O . ASN A 1 506 ? 27.314 14.781 -30.375 1.00 85.44 506 ASN A O 1
ATOM 4286 N N . TYR A 1 507 ? 25.349 14.431 -29.351 1.00 74.88 507 TYR A N 1
ATOM 4287 C CA . TYR A 1 507 ? 25.478 15.524 -28.383 1.00 74.88 507 TYR A CA 1
ATOM 4288 C C . TYR A 1 507 ? 25.997 14.981 -27.045 1.00 74.88 507 TYR A C 1
ATOM 4290 O O . TYR A 1 507 ? 25.253 14.411 -26.249 1.00 74.88 507 TYR A O 1
ATOM 4298 N N . SER A 1 508 ? 27.303 15.137 -26.820 1.00 76.62 508 SER A N 1
ATOM 4299 C CA . SER A 1 508 ? 28.026 14.620 -25.653 1.00 76.62 508 SER A CA 1
ATOM 4300 C C . SER A 1 508 ? 28.743 15.756 -24.904 1.00 76.62 508 SER A C 1
ATOM 4302 O O . SER A 1 508 ? 29.301 16.632 -25.569 1.00 76.62 508 SER A O 1
ATOM 4304 N N . PRO A 1 509 ? 28.781 15.759 -23.555 1.00 84.06 509 PRO A N 1
ATOM 4305 C CA . PRO A 1 509 ? 28.195 14.771 -22.645 1.00 84.06 509 PRO A CA 1
ATOM 4306 C C . PRO A 1 509 ? 26.673 14.921 -22.487 1.00 84.06 509 PRO A C 1
ATOM 4308 O O . PRO A 1 509 ? 26.133 16.024 -22.522 1.00 84.06 509 PRO A O 1
ATOM 4311 N N . LEU A 1 510 ? 25.983 13.801 -22.251 1.00 86.50 510 LEU A N 1
ATOM 4312 C CA . LEU A 1 510 ? 24.554 13.796 -21.934 1.00 86.50 510 LEU A CA 1
ATOM 4313 C C . LEU A 1 510 ? 24.332 14.150 -20.455 1.00 86.50 510 LEU A C 1
ATOM 4315 O O . LEU A 1 510 ? 24.522 13.312 -19.574 1.00 86.50 510 LEU A O 1
ATOM 4319 N N . CYS A 1 511 ? 23.886 15.377 -20.196 1.00 87.56 511 CYS A N 1
ATOM 4320 C CA . CYS A 1 511 ? 23.419 15.814 -18.882 1.00 87.56 511 CYS A CA 1
ATOM 4321 C C . CYS A 1 511 ? 21.899 15.626 -18.767 1.00 87.56 511 CYS A C 1
ATOM 4323 O O . CYS A 1 511 ? 21.155 16.039 -19.654 1.00 87.56 511 CYS A O 1
ATOM 4325 N N . ILE A 1 512 ? 21.433 15.029 -17.666 1.00 88.81 512 ILE A N 1
ATOM 4326 C CA . ILE A 1 512 ? 20.007 14.819 -17.374 1.00 88.81 512 ILE A CA 1
ATOM 4327 C C . ILE A 1 512 ? 19.700 15.446 -16.013 1.00 88.81 512 ILE A C 1
ATOM 4329 O O . ILE A 1 512 ? 20.318 15.087 -15.012 1.00 88.81 512 ILE A O 1
ATOM 4333 N N . GLN A 1 513 ? 18.733 16.361 -15.974 1.00 92.19 513 GLN A N 1
ATOM 4334 C CA . GLN A 1 513 ? 18.191 16.917 -14.736 1.00 92.19 513 GLN A CA 1
ATOM 4335 C C . GLN A 1 513 ? 16.960 16.109 -14.306 1.00 92.19 513 GLN A C 1
ATOM 4337 O O . GLN A 1 513 ? 16.133 15.751 -15.140 1.00 92.19 513 GLN A O 1
ATOM 4342 N N . LEU A 1 514 ? 16.846 15.817 -13.008 1.00 96.25 514 LEU A N 1
ATOM 4343 C CA . LEU A 1 514 ? 15.751 15.036 -12.429 1.00 96.25 514 LEU A CA 1
ATOM 4344 C C . LEU A 1 514 ? 15.091 15.804 -11.274 1.00 96.25 514 LEU A C 1
ATOM 4346 O O . LEU A 1 514 ? 15.773 16.432 -10.464 1.00 96.25 514 LEU A O 1
ATOM 4350 N N . CYS A 1 515 ? 13.769 15.701 -11.160 1.00 96.56 515 CYS A N 1
ATOM 4351 C CA . CYS A 1 515 ? 12.993 16.140 -10.001 1.00 96.56 515 CYS A CA 1
ATOM 4352 C C . CYS A 1 515 ? 12.816 14.992 -8.994 1.00 96.56 515 CYS A C 1
ATOM 4354 O O . CYS A 1 515 ? 12.860 13.821 -9.365 1.00 96.56 515 CYS A O 1
ATOM 4356 N N . LEU A 1 516 ? 12.583 15.309 -7.716 1.00 97.06 516 LEU A N 1
ATOM 4357 C CA . LEU A 1 516 ? 12.253 14.312 -6.689 1.00 97.06 516 LEU A CA 1
ATOM 4358 C C . LEU A 1 516 ? 10.818 13.806 -6.865 1.00 97.06 516 LEU A C 1
ATOM 4360 O O . LEU A 1 516 ? 9.887 14.604 -6.881 1.00 97.06 516 LEU A O 1
ATOM 4364 N N . THR A 1 517 ? 10.629 12.489 -6.934 1.00 97.12 517 THR A N 1
ATOM 4365 C CA . THR A 1 517 ? 9.298 11.867 -7.012 1.00 97.12 517 THR A CA 1
ATOM 4366 C C . THR A 1 517 ? 8.498 12.120 -5.731 1.00 97.12 517 THR A C 1
ATOM 4368 O O . THR A 1 517 ? 9.075 11.967 -4.637 1.00 97.12 517 THR A O 1
ATOM 4371 N N . PRO A 1 518 ? 7.183 12.412 -5.841 1.00 95.25 518 PRO A N 1
ATOM 4372 C CA . PRO A 1 518 ? 6.286 12.581 -4.703 1.00 95.25 518 PRO A CA 1
ATOM 4373 C C . PRO A 1 518 ? 6.382 11.427 -3.712 1.00 95.25 518 PRO A C 1
ATOM 4375 O O . PRO A 1 518 ? 6.462 10.251 -4.080 1.00 95.25 518 PRO A O 1
ATOM 4378 N N . LYS A 1 519 ? 6.355 11.735 -2.415 1.00 93.06 519 LYS A N 1
ATOM 4379 C CA . LYS A 1 519 ? 6.405 10.699 -1.377 1.00 93.06 519 LYS A CA 1
ATOM 4380 C C . LYS A 1 519 ? 4.996 10.176 -1.132 1.00 93.06 519 LYS A C 1
ATOM 4382 O O . LYS A 1 519 ? 4.367 10.545 -0.151 1.00 93.06 519 LYS A O 1
ATOM 4387 N N . PHE A 1 520 ? 4.520 9.298 -2.023 1.00 94.88 520 PHE A N 1
ATOM 4388 C CA . PHE A 1 520 ? 3.142 8.773 -2.054 1.00 94.88 520 PHE A CA 1
ATOM 4389 C C . PHE A 1 520 ? 2.602 8.310 -0.692 1.00 94.88 520 PHE A C 1
ATOM 4391 O O . PHE A 1 520 ? 1.422 8.490 -0.420 1.00 94.88 520 PHE A O 1
ATOM 4398 N N . TYR A 1 521 ? 3.452 7.759 0.183 1.00 92.19 521 TYR A N 1
ATOM 4399 C CA . TYR A 1 521 ? 3.053 7.365 1.539 1.00 92.19 521 TYR A CA 1
ATOM 4400 C C . TYR A 1 521 ? 2.598 8.556 2.405 1.00 92.19 521 TYR A C 1
ATOM 4402 O O . TYR A 1 521 ? 1.707 8.383 3.224 1.00 92.19 521 TYR A O 1
ATOM 4410 N N . LYS A 1 522 ? 3.142 9.767 2.198 1.00 87.88 522 LYS A N 1
ATOM 4411 C CA . LYS A 1 522 ? 2.648 11.004 2.828 1.00 87.88 522 LYS A CA 1
ATOM 4412 C C . LYS A 1 522 ? 1.291 11.415 2.256 1.00 87.88 522 LYS A C 1
ATOM 4414 O O . LYS A 1 522 ? 0.386 11.678 3.031 1.00 87.88 522 LYS A O 1
ATOM 4419 N N . ILE A 1 523 ? 1.125 11.382 0.930 1.00 85.38 523 ILE A N 1
ATOM 4420 C CA . ILE A 1 523 ? -0.151 11.715 0.265 1.00 85.38 523 ILE A CA 1
ATOM 4421 C C . ILE A 1 523 ? -1.269 10.783 0.762 1.00 85.38 523 ILE A C 1
ATOM 4423 O O . ILE A 1 523 ? -2.331 11.243 1.169 1.00 85.38 523 ILE A O 1
ATOM 4427 N N . ILE A 1 524 ? -1.004 9.472 0.817 1.00 85.94 524 ILE A N 1
ATOM 4428 C CA . ILE A 1 524 ? -1.931 8.472 1.372 1.00 85.94 524 ILE A CA 1
ATOM 4429 C C . ILE A 1 524 ? -2.217 8.740 2.855 1.00 85.94 524 ILE A C 1
ATOM 4431 O O . ILE A 1 524 ? -3.362 8.625 3.287 1.00 85.94 524 ILE A O 1
ATOM 4435 N N . ASN A 1 525 ? -1.194 9.103 3.634 1.00 82.44 525 ASN A N 1
ATOM 4436 C CA . ASN A 1 525 ? -1.332 9.368 5.063 1.00 82.44 525 ASN A CA 1
ATOM 4437 C C . ASN A 1 525 ? -2.199 10.602 5.363 1.00 82.44 525 ASN A C 1
ATOM 4439 O O . ASN A 1 525 ? -3.052 10.515 6.245 1.00 82.44 525 ASN A O 1
ATOM 4443 N N . SER A 1 526 ? -2.036 11.687 4.599 1.00 74.69 526 SER A N 1
ATOM 4444 C CA . SER A 1 526 ? -2.849 12.904 4.708 1.00 74.69 526 SER A CA 1
ATOM 4445 C C . SER A 1 526 ? -4.285 12.701 4.213 1.00 74.69 526 SER A C 1
ATOM 4447 O O . SER A 1 526 ? -5.233 13.029 4.921 1.00 74.69 526 SER A O 1
ATOM 4449 N N . HIS A 1 527 ? -4.461 12.153 3.004 1.00 76.00 527 HIS A N 1
ATOM 4450 C CA . HIS A 1 527 ? -5.748 12.195 2.291 1.00 76.00 527 HIS A CA 1
ATOM 4451 C C . HIS A 1 527 ? -6.631 10.960 2.488 1.00 76.00 527 HIS A C 1
ATOM 4453 O O . HIS A 1 527 ? -7.844 11.043 2.296 1.00 76.00 527 HIS A O 1
ATOM 4459 N N . PHE A 1 528 ? -6.065 9.815 2.888 1.00 80.75 528 PHE A N 1
ATOM 4460 C CA . PHE A 1 528 ? -6.798 8.547 3.028 1.00 80.75 528 PHE A CA 1
ATOM 4461 C C . PHE A 1 528 ? -6.716 7.979 4.464 1.00 80.75 528 PHE A C 1
ATOM 4463 O O . PHE A 1 528 ? -6.223 6.866 4.682 1.00 80.75 528 PHE A O 1
ATOM 4470 N N . PRO A 1 529 ? -7.195 8.729 5.480 1.00 71.81 529 PRO A N 1
ATOM 4471 C CA . PRO A 1 529 ? -6.982 8.426 6.898 1.00 71.81 529 PRO A CA 1
ATOM 4472 C C . PRO A 1 529 ? -7.682 7.150 7.387 1.00 71.81 529 PRO A C 1
ATOM 4474 O O . PRO A 1 529 ? -7.268 6.607 8.412 1.00 71.81 529 PRO A O 1
ATOM 4477 N N . LEU A 1 530 ? -8.707 6.654 6.675 1.00 75.25 530 LEU A N 1
ATOM 4478 C CA . LEU A 1 530 ? -9.423 5.414 7.017 1.00 75.25 530 LEU A CA 1
ATOM 4479 C C . LEU A 1 530 ? -8.709 4.147 6.522 1.00 75.25 530 LEU A C 1
ATOM 4481 O O . LEU A 1 530 ? -9.177 3.034 6.773 1.00 75.25 530 LEU A O 1
ATOM 4485 N N . LEU A 1 531 ? -7.589 4.300 5.813 1.00 85.00 531 LEU A N 1
ATOM 4486 C CA . LEU A 1 531 ? -6.726 3.194 5.428 1.00 85.00 531 LEU A CA 1
ATOM 4487 C C . LEU A 1 531 ? -5.714 2.879 6.529 1.00 85.00 531 LEU A C 1
ATOM 4489 O O . LEU A 1 531 ? -5.212 3.758 7.241 1.00 85.00 531 LEU A O 1
ATOM 4493 N N . LYS A 1 532 ? -5.359 1.599 6.601 1.00 89.06 532 LYS A N 1
ATOM 4494 C CA . LYS A 1 532 ? -4.147 1.135 7.267 1.00 89.06 532 LYS A CA 1
ATOM 4495 C C . LYS A 1 532 ? -3.072 0.883 6.231 1.00 89.06 532 LYS A C 1
ATOM 4497 O O . LYS A 1 532 ? -3.371 0.476 5.109 1.00 89.06 532 LYS A O 1
ATOM 4502 N N . TYR A 1 533 ? -1.821 1.150 6.579 1.00 90.19 533 TYR A N 1
ATOM 4503 C CA . TYR A 1 533 ? -0.728 1.023 5.622 1.00 90.19 533 TYR A CA 1
ATOM 4504 C C . TYR A 1 533 ? 0.561 0.504 6.250 1.00 90.19 533 TYR A C 1
ATOM 4506 O O . TYR A 1 533 ? 0.879 0.735 7.417 1.00 90.19 533 TYR A O 1
ATOM 4514 N N . CYS A 1 534 ? 1.281 -0.254 5.429 1.00 96.31 534 CYS A N 1
ATOM 4515 C CA . CYS A 1 534 ? 2.554 -0.871 5.736 1.00 96.31 534 CYS A CA 1
ATOM 4516 C C . CYS A 1 534 ? 3.519 -0.575 4.589 1.00 96.31 534 CYS A C 1
ATOM 4518 O O . CYS A 1 534 ? 3.241 -0.934 3.444 1.00 96.31 534 CYS A O 1
ATOM 4520 N N . ILE A 1 535 ? 4.648 0.076 4.867 1.00 97.00 535 ILE A N 1
ATOM 4521 C CA . ILE A 1 535 ? 5.619 0.441 3.823 1.00 97.00 535 ILE A CA 1
ATOM 4522 C C . ILE A 1 535 ? 6.928 -0.320 3.996 1.00 97.00 535 ILE A C 1
ATOM 4524 O O . ILE A 1 535 ? 7.391 -0.542 5.117 1.00 97.00 535 ILE A O 1
ATOM 4528 N N . PHE A 1 536 ? 7.547 -0.686 2.876 1.00 96.56 536 PHE A N 1
ATOM 4529 C CA . PHE A 1 536 ? 8.863 -1.312 2.876 1.00 96.56 536 PHE A CA 1
ATOM 4530 C C . PHE A 1 536 ? 9.980 -0.285 2.683 1.00 96.56 536 PHE A C 1
ATOM 4532 O O . PHE A 1 536 ? 9.851 0.672 1.915 1.00 96.56 536 PHE A O 1
ATOM 4539 N N . LYS A 1 537 ? 11.115 -0.514 3.349 1.00 95.19 537 LYS A N 1
ATOM 4540 C CA . LYS A 1 537 ? 12.355 0.231 3.137 1.00 95.19 537 LYS A CA 1
ATOM 4541 C C . LYS A 1 537 ? 13.516 -0.714 2.847 1.00 95.19 537 LYS A C 1
ATOM 4543 O O . LYS A 1 537 ? 13.750 -1.680 3.562 1.00 95.19 537 LYS A O 1
ATOM 4548 N N . LEU A 1 538 ? 14.263 -0.384 1.802 1.00 93.69 538 LEU A N 1
ATOM 4549 C CA . LEU A 1 538 ? 15.532 -1.009 1.445 1.00 93.69 538 LEU A CA 1
ATOM 4550 C C . LEU A 1 538 ? 16.612 0.079 1.444 1.00 93.69 538 LEU A C 1
ATOM 4552 O O . LEU A 1 538 ? 16.366 1.162 0.910 1.00 93.69 538 LEU A O 1
ATOM 4556 N N . GLU A 1 539 ? 17.758 -0.189 2.056 1.00 95.12 539 GLU A N 1
ATOM 4557 C CA . GLU A 1 539 ? 18.991 0.619 2.025 1.00 95.12 539 GLU A CA 1
ATOM 4558 C C . GLU A 1 539 ? 20.189 -0.349 2.034 1.00 95.12 539 GLU A C 1
ATOM 4560 O O . GLU A 1 539 ? 20.020 -1.545 2.276 1.00 95.12 539 GLU A O 1
ATOM 4565 N N . ASP A 1 540 ? 21.390 0.139 1.756 1.00 93.81 540 ASP A N 1
ATOM 4566 C CA . ASP A 1 540 ? 22.649 -0.614 1.805 1.00 93.81 540 ASP A CA 1
ATOM 4567 C C . ASP A 1 540 ? 23.364 -0.513 3.165 1.00 93.81 540 ASP A C 1
ATOM 4569 O O . ASP A 1 540 ? 23.904 -1.519 3.628 1.00 93.81 540 ASP A O 1
ATOM 4573 N N . GLU A 1 541 ? 23.308 0.641 3.839 1.00 96.06 541 GLU A N 1
ATOM 4574 C CA . GLU A 1 541 ? 23.861 0.844 5.189 1.00 96.06 541 GLU A CA 1
ATOM 4575 C C . GLU A 1 541 ? 22.814 0.789 6.319 1.00 96.06 541 GLU A C 1
ATOM 4577 O O . GLU A 1 541 ? 21.729 1.367 6.232 1.00 96.06 541 GLU A O 1
ATOM 4582 N N . GLU A 1 542 ? 23.172 0.163 7.449 1.00 95.62 542 GLU A N 1
ATOM 4583 C CA . GLU A 1 542 ? 22.262 -0.057 8.590 1.00 95.62 542 GLU A CA 1
ATOM 4584 C C . GLU A 1 542 ? 21.869 1.238 9.300 1.00 95.62 542 GLU A C 1
ATOM 4586 O O . GLU A 1 542 ? 20.697 1.445 9.614 1.00 95.62 542 GLU A O 1
ATOM 4591 N N . LYS A 1 543 ? 22.827 2.145 9.512 1.00 96.38 543 LYS A N 1
ATOM 4592 C CA . LYS A 1 543 ? 22.541 3.440 10.133 1.00 96.38 543 LYS A CA 1
ATOM 4593 C C . LYS A 1 543 ? 21.542 4.236 9.289 1.00 96.38 543 LYS A C 1
ATOM 4595 O O . LYS A 1 543 ? 20.540 4.715 9.810 1.00 96.38 543 LYS A O 1
ATOM 4600 N N . ILE A 1 544 ? 21.777 4.304 7.978 1.00 96.81 544 ILE A N 1
ATOM 4601 C CA . ILE A 1 544 ? 20.907 5.003 7.026 1.00 96.81 544 ILE A CA 1
ATOM 4602 C C . ILE A 1 544 ? 19.517 4.343 6.973 1.00 96.81 544 ILE A C 1
ATOM 4604 O O . ILE A 1 544 ? 18.504 5.047 6.933 1.00 96.81 544 ILE A O 1
ATOM 4608 N N . LEU A 1 545 ? 19.450 3.007 7.041 1.00 96.88 545 LEU A N 1
ATOM 4609 C CA . LEU A 1 545 ? 18.200 2.254 7.150 1.00 96.88 545 LEU A CA 1
ATOM 4610 C C . LEU A 1 545 ? 17.410 2.634 8.407 1.00 96.88 545 LEU A C 1
ATOM 4612 O O . LEU A 1 545 ? 16.219 2.932 8.303 1.00 96.88 545 LEU A O 1
ATOM 4616 N N . ILE A 1 546 ? 18.052 2.642 9.577 1.00 96.56 546 ILE A N 1
ATOM 4617 C CA . ILE A 1 546 ? 17.418 2.953 10.864 1.00 96.56 546 ILE A CA 1
ATOM 4618 C C . ILE A 1 546 ? 16.979 4.423 10.913 1.00 96.56 546 ILE A C 1
ATOM 4620 O O . ILE A 1 546 ? 15.825 4.698 11.247 1.00 96.56 546 ILE A O 1
ATOM 4624 N N . ASP A 1 547 ? 17.838 5.364 10.516 1.00 96.69 547 ASP A N 1
ATOM 4625 C CA . ASP A 1 547 ? 17.542 6.802 10.532 1.00 96.69 547 ASP A CA 1
ATOM 4626 C C . ASP A 1 547 ? 16.348 7.137 9.614 1.00 96.69 547 ASP A C 1
ATOM 4628 O O . ASP A 1 547 ? 15.365 7.740 10.060 1.00 96.69 547 ASP A O 1
ATOM 4632 N N . LYS A 1 548 ? 16.352 6.652 8.361 1.00 96.12 548 LYS A N 1
ATOM 4633 C CA . LYS A 1 548 ? 15.226 6.831 7.422 1.00 96.12 548 LYS A CA 1
ATOM 4634 C C . LYS A 1 548 ? 13.961 6.083 7.858 1.00 96.12 548 LYS A C 1
ATOM 4636 O O . LYS A 1 548 ? 12.858 6.518 7.528 1.00 96.12 548 LYS A O 1
ATOM 4641 N N . SER A 1 549 ? 14.078 4.974 8.589 1.00 97.12 549 SER A N 1
ATOM 4642 C CA . SER A 1 549 ? 12.913 4.260 9.136 1.00 97.12 549 SER A CA 1
ATOM 4643 C C . SER A 1 549 ? 12.273 5.032 10.290 1.00 97.12 549 SER A C 1
ATOM 4645 O O . SER A 1 549 ? 11.053 5.175 10.326 1.00 97.12 549 SER A O 1
ATOM 4647 N N . ASN A 1 550 ? 13.084 5.622 11.172 1.00 95.38 550 ASN A N 1
ATOM 4648 C CA . ASN A 1 550 ? 12.628 6.489 12.261 1.00 95.38 550 ASN A CA 1
ATOM 4649 C C . ASN A 1 550 ? 12.003 7.805 11.765 1.00 95.38 550 ASN A C 1
ATOM 4651 O O . ASN A 1 550 ? 11.072 8.314 12.387 1.00 95.38 550 ASN A O 1
ATOM 4655 N N . GLU A 1 551 ? 12.468 8.349 10.638 1.00 94.12 551 GLU A N 1
ATOM 4656 C CA . GLU A 1 551 ? 11.796 9.465 9.957 1.00 94.12 551 GLU A CA 1
ATOM 4657 C C . GLU A 1 551 ? 10.410 9.043 9.430 1.00 94.12 551 GLU A C 1
ATOM 4659 O O . GLU A 1 551 ? 9.412 9.734 9.643 1.00 94.12 551 GLU A O 1
ATOM 4664 N N . ARG A 1 552 ? 10.341 7.889 8.750 1.00 94.62 552 ARG A N 1
ATOM 4665 C CA . ARG A 1 552 ? 9.175 7.480 7.951 1.00 94.62 552 ARG A CA 1
ATOM 4666 C C . ARG A 1 552 ? 8.064 6.779 8.728 1.00 94.62 552 ARG A C 1
ATOM 4668 O O . ARG A 1 552 ? 6.914 6.896 8.313 1.00 94.62 552 ARG A O 1
ATOM 4675 N N . ILE A 1 553 ? 8.359 6.115 9.850 1.00 93.19 553 ILE A N 1
ATOM 4676 C CA . ILE A 1 553 ? 7.353 5.436 10.696 1.00 93.19 553 ILE A CA 1
ATOM 4677 C C . ILE A 1 553 ? 6.251 6.388 11.196 1.00 93.19 553 ILE A C 1
ATOM 4679 O O . ILE A 1 553 ? 5.140 5.957 11.458 1.00 93.19 553 ILE A O 1
ATOM 4683 N N . LYS A 1 554 ? 6.498 7.704 11.234 1.00 84.19 554 LYS A N 1
ATOM 4684 C CA . LYS A 1 554 ? 5.482 8.724 11.558 1.00 84.19 554 LYS A CA 1
ATOM 4685 C C . LYS A 1 554 ? 4.308 8.786 10.574 1.00 84.19 554 LYS A C 1
ATOM 4687 O O . LYS A 1 554 ? 3.250 9.284 10.934 1.00 84.19 554 LYS A O 1
ATOM 4692 N N . TYR A 1 555 ? 4.506 8.313 9.345 1.00 84.69 555 TYR A N 1
ATOM 4693 C CA . TYR A 1 555 ? 3.525 8.372 8.259 1.00 84.69 555 TYR A CA 1
ATOM 4694 C C . TYR A 1 555 ? 2.900 7.000 7.952 1.00 84.69 555 TYR A C 1
ATOM 4696 O O . TYR A 1 555 ? 2.275 6.834 6.908 1.00 84.69 555 TYR A O 1
ATOM 4704 N N . THR A 1 556 ? 3.117 5.983 8.796 1.00 89.94 556 THR A N 1
ATOM 4705 C CA . THR A 1 556 ? 2.660 4.610 8.533 1.00 89.94 556 THR A CA 1
ATOM 4706 C C . THR A 1 556 ? 2.388 3.834 9.818 1.00 89.94 556 THR A C 1
ATOM 4708 O O . THR A 1 556 ? 3.057 4.056 10.817 1.00 89.94 556 THR A O 1
ATOM 4711 N N . ASP A 1 557 ? 1.421 2.912 9.818 1.00 88.12 557 ASP A N 1
ATOM 4712 C CA . ASP A 1 557 ? 1.143 2.094 11.012 1.00 88.12 557 ASP A CA 1
ATOM 4713 C C . ASP A 1 557 ? 2.278 1.086 11.272 1.00 88.12 557 ASP A C 1
ATOM 4715 O O . ASP A 1 557 ? 2.658 0.828 12.413 1.00 88.12 557 ASP A O 1
ATOM 4719 N N . LEU A 1 558 ? 2.853 0.550 10.189 1.00 94.69 558 LEU A N 1
ATOM 4720 C CA . LEU A 1 558 ? 3.939 -0.426 10.221 1.00 94.69 558 LEU A CA 1
ATOM 4721 C C . LEU A 1 558 ? 4.999 -0.076 9.167 1.00 94.69 558 LEU A C 1
ATOM 4723 O O . LEU A 1 558 ? 4.659 0.281 8.034 1.00 94.69 558 LEU A O 1
ATOM 4727 N N . LEU A 1 559 ? 6.284 -0.205 9.501 1.00 97.62 559 LEU A N 1
ATOM 4728 C CA . LEU A 1 559 ? 7.385 -0.055 8.541 1.00 97.62 559 LEU A CA 1
ATOM 4729 C C . LEU A 1 559 ? 8.317 -1.263 8.610 1.00 97.62 559 LEU A C 1
ATOM 4731 O O . LEU A 1 559 ? 8.768 -1.654 9.686 1.00 97.62 559 LEU A O 1
ATOM 4735 N N . ILE A 1 560 ? 8.602 -1.845 7.446 1.00 97.69 560 ILE A N 1
ATOM 4736 C CA . ILE A 1 560 ? 9.386 -3.073 7.310 1.00 97.69 560 ILE A CA 1
ATOM 4737 C C . ILE A 1 560 ? 10.665 -2.769 6.532 1.00 97.69 560 ILE A C 1
ATOM 4739 O O . ILE A 1 560 ? 10.633 -2.432 5.352 1.00 97.69 560 ILE A O 1
ATOM 4743 N N . ALA A 1 561 ? 11.798 -2.853 7.214 1.00 96.75 561 ALA A N 1
ATOM 4744 C CA . ALA A 1 561 ? 13.089 -2.369 6.759 1.00 96.75 561 ALA A CA 1
ATOM 4745 C C . ALA A 1 561 ? 14.099 -3.513 6.571 1.00 96.75 561 ALA A C 1
ATOM 4747 O O . ALA A 1 561 ? 14.160 -4.459 7.359 1.00 96.75 561 ALA A O 1
ATOM 4748 N N . ASN A 1 562 ? 14.915 -3.427 5.521 1.00 94.38 562 ASN A N 1
ATOM 4749 C CA . ASN A 1 562 ? 15.922 -4.425 5.174 1.00 94.38 562 ASN A CA 1
ATOM 4750 C C . ASN A 1 562 ? 17.220 -3.788 4.669 1.00 94.38 562 ASN A C 1
ATOM 4752 O O . ASN A 1 562 ? 17.196 -2.833 3.892 1.00 94.38 562 ASN A O 1
ATOM 4756 N N . LEU A 1 563 ? 18.342 -4.415 5.021 1.00 94.62 563 LEU A N 1
ATOM 4757 C CA . LEU A 1 563 ? 19.620 -4.223 4.342 1.00 94.62 563 LEU A CA 1
ATOM 4758 C C . LEU A 1 563 ? 19.614 -4.944 2.995 1.00 94.62 563 LEU A C 1
ATOM 4760 O O . LEU A 1 563 ? 19.216 -6.107 2.919 1.00 94.62 563 LEU A O 1
ATOM 4764 N N . LEU A 1 564 ? 20.109 -4.298 1.940 1.00 90.56 564 LEU A N 1
ATOM 4765 C CA . LEU A 1 564 ? 20.156 -4.845 0.583 1.00 90.56 564 LEU A CA 1
ATOM 4766 C C . LEU A 1 564 ? 20.870 -6.204 0.528 1.00 90.56 564 LEU A C 1
ATOM 4768 O O . LEU A 1 564 ? 20.400 -7.114 -0.158 1.00 90.56 564 LEU A O 1
ATOM 4772 N N . THR A 1 565 ? 21.966 -6.351 1.271 1.00 89.94 565 THR A N 1
ATOM 4773 C CA . THR A 1 565 ? 22.803 -7.559 1.336 1.00 89.94 565 THR A CA 1
ATOM 4774 C C . THR A 1 565 ? 22.149 -8.715 2.095 1.00 89.94 565 THR A C 1
ATOM 4776 O O . THR A 1 565 ? 22.293 -9.860 1.682 1.00 89.94 565 THR A O 1
ATOM 4779 N N . GLN A 1 566 ? 21.395 -8.425 3.160 1.00 89.44 566 GLN A N 1
ATOM 4780 C CA . GLN A 1 566 ? 20.830 -9.412 4.098 1.00 89.44 566 GLN A CA 1
ATOM 4781 C C . GLN A 1 566 ? 19.298 -9.547 4.008 1.00 89.44 566 GLN A C 1
ATOM 4783 O O . GLN A 1 566 ? 18.658 -10.142 4.875 1.00 89.44 566 GLN A O 1
ATOM 4788 N N . ARG A 1 567 ? 18.681 -8.982 2.962 1.00 86.12 567 ARG A N 1
ATOM 4789 C CA . ARG A 1 567 ? 17.222 -8.801 2.831 1.00 86.12 567 ARG A CA 1
ATOM 4790 C C . ARG A 1 567 ? 16.369 -10.066 2.960 1.00 86.12 567 ARG A C 1
ATOM 4792 O O . ARG A 1 567 ? 15.170 -9.931 3.196 1.00 86.12 567 ARG A O 1
ATOM 4799 N N . TYR A 1 568 ? 16.939 -11.258 2.777 1.00 87.12 568 TYR A N 1
ATOM 4800 C CA . TYR A 1 568 ? 16.238 -12.543 2.917 1.00 87.12 568 TYR A CA 1
ATOM 4801 C C . TYR A 1 568 ? 16.477 -13.236 4.265 1.00 87.12 568 TYR A C 1
ATOM 4803 O O . TYR A 1 568 ? 15.825 -14.238 4.535 1.00 87.12 568 TYR A O 1
ATOM 4811 N N . ASP A 1 569 ? 17.370 -12.704 5.101 1.00 90.19 569 ASP A N 1
ATOM 4812 C CA . ASP A 1 569 ? 17.841 -13.348 6.331 1.00 90.19 569 ASP A CA 1
ATOM 4813 C C . ASP A 1 569 ? 17.479 -12.542 7.586 1.00 90.19 569 ASP A C 1
ATOM 4815 O O . ASP A 1 569 ? 17.192 -13.137 8.626 1.00 90.19 569 ASP A O 1
ATOM 4819 N N . TYR A 1 570 ? 17.431 -11.206 7.477 1.00 92.62 570 TYR A N 1
ATOM 4820 C CA . TYR A 1 570 ? 17.096 -10.285 8.569 1.00 92.62 570 TYR A CA 1
ATOM 4821 C C . TYR A 1 570 ? 16.146 -9.162 8.119 1.00 92.62 570 TYR A C 1
ATOM 4823 O O . TYR A 1 570 ? 16.292 -8.598 7.028 1.00 92.62 570 TYR A O 1
ATOM 4831 N N . VAL A 1 571 ? 15.174 -8.822 8.974 1.00 95.75 571 VAL A N 1
ATOM 4832 C CA . VAL A 1 571 ? 14.164 -7.767 8.764 1.00 95.75 571 VAL A CA 1
ATOM 4833 C C . VAL A 1 571 ? 13.983 -6.956 10.046 1.00 95.75 571 VAL A C 1
ATOM 4835 O O . VAL A 1 571 ? 13.735 -7.521 11.106 1.00 95.75 571 VAL A O 1
ATOM 4838 N N . TYR A 1 572 ? 14.013 -5.633 9.938 1.00 97.12 572 TYR A N 1
ATOM 4839 C CA . TYR A 1 572 ? 13.705 -4.698 11.017 1.00 97.12 572 TYR A CA 1
ATOM 4840 C C . TYR A 1 572 ? 12.229 -4.292 10.886 1.00 97.12 572 TYR A C 1
ATOM 4842 O O . TYR A 1 572 ? 11.824 -3.783 9.843 1.00 97.12 572 TYR A O 1
ATOM 4850 N N . ILE A 1 573 ? 11.407 -4.506 11.913 1.00 97.25 573 ILE A N 1
ATOM 4851 C CA . ILE A 1 573 ? 9.991 -4.109 11.927 1.00 97.25 573 ILE A CA 1
ATOM 4852 C C . ILE A 1 573 ? 9.794 -2.990 12.945 1.00 97.25 573 ILE A C 1
ATOM 4854 O O . ILE A 1 573 ? 9.844 -3.231 14.150 1.00 97.25 573 ILE A O 1
ATOM 4858 N N . PHE A 1 574 ? 9.540 -1.779 12.455 1.00 96.56 574 PHE A N 1
ATOM 4859 C CA . PHE A 1 574 ? 9.243 -0.596 13.259 1.00 96.56 574 PHE A CA 1
ATOM 4860 C C . PHE A 1 574 ? 7.727 -0.465 13.446 1.00 96.56 574 PHE A C 1
ATOM 4862 O O . PHE A 1 574 ? 6.975 -0.506 12.470 1.00 96.56 574 PHE A O 1
ATOM 4869 N N . LYS A 1 575 ? 7.293 -0.281 14.699 1.00 90.56 575 LYS A N 1
ATOM 4870 C CA . LYS A 1 575 ? 5.883 -0.028 15.083 1.00 90.56 575 LYS A CA 1
ATOM 4871 C C . LYS A 1 575 ? 5.661 1.377 15.665 1.00 90.56 575 LYS A C 1
ATOM 4873 O O . LYS A 1 575 ? 4.527 1.796 15.857 1.00 90.56 575 LYS A O 1
ATOM 4878 N N . LYS A 1 576 ? 6.748 2.091 15.975 1.00 86.44 576 LYS A N 1
ATOM 4879 C CA . LYS A 1 576 ? 6.800 3.496 16.411 1.00 86.44 576 LYS A CA 1
ATOM 4880 C C . LYS A 1 576 ? 8.229 4.022 16.240 1.00 86.44 576 LYS A C 1
ATOM 4882 O O . LYS A 1 576 ? 9.137 3.260 15.907 1.00 86.44 576 LYS A O 1
ATOM 4887 N N . GLN A 1 577 ? 8.437 5.321 16.444 1.00 86.94 577 GLN A N 1
ATOM 4888 C CA . GLN A 1 577 ? 9.770 5.919 16.342 1.00 86.94 577 GLN A CA 1
ATOM 4889 C C . GLN A 1 577 ? 10.723 5.346 17.408 1.00 86.94 577 GLN A C 1
ATOM 4891 O O . GLN A 1 577 ? 10.342 5.198 18.565 1.00 86.94 577 GLN A O 1
ATOM 4896 N N . PHE A 1 578 ? 11.958 5.049 16.998 1.00 90.06 578 PHE A N 1
ATOM 4897 C CA . PHE A 1 578 ? 13.066 4.507 17.796 1.00 90.06 578 PHE A CA 1
ATOM 4898 C C . PHE A 1 578 ? 12.889 3.087 18.364 1.00 90.06 578 PHE A C 1
ATOM 4900 O O . PHE A 1 578 ? 13.804 2.594 19.020 1.00 90.06 578 PHE A O 1
ATOM 4907 N N . GLU A 1 579 ? 11.790 2.386 18.065 1.00 90.44 579 GLU A N 1
ATOM 4908 C CA . GLU A 1 579 ? 11.576 0.999 18.499 1.00 90.44 579 GLU A CA 1
ATOM 4909 C C . GLU A 1 579 ? 11.299 0.067 17.311 1.00 90.44 579 GLU A C 1
ATOM 4911 O O . GLU A 1 579 ? 10.309 0.220 16.586 1.00 90.44 579 GLU A O 1
ATOM 4916 N N . TYR A 1 580 ? 12.164 -0.939 17.151 1.00 94.00 580 TYR A N 1
ATOM 4917 C CA . TYR A 1 580 ? 12.034 -1.989 16.146 1.00 94.00 580 TYR A CA 1
ATOM 4918 C C . TYR A 1 580 ? 12.251 -3.388 16.731 1.00 94.00 580 TYR A C 1
ATOM 4920 O O . TYR A 1 580 ? 12.960 -3.574 17.718 1.00 94.00 580 TYR A O 1
ATOM 4928 N N . ILE A 1 581 ? 11.661 -4.385 16.075 1.00 94.50 581 ILE A N 1
ATOM 4929 C CA . ILE A 1 581 ? 11.927 -5.810 16.292 1.00 94.50 581 ILE A CA 1
ATOM 4930 C C . ILE A 1 581 ? 12.816 -6.293 15.144 1.00 94.50 581 ILE A C 1
ATOM 4932 O O . ILE A 1 581 ? 12.478 -6.071 13.984 1.00 94.50 581 ILE A O 1
ATOM 4936 N N . LEU A 1 582 ? 13.926 -6.969 15.445 1.00 94.62 582 LEU A N 1
ATOM 4937 C CA . LEU A 1 582 ? 14.736 -7.651 14.434 1.00 94.62 582 LEU A CA 1
ATOM 4938 C C . LEU A 1 582 ? 14.234 -9.093 14.271 1.00 94.62 582 LEU A C 1
ATOM 4940 O O . LEU A 1 582 ? 14.515 -9.950 15.108 1.00 94.62 582 LEU A O 1
ATOM 4944 N N . LEU A 1 583 ? 13.492 -9.366 13.197 1.00 93.00 583 LEU A N 1
ATOM 4945 C CA . LEU A 1 583 ? 13.202 -10.735 12.777 1.00 93.00 583 LEU A CA 1
ATOM 4946 C C . LEU A 1 583 ? 14.424 -11.334 12.077 1.00 93.00 583 LEU A C 1
ATOM 4948 O O . LEU A 1 583 ? 15.093 -10.672 11.279 1.00 93.00 583 LEU A O 1
ATOM 4952 N N . LYS A 1 584 ? 14.655 -12.620 12.333 1.00 91.75 584 LYS A N 1
ATOM 4953 C CA . LYS A 1 584 ? 15.622 -13.459 11.630 1.00 91.75 584 LYS A CA 1
ATOM 4954 C C . LYS A 1 584 ? 14.880 -14.627 10.991 1.00 91.75 584 LYS A C 1
ATOM 4956 O O . LYS A 1 584 ? 14.076 -15.267 11.662 1.00 91.75 584 LYS A O 1
ATOM 4961 N N . LYS A 1 585 ? 15.189 -14.915 9.729 1.00 88.00 585 LYS A N 1
ATOM 4962 C CA . LYS A 1 585 ? 14.629 -16.037 8.969 1.00 88.00 585 LYS A CA 1
ATOM 4963 C C . LYS A 1 585 ? 14.808 -17.377 9.698 1.00 88.00 585 LYS A C 1
ATOM 4965 O O . LYS A 1 585 ? 15.905 -17.693 10.166 1.00 88.00 585 LYS A O 1
ATOM 4970 N N . SER A 1 586 ? 13.756 -18.194 9.711 1.00 82.94 586 SER A N 1
ATOM 4971 C CA . SER A 1 586 ? 13.820 -19.596 10.142 1.00 82.94 586 SER A CA 1
ATOM 4972 C C . SER A 1 586 ? 14.526 -20.502 9.114 1.00 82.94 586 SER A C 1
ATOM 4974 O O . SER A 1 586 ? 14.512 -20.250 7.911 1.00 82.94 586 SER A O 1
ATOM 4976 N N . ASN A 1 587 ? 15.144 -21.601 9.564 1.00 76.19 587 ASN A N 1
ATOM 4977 C CA . ASN A 1 587 ? 15.885 -22.507 8.667 1.00 76.19 587 ASN A CA 1
ATOM 4978 C C . ASN A 1 587 ? 14.999 -23.222 7.624 1.00 76.19 587 ASN A C 1
ATOM 4980 O O . ASN A 1 587 ? 15.522 -23.722 6.630 1.00 76.19 587 ASN A O 1
ATOM 4984 N N . THR A 1 588 ? 13.690 -23.314 7.868 1.00 70.06 588 THR A N 1
ATOM 4985 C CA . THR A 1 588 ? 12.740 -24.130 7.096 1.00 70.06 588 THR A CA 1
ATOM 4986 C C . THR A 1 588 ? 11.846 -23.331 6.154 1.00 70.06 588 THR A C 1
ATOM 4988 O O . THR A 1 588 ? 11.369 -23.895 5.172 1.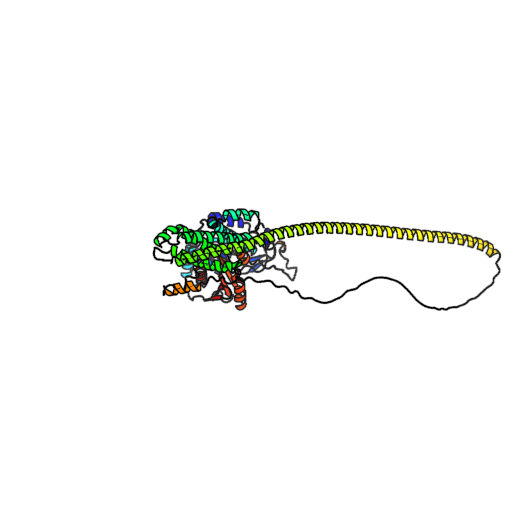00 70.06 588 THR A O 1
ATOM 4991 N N . GLU A 1 589 ? 11.609 -22.044 6.419 1.00 78.88 589 GLU A N 1
ATOM 4992 C CA . GLU A 1 589 ? 10.627 -21.242 5.682 1.00 78.88 589 GLU A CA 1
ATOM 4993 C C . GLU A 1 589 ? 11.232 -19.991 5.024 1.00 78.88 589 GLU A C 1
ATOM 4995 O O . GLU A 1 589 ? 12.430 -19.704 5.101 1.00 78.88 589 GLU A O 1
ATOM 5000 N N . GLN A 1 590 ? 10.393 -19.263 4.290 1.00 87.00 590 GLN A N 1
ATOM 5001 C CA . GLN A 1 590 ? 10.746 -17.983 3.684 1.00 87.00 590 GLN A CA 1
ATOM 5002 C C . GLN A 1 590 ? 10.460 -16.873 4.698 1.00 87.00 590 GLN A C 1
ATOM 5004 O O . GLN A 1 590 ? 9.406 -16.891 5.330 1.00 87.00 590 GLN A O 1
ATOM 5009 N N . ILE A 1 591 ? 11.356 -15.888 4.833 1.00 92.44 591 ILE A N 1
ATOM 5010 C CA . ILE A 1 591 ? 11.189 -14.791 5.807 1.00 92.44 591 ILE A CA 1
ATOM 5011 C C . ILE A 1 591 ? 9.910 -13.975 5.549 1.00 92.44 591 ILE A C 1
ATOM 5013 O O . ILE A 1 591 ? 9.365 -13.349 6.451 1.00 92.44 591 ILE A O 1
ATOM 5017 N N . GLU A 1 592 ? 9.389 -14.016 4.323 1.00 94.69 592 GLU A N 1
ATOM 5018 C CA . GLU A 1 592 ? 8.079 -13.491 3.954 1.00 94.69 592 GLU A CA 1
ATOM 5019 C C . GLU A 1 592 ? 6.916 -14.079 4.780 1.00 94.69 592 GLU A C 1
ATOM 5021 O O . GLU A 1 592 ? 5.961 -13.346 5.033 1.00 94.69 592 GLU A O 1
ATOM 5026 N N . ASN A 1 593 ? 6.997 -15.320 5.277 1.00 92.44 593 ASN A N 1
ATOM 5027 C CA . ASN A 1 593 ? 5.992 -15.888 6.187 1.00 92.44 593 ASN A CA 1
ATOM 5028 C C . ASN A 1 593 ? 6.050 -15.223 7.573 1.00 92.44 593 ASN A C 1
ATOM 5030 O O . ASN A 1 593 ? 5.020 -14.773 8.077 1.00 92.44 593 ASN A O 1
ATOM 5034 N N . ASP A 1 594 ? 7.252 -15.094 8.148 1.00 93.06 594 ASP A N 1
ATOM 5035 C CA . ASP A 1 594 ? 7.490 -14.426 9.439 1.00 93.06 594 ASP A CA 1
ATOM 5036 C C . ASP A 1 594 ? 7.057 -12.944 9.382 1.00 93.06 594 ASP A C 1
ATOM 5038 O O . ASP A 1 594 ? 6.389 -12.432 10.285 1.00 93.06 594 ASP A O 1
ATOM 5042 N N . ILE A 1 595 ? 7.370 -12.270 8.265 1.00 95.06 595 ILE A N 1
ATOM 5043 C CA . ILE A 1 595 ? 6.902 -10.917 7.935 1.00 95.06 595 ILE A CA 1
ATOM 5044 C C . ILE A 1 595 ? 5.370 -10.860 7.925 1.00 95.06 595 ILE A C 1
ATOM 5046 O O . ILE A 1 595 ? 4.785 -10.013 8.600 1.00 95.06 595 ILE A O 1
ATOM 5050 N N . CYS A 1 596 ? 4.704 -11.737 7.167 1.00 95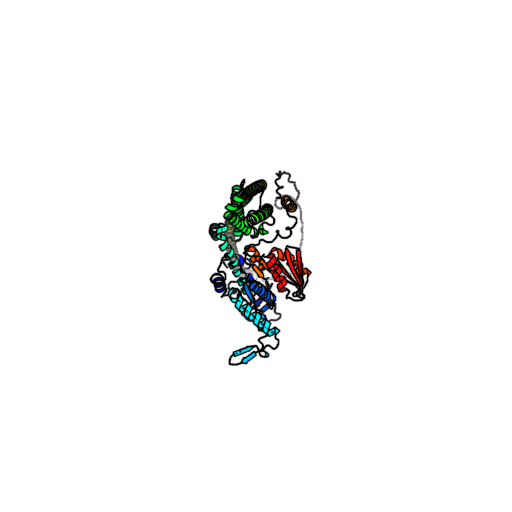.56 596 CYS A N 1
ATOM 5051 C CA . CYS A 1 596 ? 3.247 -11.702 7.040 1.00 95.56 596 CYS A CA 1
ATOM 5052 C C . CYS A 1 596 ? 2.534 -12.018 8.356 1.00 95.56 596 CYS A C 1
ATOM 5054 O O . CYS A 1 596 ? 1.482 -11.436 8.620 1.00 95.56 596 CYS A O 1
ATOM 5056 N N . TYR A 1 597 ? 3.118 -12.870 9.200 1.00 93.00 597 TYR A N 1
ATOM 5057 C CA . TYR A 1 597 ? 2.612 -13.128 10.542 1.00 93.00 597 TYR A CA 1
ATOM 5058 C C . TYR A 1 597 ? 2.643 -11.864 11.417 1.00 93.00 597 TYR A C 1
ATOM 5060 O O . TYR A 1 597 ? 1.612 -11.505 11.984 1.00 93.00 597 TYR A O 1
ATOM 5068 N N . GLU A 1 598 ? 3.762 -11.128 11.481 1.00 92.75 598 GLU A N 1
ATOM 5069 C CA . GLU A 1 598 ? 3.817 -9.864 12.240 1.00 92.75 598 GLU A CA 1
ATOM 5070 C C . GLU A 1 598 ? 2.937 -8.755 11.632 1.00 92.75 598 GLU A C 1
ATOM 5072 O O . GLU A 1 598 ? 2.320 -8.008 12.394 1.00 92.75 598 GLU A O 1
ATOM 5077 N N . ILE A 1 599 ? 2.792 -8.681 10.298 1.00 93.94 599 ILE A N 1
ATOM 5078 C CA . ILE A 1 599 ? 1.802 -7.800 9.645 1.00 93.94 599 ILE A CA 1
ATOM 5079 C C . ILE A 1 599 ? 0.391 -8.160 10.134 1.00 93.94 599 ILE A C 1
ATOM 5081 O O . ILE A 1 599 ? -0.325 -7.305 10.655 1.00 93.94 599 ILE A O 1
ATOM 5085 N N . CYS A 1 600 ? -0.020 -9.424 10.007 1.00 91.69 600 CYS A N 1
ATOM 5086 C CA . CYS A 1 600 ? -1.379 -9.844 10.344 1.00 91.69 600 CYS A CA 1
ATOM 5087 C C . CYS A 1 600 ? -1.687 -9.725 11.841 1.00 91.69 600 CYS A C 1
ATOM 5089 O O . CYS A 1 600 ? -2.808 -9.380 12.208 1.00 91.69 600 CYS A O 1
ATOM 5091 N N . LYS A 1 601 ? -0.692 -9.966 12.699 1.00 87.75 601 LYS A N 1
ATOM 5092 C CA . LYS A 1 601 ? -0.759 -9.782 14.152 1.00 87.75 601 LYS A CA 1
ATOM 5093 C C . LYS A 1 601 ? -0.909 -8.309 14.537 1.00 87.75 601 LYS A C 1
ATOM 5095 O O . LYS A 1 601 ? -1.753 -7.994 15.366 1.00 87.75 601 LYS A O 1
ATOM 5100 N N . HIS A 1 602 ? -0.143 -7.407 13.918 1.00 87.12 602 HIS A N 1
ATOM 5101 C CA . HIS A 1 602 ? -0.254 -5.965 14.158 1.00 87.12 602 HIS A CA 1
ATOM 5102 C C . HIS A 1 602 ? -1.604 -5.400 13.679 1.00 87.12 602 HIS A C 1
ATOM 5104 O O . HIS A 1 602 ? -2.244 -4.640 14.399 1.00 87.12 602 HIS A O 1
ATOM 5110 N N . PHE A 1 603 ? -2.086 -5.822 12.505 1.00 85.06 603 PHE A N 1
ATOM 5111 C CA . PHE A 1 603 ? -3.357 -5.348 11.944 1.00 85.06 603 PHE A CA 1
ATOM 5112 C C . PHE A 1 603 ? -4.604 -6.142 12.393 1.00 85.06 603 PHE A C 1
ATOM 5114 O O . PHE A 1 603 ? -5.697 -5.866 11.905 1.00 85.06 603 PHE A O 1
ATOM 5121 N N . SER A 1 604 ? -4.475 -7.107 13.317 1.00 79.50 604 SER A N 1
ATOM 5122 C CA . SER A 1 604 ? -5.581 -7.966 13.801 1.00 79.50 604 SER A CA 1
ATOM 5123 C C . SER A 1 604 ? -6.366 -8.664 12.667 1.00 79.50 604 SER A C 1
ATOM 5125 O O . SER A 1 604 ? -7.593 -8.595 12.582 1.00 79.50 604 SER A O 1
ATOM 5127 N N . ILE A 1 605 ? -5.633 -9.302 11.747 1.00 81.56 605 ILE A N 1
ATOM 5128 C CA . ILE A 1 605 ? -6.157 -9.911 10.508 1.00 81.56 605 ILE A CA 1
ATOM 5129 C C . ILE A 1 605 ? -6.427 -11.424 10.641 1.00 81.56 605 ILE A C 1
ATOM 5131 O O . ILE A 1 605 ? -7.227 -11.966 9.862 1.00 81.56 605 ILE A O 1
ATOM 5135 N N . LEU A 1 606 ? -5.760 -12.086 11.592 1.00 64.31 606 LEU A N 1
ATOM 5136 C CA . LEU A 1 606 ? -5.925 -13.502 11.955 1.00 64.31 606 LEU A CA 1
ATOM 5137 C C . LEU A 1 606 ? -7.014 -13.665 13.025 1.00 64.31 606 LEU A C 1
ATOM 5139 O O . LEU A 1 606 ? -6.971 -12.884 14.000 1.00 64.31 606 LEU A O 1
#

Radius of gyration: 43.5 Å; Cα contacts (8 Å, |Δi|>4): 615; chains: 1; bounding box: 89×145×99 Å

Nearest PDB structures (foldseek):
  6aim-assembly1_A  TM=8.282E-01  e=8.558E-11  Saccharomyces cerevisiae S288C
  1p9o-assembly1_B  TM=8.489E-01  e=6.262E-11  Homo sapiens
  6ai8-assembly1_A  TM=8.300E-01  e=4.769E-10  Saccharomyces cerevisiae S288C
  1p9o-assembly1_A  TM=8.132E-01  e=1.644E-08  Homo sapiens

Foldseek 3Di:
DLDVLCVVPVLLLPVVLEDPCLVVVLVCCVPQQLDDLLAQEAEFEFFKAWFAQFPPRPDIDILGDLRPLSQLLVLVCLVLPHAYEYEYEDNHDHHLCNLVVVQVDPVQWDQDPNDIDGNDPDPVSVVSNVVSVVSCVVRVSRYHYHYDHHLSNVLNNQLVVLVSQLVSNCVSCCVLQVCPVVVVVVVVVSDQLCSLVVSLLSLLLVLLVLQLVLLVVCQPHFLVVNLVCLVSLVSSLVSLLLSLLFPCVVVPVPPLVVQSSVLSLVVNVVSVCSNVDPRPDGDDSVNSVVNSVVSVVSNVVSVVVVVVVVVVVVVVVVVVVVVVVVVVVVVVVVVVVVVVVVVVVVVVVVVVVVVVVVVVVVVVVVVVVVVVVVVVVVVVVVVVVVVVVVVVVVVVPPPDDDDDDDDDYDDDDDDDYYDDDDDDDDDDDDDDDDDDDDDDDDDDDDPDDDPPVVVVVVVVVVPDVPDDDPPPQQRHPSGHEYEAPYSNDQKHARPVRRHHDPDDPVDPDDDDDIDGDDPSLQSSQSNSSRYAYEYEEEDQDPVVQLVVCLVCLSSHQKYWYDHPVCRFAWIWIDRHHPDTDIDGDDPPDTVSVVVSVVVCRNNNVD